Protein AF-A0A9P4L3D1-F1 (afdb_monomer)

Sequence (378 aa):
MAPSPFRSSYSPHHHSRMAHEGRFSVTDAVHLKLRLQALDNALSSPPLKPQSRGDVDKIARACEARPRHEAVYVDGSEEFYLLVKPISRPDLIPDVYIEAYRAVLQGRPYLNEYKVSDSKQGVDPTFSKIRSWLPSIDALCETDLGASFSSLEDQVKPFPFLQLPAELRLHVYSHLLPRKPYISLPSLPQLNDRAPLRLDIMRASNQLHNEVAKYWYEKRTLFMVVARDVPKYMSQYDKTLARMPPQTRQLFNKIEIQVGYDATHSFAPSRYTEIRSFSDCMRHILALIPNLDVAVISFQDTGYTLAPTFHITKGTTEIAQWLVKIIPRSVQIHWDVIPSIPSSHRVEDQPMWQAVQSRGLIKTGESVFTRVKCVGDV

Structure (mmCIF, N/CA/C/O backbone):
data_AF-A0A9P4L3D1-F1
#
_entry.id   AF-A0A9P4L3D1-F1
#
loop_
_atom_site.group_PDB
_atom_site.id
_atom_site.type_symbol
_atom_site.label_atom_id
_atom_site.label_alt_id
_atom_site.lab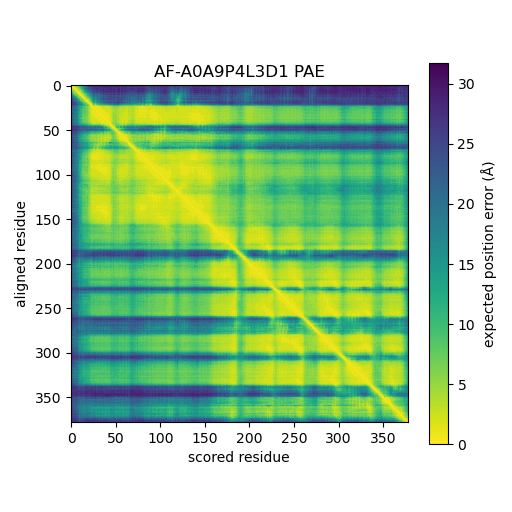el_comp_id
_atom_site.label_asym_id
_atom_site.label_entity_id
_atom_site.label_seq_id
_atom_site.pdbx_PDB_ins_code
_atom_site.Cartn_x
_atom_site.Cartn_y
_atom_site.Cartn_z
_atom_site.occupancy
_atom_site.B_iso_or_equiv
_atom_site.auth_seq_id
_atom_site.auth_comp_id
_atom_site.auth_asym_id
_atom_site.auth_atom_id
_atom_site.pdbx_PDB_model_num
ATOM 1 N N . MET A 1 1 ? 26.799 -2.110 18.567 1.00 39.47 1 MET A N 1
ATOM 2 C CA . MET A 1 1 ? 25.961 -1.222 17.730 1.00 39.47 1 MET A CA 1
ATOM 3 C C . MET A 1 1 ? 24.509 -1.551 18.023 1.00 39.47 1 MET A C 1
ATOM 5 O O . MET A 1 1 ? 24.085 -2.657 17.722 1.00 39.47 1 MET A O 1
ATOM 9 N N . ALA A 1 2 ? 23.801 -0.656 18.709 1.00 28.27 2 ALA A N 1
ATOM 10 C CA . ALA A 1 2 ? 22.402 -0.858 19.075 1.00 28.27 2 ALA A CA 1
ATOM 11 C C . ALA A 1 2 ? 21.485 -0.572 17.868 1.00 28.27 2 ALA A C 1
ATOM 13 O O . ALA A 1 2 ? 21.766 0.374 17.125 1.00 28.27 2 ALA A O 1
ATOM 14 N N . PRO A 1 3 ? 20.413 -1.350 17.648 1.00 35.22 3 PRO A N 1
ATOM 15 C CA . PRO A 1 3 ? 19.454 -1.068 16.589 1.00 35.22 3 PRO A CA 1
ATOM 16 C C . PRO A 1 3 ? 18.610 0.154 16.971 1.00 35.22 3 PRO A C 1
ATOM 18 O O . PRO A 1 3 ? 18.044 0.216 18.063 1.00 35.22 3 PRO A O 1
ATOM 21 N N . SER A 1 4 ? 18.535 1.143 16.078 1.00 31.91 4 SER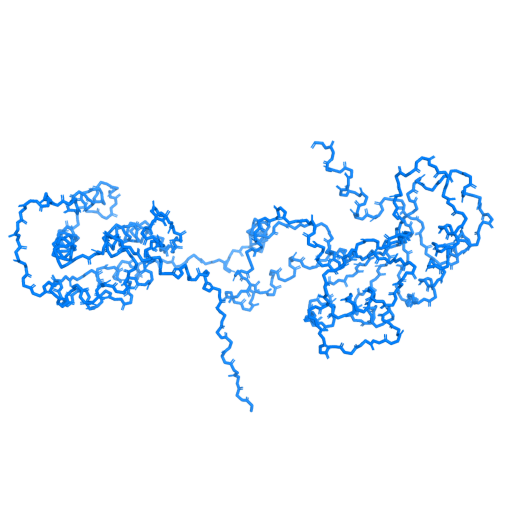 A N 1
ATOM 22 C CA . SER A 1 4 ? 17.654 2.296 16.259 1.00 31.91 4 SER A CA 1
ATOM 23 C C . SER A 1 4 ? 16.187 1.879 16.067 1.00 31.91 4 SER A C 1
ATOM 25 O O . SER A 1 4 ? 15.876 1.111 15.150 1.00 31.91 4 SER A O 1
ATOM 27 N N . PRO A 1 5 ? 15.246 2.387 16.881 1.00 38.53 5 PRO A N 1
ATOM 28 C CA . PRO A 1 5 ? 13.832 2.179 16.633 1.00 38.53 5 PRO A CA 1
ATOM 29 C C . PRO A 1 5 ? 13.379 3.188 15.575 1.00 38.53 5 PRO A C 1
ATOM 31 O O . PRO A 1 5 ? 13.102 4.352 15.869 1.00 38.53 5 PRO A O 1
ATOM 34 N N . PHE A 1 6 ? 13.288 2.750 14.320 1.00 32.78 6 PHE A N 1
ATOM 35 C CA . PHE A 1 6 ? 12.580 3.507 13.292 1.00 32.78 6 PHE A CA 1
ATOM 36 C C . PHE A 1 6 ? 11.076 3.499 13.606 1.00 32.78 6 PHE A C 1
ATOM 38 O O . PHE A 1 6 ? 10.332 2.612 13.192 1.00 32.78 6 PHE A O 1
ATOM 45 N N . ARG A 1 7 ? 10.619 4.515 14.348 1.00 35.66 7 ARG A N 1
ATOM 46 C CA . ARG A 1 7 ? 9.205 4.908 14.409 1.00 35.66 7 ARG A CA 1
ATOM 47 C C . ARG A 1 7 ? 8.761 5.320 13.005 1.00 35.66 7 ARG A C 1
ATOM 49 O O . ARG A 1 7 ? 9.137 6.378 12.509 1.00 35.66 7 ARG A O 1
ATOM 56 N N . SER A 1 8 ? 7.952 4.481 12.368 1.00 32.41 8 SER A N 1
ATOM 57 C CA . SER A 1 8 ? 7.283 4.798 11.107 1.00 32.41 8 SER A CA 1
ATOM 58 C C . SER A 1 8 ? 6.063 5.679 11.377 1.00 32.41 8 SER A C 1
ATOM 60 O O . SER A 1 8 ? 4.967 5.187 11.635 1.00 32.41 8 SER A O 1
ATOM 62 N N . SER A 1 9 ? 6.255 6.991 11.304 1.00 34.12 9 SER A N 1
ATOM 63 C CA . SER A 1 9 ? 5.188 7.989 11.303 1.00 34.12 9 SER A CA 1
ATOM 64 C C . SER A 1 9 ? 4.548 8.079 9.914 1.00 34.12 9 SER A C 1
ATOM 66 O O . SER A 1 9 ? 4.951 8.891 9.085 1.00 34.12 9 SER A O 1
ATOM 68 N N . TYR A 1 10 ? 3.536 7.254 9.662 1.00 39.41 10 TYR A N 1
ATOM 69 C CA . TYR A 1 10 ? 2.432 7.653 8.785 1.00 39.41 10 TYR A CA 1
ATOM 70 C C . TYR A 1 10 ? 1.257 8.029 9.691 1.00 39.41 10 TYR A C 1
ATOM 72 O O . TYR A 1 10 ? 0.216 7.385 9.712 1.00 39.41 10 TYR A O 1
ATOM 80 N N . SER A 1 11 ? 1.469 9.053 10.520 1.00 39.16 11 SER A N 1
ATOM 81 C CA . SER A 1 11 ? 0.342 9.775 11.096 1.00 39.16 11 SER A CA 1
ATOM 82 C C . SER A 1 11 ? -0.247 10.575 9.935 1.00 39.16 11 SER A C 1
ATOM 84 O O . SER A 1 11 ? 0.485 11.411 9.394 1.00 39.16 11 SER A O 1
ATOM 86 N N . PRO A 1 12 ? -1.494 10.323 9.490 1.00 43.44 12 PRO A N 1
ATOM 87 C CA . PRO A 1 12 ? -2.156 11.230 8.558 1.00 43.44 12 PRO A CA 1
ATOM 88 C C . PRO A 1 12 ? -2.002 12.634 9.133 1.00 43.44 12 PRO A C 1
ATOM 90 O O . PRO A 1 12 ? -2.180 12.800 10.343 1.00 43.44 12 PRO A O 1
ATOM 93 N N . HIS A 1 13 ? -1.541 13.577 8.301 1.00 43.88 13 HIS A N 1
ATOM 94 C CA . HIS A 1 13 ? -1.220 14.940 8.711 1.00 43.88 13 HIS A CA 1
ATOM 95 C C . HIS A 1 13 ? -2.247 15.394 9.735 1.00 43.88 13 HIS A C 1
ATOM 97 O O . HIS A 1 13 ? -3.425 15.504 9.405 1.00 43.88 13 HIS A O 1
ATOM 103 N N . HIS A 1 14 ? -1.800 15.554 10.986 1.00 43.44 14 HIS A N 1
ATOM 104 C CA . HIS A 1 14 ? -2.615 16.116 12.043 1.00 43.44 14 HIS A CA 1
ATOM 105 C C . HIS A 1 14 ? -3.182 17.405 11.464 1.00 43.44 14 HIS A C 1
ATOM 107 O O . HIS A 1 14 ? -2.430 18.356 11.262 1.00 43.44 14 HIS A O 1
ATOM 113 N N . HIS A 1 15 ? -4.466 17.405 11.098 1.00 48.38 15 HIS A N 1
ATOM 114 C CA . HIS A 1 15 ? -5.164 18.624 10.748 1.00 48.38 15 HIS A CA 1
ATOM 115 C C . HIS A 1 15 ? -5.105 19.467 12.008 1.00 48.38 15 HIS A C 1
ATOM 117 O O . HIS A 1 15 ? -5.794 19.215 12.997 1.00 48.38 15 HIS A O 1
ATOM 123 N N . SER A 1 16 ? -4.131 20.368 12.007 1.00 43.88 16 SER A N 1
ATOM 124 C CA . SER A 1 16 ? -3.813 21.269 13.085 1.00 43.88 16 SER A CA 1
ATOM 125 C C . SER A 1 16 ? -5.059 22.083 13.369 1.00 43.88 16 SER A C 1
ATOM 127 O O . SER A 1 16 ? -5.362 23.024 12.648 1.00 43.88 16 SER A O 1
ATOM 129 N N . ARG A 1 17 ? -5.784 21.667 14.408 1.00 49.03 17 ARG A N 1
ATOM 130 C CA . ARG A 1 17 ? -6.448 22.534 15.378 1.00 49.03 17 ARG A CA 1
ATOM 131 C C . ARG A 1 17 ? -7.096 23.765 14.727 1.00 49.03 17 ARG A C 1
ATOM 133 O O . ARG A 1 17 ? -6.704 24.890 15.025 1.00 49.03 17 ARG A O 1
ATOM 140 N N . MET A 1 18 ? -8.075 23.558 13.841 1.00 50.06 18 MET A N 1
ATOM 141 C CA . MET A 1 18 ? -8.980 24.655 13.504 1.00 50.06 18 MET A CA 1
ATOM 142 C C . MET A 1 18 ? -9.696 25.064 14.795 1.00 50.06 18 MET A C 1
ATOM 144 O O . MET A 1 18 ? -10.148 24.218 15.569 1.00 50.06 18 MET A O 1
ATOM 148 N N . ALA A 1 19 ? -9.656 26.359 15.097 1.00 45.66 19 ALA A N 1
ATOM 149 C CA . ALA A 1 19 ? -10.211 26.922 16.315 1.00 45.66 19 ALA A CA 1
ATOM 150 C C . ALA A 1 19 ? -11.743 26.821 16.256 1.00 45.66 19 ALA A C 1
ATOM 152 O O . ALA A 1 19 ? -12.388 27.591 15.554 1.00 45.66 19 ALA A O 1
ATOM 153 N N . HIS A 1 20 ? -12.305 25.834 16.960 1.00 54.12 20 HIS A N 1
ATOM 154 C CA . HIS A 1 20 ? -13.739 25.535 16.945 1.00 54.12 20 HIS A CA 1
ATOM 155 C C . HIS A 1 20 ? -14.541 26.351 17.945 1.00 54.12 20 HIS A C 1
ATOM 157 O O . HIS A 1 20 ? -14.314 26.266 19.153 1.00 54.12 20 HIS A O 1
ATOM 163 N N . GLU A 1 21 ? -15.577 27.006 17.432 1.00 50.47 21 GLU A N 1
ATOM 164 C CA . GLU A 1 21 ? -16.706 27.594 18.166 1.00 50.47 21 GLU A CA 1
ATOM 165 C C . GLU A 1 21 ? -17.721 26.539 18.673 1.00 50.47 21 GLU A C 1
ATOM 167 O O . GLU A 1 21 ? -18.872 26.848 18.948 1.00 50.47 21 GLU A O 1
ATOM 172 N N . GLY A 1 22 ? -17.306 25.281 18.846 1.00 65.62 22 GLY A N 1
ATOM 173 C CA . GLY A 1 22 ? -18.157 24.180 19.318 1.00 65.62 22 GLY A CA 1
ATOM 174 C C . GLY A 1 22 ? -17.399 23.241 20.247 1.00 65.62 22 GLY A C 1
ATOM 175 O O . GLY A 1 22 ? -17.302 22.046 19.984 1.00 65.62 22 GLY A O 1
ATOM 176 N N . ARG A 1 23 ? -16.751 23.792 21.280 1.00 78.00 23 ARG A N 1
ATOM 177 C CA . ARG A 1 23 ? -15.971 22.988 22.230 1.00 78.00 23 ARG A CA 1
ATOM 178 C C . ARG A 1 23 ? -16.898 22.027 22.969 1.00 78.00 23 ARG A C 1
ATOM 180 O O . ARG A 1 23 ? -17.864 22.475 23.575 1.00 78.00 23 ARG A O 1
ATOM 187 N N . PHE A 1 24 ? -16.532 20.745 22.966 1.00 90.44 24 PHE A N 1
ATOM 188 C CA . PHE A 1 24 ? -17.053 19.763 23.913 1.00 90.44 24 PHE A CA 1
ATOM 189 C C . PHE A 1 24 ? -17.018 20.373 25.321 1.00 90.44 24 PHE A C 1
ATOM 191 O O . PHE A 1 24 ? -15.972 20.874 25.748 1.00 90.44 24 PHE A O 1
ATOM 198 N N . SER A 1 25 ? -18.169 20.425 25.979 1.00 93.56 25 SER A N 1
ATOM 199 C CA . SER A 1 25 ? -18.372 21.083 27.270 1.00 93.56 25 SER A CA 1
ATOM 200 C C . SER A 1 25 ? -18.461 20.068 28.413 1.00 93.56 25 SER A C 1
ATOM 202 O O . SER A 1 25 ? -18.543 18.862 28.188 1.00 93.56 25 SER A O 1
ATOM 204 N N . VAL A 1 26 ? -18.476 20.551 29.660 1.00 93.44 26 VAL A N 1
ATOM 205 C CA . VAL A 1 26 ? -18.729 19.690 30.831 1.00 93.44 26 VAL A CA 1
ATOM 206 C C . VAL A 1 26 ? -20.129 19.070 30.749 1.00 93.44 26 VAL A C 1
ATOM 208 O O . VAL A 1 26 ? -20.294 17.891 31.039 1.00 93.44 26 VAL A O 1
ATOM 211 N N . THR A 1 27 ? -21.125 19.809 30.250 1.00 92.62 27 THR A N 1
ATOM 212 C CA . THR A 1 27 ? -22.478 19.281 30.011 1.00 92.62 27 THR A CA 1
ATOM 213 C C . THR A 1 27 ? -22.477 18.153 28.976 1.00 92.62 27 THR A C 1
ATOM 215 O O . THR A 1 27 ? -23.142 17.137 29.165 1.00 92.62 27 THR A O 1
ATOM 218 N N . ASP A 1 28 ? -21.688 18.272 27.903 1.00 92.94 28 ASP A N 1
ATOM 219 C CA . ASP A 1 28 ? -21.538 17.178 26.934 1.00 92.94 28 ASP A CA 1
ATOM 220 C C . ASP A 1 28 ? -20.858 15.954 27.569 1.00 92.94 28 ASP A C 1
ATOM 222 O O . ASP A 1 28 ? -21.232 14.816 27.278 1.00 92.94 28 ASP A O 1
ATOM 226 N N . ALA A 1 29 ? -19.902 16.177 28.477 1.00 94.75 29 ALA A N 1
ATOM 227 C CA . ALA A 1 29 ? -19.243 15.116 29.234 1.00 94.75 29 ALA A CA 1
ATOM 228 C C . ALA A 1 29 ? -20.208 14.382 30.175 1.00 94.75 29 ALA A C 1
ATOM 230 O O . ALA A 1 29 ? -20.160 13.154 30.237 1.00 94.75 29 ALA A O 1
ATOM 231 N N . VAL A 1 30 ? -21.126 15.096 30.835 1.00 94.44 30 VAL A N 1
ATOM 232 C CA . VAL A 1 30 ? -22.219 14.492 31.617 1.00 94.44 30 VAL A CA 1
ATOM 233 C C . VAL A 1 30 ? -23.043 13.548 30.743 1.00 94.44 30 VAL A C 1
ATOM 235 O O . VAL A 1 30 ? -23.236 12.383 31.092 1.00 94.44 30 VAL A O 1
ATOM 238 N N . HIS A 1 31 ? -23.519 14.029 29.591 1.00 93.31 31 HIS A N 1
ATOM 239 C CA . HIS A 1 31 ? -24.337 13.211 28.697 1.00 93.31 31 HIS A CA 1
ATOM 240 C C . HIS A 1 31 ? -23.566 11.999 28.171 1.00 93.31 31 HIS A C 1
ATOM 242 O O . HIS A 1 31 ? -24.123 10.905 28.092 1.00 93.31 31 HIS A O 1
ATOM 248 N N . LEU A 1 32 ? -22.284 12.168 27.848 1.00 95.06 32 LEU A N 1
ATOM 249 C CA . LEU A 1 32 ? -21.420 11.072 27.429 1.00 95.06 32 LEU A CA 1
ATOM 250 C C . LEU A 1 32 ? -21.232 10.030 28.543 1.00 95.06 32 LEU A C 1
ATOM 252 O O . LEU A 1 32 ? -21.377 8.840 28.269 1.00 95.06 32 LEU A O 1
ATOM 256 N N . LYS A 1 33 ? -20.980 10.456 29.788 1.00 95.81 33 LYS A N 1
ATOM 257 C CA . LYS A 1 33 ? -20.870 9.562 30.954 1.00 95.81 33 LYS A CA 1
ATOM 258 C C . LYS A 1 33 ? -22.146 8.736 31.132 1.00 95.81 33 LYS A C 1
ATOM 260 O O . LYS A 1 33 ? -22.075 7.512 31.199 1.00 95.81 33 LYS A O 1
ATOM 265 N N . LEU A 1 34 ? -23.316 9.377 31.086 1.00 94.19 34 LEU A N 1
ATOM 266 C CA . LEU A 1 34 ? -24.609 8.685 31.168 1.00 94.19 34 LEU A CA 1
ATOM 267 C C . LEU A 1 34 ? -24.829 7.694 30.010 1.00 94.19 34 LEU A C 1
ATOM 269 O O . LEU A 1 34 ? -25.371 6.612 30.231 1.00 94.19 34 LEU A O 1
ATOM 273 N N . ARG A 1 35 ? -24.400 8.027 28.781 1.00 95.06 35 ARG A N 1
ATOM 274 C CA . ARG A 1 35 ? -24.476 7.105 27.627 1.00 95.06 35 ARG A CA 1
ATOM 275 C C . ARG A 1 35 ? -23.598 5.870 27.828 1.00 95.06 35 ARG A C 1
ATOM 277 O O . ARG A 1 35 ? -24.028 4.776 27.474 1.00 95.06 35 ARG A O 1
ATOM 284 N N . LEU A 1 36 ? -22.395 6.032 28.382 1.00 96.19 36 LEU A N 1
ATOM 285 C CA . LEU A 1 36 ? -21.477 4.920 28.660 1.00 96.19 36 LEU A CA 1
ATOM 286 C C . LEU A 1 36 ? -21.988 4.025 29.794 1.00 96.19 36 LEU A C 1
ATOM 288 O O . LEU A 1 36 ? -21.920 2.807 29.682 1.00 96.19 36 LEU A O 1
ATOM 292 N N . GLN A 1 37 ? -22.588 4.604 30.833 1.00 95.69 37 GLN A N 1
ATOM 293 C CA . GLN A 1 37 ? -23.258 3.834 31.884 1.00 95.69 37 GLN A CA 1
ATOM 294 C C . GLN A 1 37 ? -24.475 3.070 31.346 1.00 95.69 37 GLN A C 1
ATOM 296 O O . GLN A 1 37 ? -24.698 1.913 31.694 1.00 95.69 37 GLN A O 1
ATOM 301 N N . ALA A 1 38 ? -25.279 3.688 30.476 1.00 93.81 38 ALA A N 1
ATOM 302 C CA . ALA A 1 38 ? -26.402 3.005 29.831 1.00 93.81 38 ALA A CA 1
ATOM 303 C C . ALA A 1 38 ? -25.931 1.858 28.918 1.00 93.81 38 ALA A C 1
ATOM 305 O O . ALA A 1 38 ? -26.553 0.795 28.905 1.00 93.81 38 ALA A O 1
ATOM 306 N N . LEU A 1 39 ? -24.821 2.063 28.200 1.00 94.50 39 LEU A N 1
ATOM 307 C CA . LEU A 1 39 ? -24.152 1.038 27.399 1.00 94.50 39 LEU A CA 1
ATOM 308 C C . LEU A 1 39 ? -23.739 -0.152 28.269 1.00 94.50 39 LEU A C 1
ATOM 310 O O . LEU A 1 39 ? -24.117 -1.280 27.971 1.00 94.50 39 LEU A O 1
ATOM 314 N N . ASP A 1 40 ? -23.022 0.100 29.361 1.00 95.62 40 ASP A N 1
ATOM 315 C CA . ASP A 1 40 ? -22.541 -0.935 30.277 1.00 95.62 40 ASP A CA 1
ATOM 316 C C . ASP A 1 40 ? -23.686 -1.751 30.900 1.00 95.62 40 ASP A C 1
ATOM 318 O O . ASP A 1 40 ? -23.676 -2.982 30.871 1.00 95.62 40 ASP A O 1
ATOM 322 N N . ASN A 1 41 ? -24.752 -1.077 31.341 1.00 94.00 41 ASN A N 1
ATOM 323 C CA . ASN A 1 41 ? -25.960 -1.735 31.847 1.00 94.00 41 ASN A CA 1
ATOM 324 C C . ASN A 1 41 ? -26.643 -2.618 30.786 1.00 94.00 41 ASN A C 1
ATOM 326 O O . ASN A 1 41 ? -27.145 -3.708 31.089 1.00 94.00 41 ASN A O 1
ATOM 330 N N . ALA A 1 42 ? -26.664 -2.166 29.529 1.00 91.69 42 ALA A N 1
ATOM 331 C CA . ALA A 1 42 ? -27.214 -2.944 28.423 1.00 91.69 42 ALA A CA 1
ATOM 332 C C . ALA A 1 42 ? -26.362 -4.187 28.110 1.00 91.69 42 ALA A C 1
ATOM 334 O O . ALA A 1 42 ? -26.920 -5.221 27.744 1.00 91.69 42 ALA A O 1
ATOM 335 N N . LEU A 1 43 ? -25.039 -4.104 28.285 1.00 89.75 43 LEU A N 1
ATOM 336 C CA . LEU A 1 43 ? -24.101 -5.216 28.089 1.00 89.75 43 LEU A CA 1
ATOM 337 C C . LEU A 1 43 ? -24.116 -6.225 29.244 1.00 89.75 43 LEU A C 1
ATOM 339 O O . LEU A 1 43 ? -24.003 -7.425 29.004 1.00 89.75 43 LEU A O 1
ATOM 343 N N . SER A 1 44 ? -24.299 -5.748 30.475 1.00 89.38 44 SER A N 1
ATOM 344 C CA . SER A 1 44 ? -24.368 -6.572 31.690 1.00 89.38 44 SER A CA 1
ATOM 345 C C . SER A 1 44 ? -25.690 -7.332 31.837 1.00 89.38 44 SER A C 1
ATOM 347 O O . SER A 1 44 ? -25.804 -8.260 32.641 1.00 89.38 44 SER A O 1
ATOM 349 N N . SER A 1 45 ? -26.710 -6.961 31.059 1.00 84.00 45 SER A N 1
ATOM 350 C CA . SER A 1 45 ? -27.982 -7.681 31.034 1.00 84.00 45 SER A CA 1
ATOM 351 C C . SER A 1 45 ? -27.764 -9.126 30.551 1.00 84.00 45 SER A C 1
ATOM 353 O O . SER A 1 45 ? -27.085 -9.332 29.543 1.00 84.00 45 SER A O 1
ATOM 355 N N . PRO A 1 46 ? -28.323 -10.145 31.237 1.00 72.19 46 PRO A N 1
ATOM 356 C CA . PRO A 1 46 ? -28.005 -11.547 30.979 1.00 72.19 46 PRO A CA 1
ATOM 357 C C . PRO A 1 46 ? -28.236 -11.899 29.501 1.00 72.19 46 PRO A C 1
ATOM 359 O O . PRO A 1 46 ? -29.317 -11.619 28.968 1.00 72.19 46 PRO A O 1
ATOM 362 N N . PRO A 1 47 ? -27.250 -12.512 28.820 1.00 61.06 47 PRO A N 1
ATOM 363 C CA . PRO A 1 47 ? -27.311 -12.708 27.381 1.00 61.06 47 PRO A CA 1
ATOM 364 C C . PRO A 1 47 ? -28.460 -13.651 27.018 1.00 61.06 47 PRO A C 1
ATOM 366 O O . PRO A 1 47 ? -28.434 -14.848 27.317 1.00 61.06 47 PRO A O 1
ATOM 369 N N . LEU A 1 48 ? -29.459 -13.133 26.299 1.00 51.19 48 LEU A N 1
ATOM 370 C CA . LEU A 1 48 ? -30.499 -13.929 25.643 1.00 51.19 48 LEU A CA 1
ATOM 371 C C . LEU A 1 48 ? -29.913 -14.622 24.403 1.00 51.19 48 LEU A C 1
ATOM 373 O O . LEU A 1 48 ? -30.318 -14.357 23.283 1.00 51.19 48 LEU A O 1
ATOM 377 N N . LYS A 1 49 ? -28.969 -15.545 24.616 1.00 59.19 49 LYS A N 1
ATOM 378 C CA . LYS A 1 49 ? -28.230 -16.309 23.595 1.00 59.19 49 LYS A CA 1
ATOM 379 C C . LYS A 1 49 ? -27.361 -15.434 22.657 1.00 59.19 49 LYS A C 1
ATOM 381 O O . LYS A 1 49 ? -27.840 -14.492 22.040 1.00 59.19 49 LYS A O 1
ATOM 386 N N . PRO A 1 50 ? -26.079 -15.782 22.460 1.00 54.41 50 PRO A N 1
ATOM 387 C CA . PRO A 1 50 ? -25.076 -14.913 21.828 1.00 54.41 50 PRO A CA 1
ATOM 388 C C . PRO A 1 50 ? -25.177 -14.763 20.291 1.00 54.41 50 PRO A C 1
ATOM 390 O O . PRO A 1 50 ? -24.155 -14.764 19.614 1.00 54.41 50 PRO A O 1
ATOM 393 N N . GLN A 1 51 ? -26.368 -14.680 19.683 1.00 56.12 51 GLN A N 1
ATOM 394 C CA . GLN A 1 51 ? -26.483 -14.761 18.212 1.00 56.12 51 GLN A CA 1
ATOM 395 C C . GLN A 1 51 ? -27.476 -13.812 17.531 1.00 56.12 51 GLN A C 1
ATOM 397 O O . GLN A 1 51 ? -27.561 -13.832 16.301 1.00 56.12 51 GLN A O 1
ATOM 402 N N . SER A 1 52 ? -28.219 -12.964 18.248 1.00 64.19 52 SER A N 1
ATOM 403 C CA . SER A 1 52 ? -29.214 -12.118 17.583 1.00 64.19 52 SER A CA 1
ATOM 404 C C . SER A 1 52 ? -28.670 -10.717 17.274 1.00 64.19 52 SER A C 1
ATOM 406 O O . SER A 1 52 ? -28.296 -9.948 18.155 1.00 64.19 52 SER A O 1
ATOM 408 N N . ARG A 1 53 ? -28.677 -10.346 15.985 1.00 68.12 53 ARG A N 1
ATOM 409 C CA . ARG A 1 53 ? -28.442 -8.968 15.505 1.00 68.12 53 ARG A CA 1
ATOM 410 C C . ARG A 1 53 ? -29.281 -7.930 16.273 1.00 68.12 53 ARG A C 1
ATOM 412 O O . ARG A 1 53 ? -28.854 -6.789 16.406 1.00 68.12 53 ARG A O 1
ATOM 419 N N . GLY A 1 54 ? -30.436 -8.344 16.802 1.00 73.44 54 GLY A N 1
ATOM 420 C CA . GLY A 1 54 ? -31.355 -7.498 17.557 1.00 73.44 54 GLY A CA 1
ATOM 421 C C . GLY A 1 54 ? -30.827 -7.014 18.908 1.00 73.44 54 GLY A C 1
ATOM 422 O O . GLY A 1 54 ? -31.315 -5.998 19.394 1.00 73.44 54 GLY A O 1
ATOM 423 N N . ASP A 1 55 ? -29.829 -7.667 19.508 1.00 78.38 55 ASP A N 1
ATOM 424 C CA . ASP A 1 55 ? -29.306 -7.235 20.812 1.00 78.38 55 ASP A CA 1
ATOM 425 C C . ASP A 1 55 ? -28.387 -6.017 20.686 1.00 78.38 55 ASP A C 1
ATOM 427 O O . ASP A 1 55 ? -28.450 -5.107 21.510 1.00 78.38 55 ASP A O 1
ATOM 431 N N . VAL A 1 56 ? -27.643 -5.905 19.582 1.00 82.62 56 VAL A N 1
ATOM 432 C CA . VAL A 1 56 ? -26.823 -4.713 19.315 1.00 82.62 56 VAL A CA 1
ATOM 433 C C . VAL A 1 56 ? -27.686 -3.486 19.016 1.00 82.62 56 VAL A C 1
ATOM 435 O O . VAL A 1 56 ? -27.328 -2.375 19.397 1.00 82.62 56 VAL A O 1
ATOM 438 N N . ASP A 1 57 ? -28.850 -3.671 18.390 1.00 85.06 57 ASP A N 1
ATOM 439 C CA . ASP A 1 57 ? -29.786 -2.570 18.146 1.00 85.06 57 ASP A CA 1
ATOM 440 C C . ASP A 1 57 ? -30.453 -2.088 19.444 1.00 85.06 57 ASP A C 1
ATOM 442 O O . ASP A 1 57 ? -30.744 -0.900 19.574 1.00 85.06 57 ASP A O 1
ATOM 446 N N . LYS A 1 58 ? -30.677 -2.977 20.424 1.00 85.94 58 LYS A N 1
ATOM 447 C CA . LYS A 1 58 ? -31.131 -2.576 21.769 1.00 85.94 58 LYS A CA 1
ATOM 448 C C . LYS A 1 58 ? -30.057 -1.775 22.497 1.00 85.94 58 LYS A C 1
ATOM 450 O O . LYS A 1 58 ? -30.383 -0.757 23.096 1.00 85.94 58 LYS A O 1
ATOM 455 N N . ILE A 1 59 ? -28.799 -2.210 22.406 1.00 84.31 59 ILE A N 1
ATOM 456 C CA . ILE A 1 59 ? -27.654 -1.495 22.982 1.00 84.31 59 ILE A CA 1
ATOM 457 C C . ILE A 1 59 ? -27.544 -0.093 22.368 1.00 84.31 59 ILE A C 1
ATOM 459 O O . ILE A 1 59 ? -27.480 0.893 23.095 1.00 84.31 59 ILE A O 1
ATOM 463 N N . ALA A 1 60 ? -27.615 0.016 21.039 1.00 86.38 60 ALA A N 1
ATOM 464 C CA . ALA A 1 60 ? -27.577 1.306 20.353 1.00 86.38 60 ALA A CA 1
ATOM 465 C C . ALA A 1 60 ? -28.723 2.235 20.792 1.00 86.38 60 ALA A C 1
ATOM 467 O O . ALA A 1 60 ? -28.481 3.413 21.049 1.00 86.38 60 ALA A O 1
ATOM 468 N N . ARG A 1 61 ? -29.942 1.698 20.953 1.00 88.44 61 ARG A N 1
ATOM 469 C CA . ARG A 1 61 ? -31.097 2.454 21.466 1.00 88.44 61 ARG A CA 1
ATOM 470 C C . ARG A 1 61 ? -30.926 2.897 22.918 1.00 88.44 61 ARG A C 1
ATOM 472 O O . ARG A 1 61 ? -31.299 4.014 23.254 1.00 88.44 61 ARG A O 1
ATOM 479 N N . ALA A 1 62 ? -30.340 2.060 23.776 1.00 84.56 62 ALA A N 1
ATOM 480 C CA . ALA A 1 62 ? -30.035 2.432 25.160 1.00 84.56 62 ALA A CA 1
ATOM 481 C C . ALA A 1 62 ? -29.044 3.609 25.237 1.00 84.56 62 ALA A C 1
ATOM 483 O O . ALA A 1 62 ? -29.065 4.383 26.192 1.00 84.56 62 ALA A O 1
ATOM 484 N N . CYS A 1 63 ? -28.214 3.767 24.204 1.00 84.94 63 CYS A N 1
ATOM 485 C CA . CYS A 1 63 ? -27.273 4.866 24.054 1.00 84.94 63 CYS A CA 1
ATOM 486 C C . CYS A 1 63 ? -27.837 6.074 23.293 1.00 84.94 63 CYS A C 1
ATOM 488 O O . CYS A 1 63 ? -27.061 6.985 22.998 1.00 84.94 63 CYS A O 1
ATOM 490 N N . GLU A 1 64 ? -29.125 6.127 22.942 1.00 86.81 64 GLU A N 1
ATOM 491 C CA . GLU A 1 64 ? -29.697 7.325 22.319 1.00 86.81 64 GLU A CA 1
ATOM 492 C C . GLU A 1 64 ? -29.586 8.526 23.268 1.00 86.81 64 GLU A C 1
ATOM 494 O O . GLU A 1 64 ? -29.753 8.418 24.486 1.00 86.81 64 GLU A O 1
ATOM 499 N N . ALA A 1 65 ? -29.224 9.684 22.712 1.00 74.81 65 ALA A N 1
ATOM 500 C CA . ALA A 1 65 ? -28.984 10.876 23.509 1.00 74.81 65 ALA A CA 1
ATOM 501 C C . ALA A 1 65 ? -30.270 11.285 24.238 1.00 74.81 65 ALA A C 1
ATOM 503 O O . ALA A 1 65 ? -31.293 11.563 23.609 1.00 74.81 65 ALA A O 1
ATOM 504 N N . ARG A 1 66 ? -30.202 11.366 25.572 1.00 76.44 66 ARG A N 1
ATOM 505 C CA . ARG A 1 66 ? -31.276 11.982 26.353 1.00 76.44 66 ARG A CA 1
ATOM 506 C C . ARG A 1 66 ? -31.450 13.444 25.922 1.00 76.44 66 ARG A C 1
ATOM 508 O O . ARG A 1 66 ? -30.470 14.082 25.518 1.00 76.44 66 ARG A O 1
ATOM 515 N N . PRO A 1 67 ? -32.668 13.998 25.999 1.00 77.44 67 PRO A N 1
ATOM 516 C CA . PRO A 1 67 ? -32.900 15.382 25.619 1.00 77.44 67 PRO A CA 1
ATOM 517 C C . PRO A 1 67 ? -32.012 16.356 26.417 1.00 77.44 67 PRO A C 1
ATOM 519 O O . PRO A 1 67 ? -31.955 16.302 27.641 1.00 77.44 67 PRO A O 1
ATOM 522 N N . ARG A 1 68 ? -31.328 17.276 25.721 1.00 71.75 68 ARG A N 1
ATOM 523 C CA . ARG A 1 68 ? -30.320 18.201 26.296 1.00 71.75 68 ARG A CA 1
ATOM 524 C C . ARG A 1 68 ? -30.862 19.247 27.283 1.00 71.75 68 ARG A C 1
ATOM 526 O O . ARG A 1 68 ? -30.090 20.030 27.821 1.00 71.75 68 ARG A O 1
ATOM 533 N N . HIS A 1 69 ? -32.177 19.328 27.469 1.00 72.25 69 HIS A N 1
ATOM 534 C CA . HIS A 1 69 ? -32.803 20.350 28.313 1.00 72.25 69 HIS A CA 1
ATOM 535 C C . HIS A 1 69 ? -32.836 19.982 29.802 1.00 72.25 69 HIS A C 1
ATOM 537 O O . HIS A 1 69 ? -33.203 20.817 30.624 1.00 72.25 69 HIS A O 1
ATOM 543 N N . GLU A 1 70 ? -32.440 18.762 30.162 1.00 73.69 70 GLU A N 1
ATOM 544 C CA . GLU A 1 70 ? -32.384 18.329 31.553 1.00 73.69 70 GLU A CA 1
ATOM 545 C C . GLU A 1 70 ? -30.986 18.618 32.118 1.00 73.69 70 GLU A C 1
ATOM 547 O O . GLU A 1 70 ? -30.013 17.929 31.812 1.00 73.69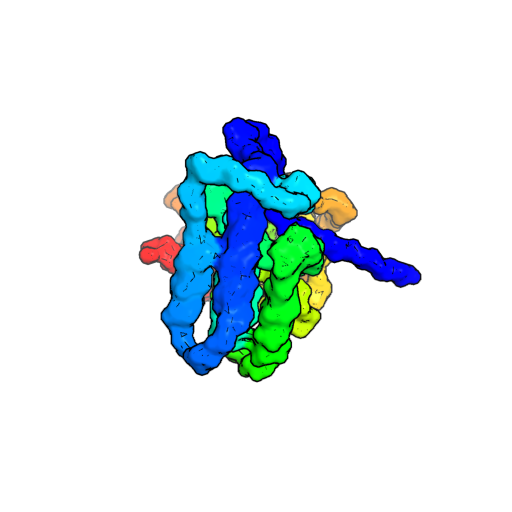 70 GLU A O 1
ATOM 552 N N . ALA A 1 71 ? -30.869 19.690 32.907 1.00 65.31 71 ALA A N 1
ATOM 553 C CA . ALA A 1 71 ? -29.633 20.060 33.592 1.00 65.31 71 ALA A CA 1
ATOM 554 C C . ALA A 1 71 ? -29.363 19.082 34.746 1.00 65.31 71 ALA A C 1
ATOM 556 O O . ALA A 1 71 ? -29.637 19.368 35.909 1.00 65.31 71 ALA A O 1
ATOM 557 N N . VAL A 1 72 ? -28.857 17.899 34.410 1.00 80.75 72 VAL A N 1
ATOM 558 C CA . VAL A 1 72 ? -28.450 16.885 35.382 1.00 80.75 72 VAL A CA 1
ATOM 559 C C . VAL A 1 72 ? -26.969 17.094 35.666 1.00 80.75 72 VAL A C 1
ATOM 561 O O . VAL A 1 72 ? -26.146 16.945 34.772 1.00 80.75 72 VAL A O 1
ATOM 564 N N . TYR A 1 73 ? -26.606 17.452 36.894 1.00 87.38 73 TYR A N 1
ATOM 565 C CA . TYR A 1 73 ? -25.214 17.333 37.321 1.00 87.38 73 TYR A CA 1
ATOM 566 C C . TYR A 1 73 ? -24.956 15.878 37.711 1.00 87.38 73 TYR A C 1
ATOM 568 O O . TYR A 1 73 ? -25.706 15.305 38.501 1.00 87.38 73 TYR A O 1
ATOM 576 N N . VAL A 1 74 ? -23.907 15.281 37.150 1.00 89.88 74 VAL A N 1
ATOM 577 C CA . VAL A 1 74 ? -23.442 13.942 37.525 1.00 89.88 74 VAL A CA 1
ATOM 578 C C . VAL A 1 74 ? -22.087 14.102 38.193 1.00 89.88 74 VAL A C 1
ATOM 580 O O . VAL A 1 74 ? -21.204 14.770 37.650 1.00 89.88 74 VAL A O 1
ATOM 583 N N . ASP A 1 75 ? -21.935 13.499 39.368 1.00 93.38 75 ASP A N 1
ATOM 584 C CA . ASP A 1 75 ? -20.688 13.555 40.124 1.00 93.38 75 ASP A CA 1
ATOM 585 C C . ASP A 1 75 ? -19.508 12.996 39.306 1.00 93.38 75 ASP A C 1
ATOM 587 O O . ASP A 1 75 ? -19.670 12.073 38.498 1.00 93.38 75 ASP A O 1
ATOM 591 N N . GLY A 1 76 ? -18.327 13.597 39.447 1.00 94.19 76 GLY A N 1
ATOM 592 C CA . GLY A 1 76 ? -17.130 13.233 38.676 1.00 94.19 76 GLY A CA 1
ATOM 593 C C . GLY A 1 76 ? -17.135 13.642 37.188 1.00 94.19 76 GLY A C 1
ATOM 594 O O . GLY A 1 76 ? -16.333 13.139 36.395 1.00 94.19 76 GLY A O 1
ATOM 595 N N . SER A 1 77 ? -18.085 14.480 36.752 1.00 94.25 77 SER A N 1
ATOM 596 C CA . SER A 1 77 ? -18.211 14.882 35.339 1.00 94.25 77 SER A CA 1
ATOM 597 C C . SER A 1 77 ? -17.118 15.845 34.863 1.00 94.25 77 SER A C 1
ATOM 599 O O . SER A 1 77 ? -16.779 15.835 33.677 1.00 94.25 77 SER A O 1
ATOM 601 N N . GLU A 1 78 ? -16.522 16.633 35.760 1.00 96.50 78 GLU A N 1
ATOM 602 C CA . GLU A 1 78 ? -15.408 17.531 35.436 1.00 96.50 78 GLU A CA 1
ATOM 603 C C . GLU A 1 78 ? -14.111 16.753 35.183 1.00 96.50 78 GLU A C 1
ATOM 605 O O . GLU A 1 78 ? -13.421 16.987 34.187 1.00 96.50 78 GLU A O 1
ATOM 610 N N . GLU A 1 79 ? -13.808 15.773 36.032 1.00 97.75 79 GLU A N 1
ATOM 611 C CA . GLU A 1 79 ? -12.682 14.852 35.882 1.00 97.75 79 GLU A CA 1
ATOM 612 C C . GLU A 1 79 ? -12.830 14.044 34.595 1.00 97.75 79 GLU A C 1
ATOM 614 O O . GLU A 1 79 ? -11.879 13.917 33.816 1.00 97.75 79 GLU A O 1
ATOM 619 N N . PHE A 1 80 ? -14.044 13.556 34.327 1.00 97.31 80 PHE A N 1
ATOM 620 C CA . PHE A 1 80 ? -14.350 12.852 33.089 1.00 97.31 80 PHE A CA 1
ATOM 621 C C . PHE A 1 80 ? -14.183 13.756 31.859 1.00 97.31 80 PHE A C 1
ATOM 623 O O . PHE A 1 80 ? -13.564 13.345 30.876 1.00 97.31 80 PHE A O 1
ATOM 630 N N . TYR A 1 81 ? -14.648 15.009 31.918 1.00 96.88 81 TYR A N 1
ATOM 631 C CA . TYR A 1 81 ? -14.415 16.001 30.866 1.00 96.88 81 TYR A CA 1
ATOM 632 C C . TYR A 1 81 ? -12.919 16.202 30.600 1.00 96.88 81 TYR A C 1
ATOM 634 O O . TYR A 1 81 ? -12.487 16.161 29.445 1.00 96.88 81 TYR A O 1
ATOM 642 N N . LEU A 1 82 ? -12.113 16.389 31.649 1.00 96.69 82 LEU A N 1
ATOM 643 C CA . LEU A 1 82 ? -10.665 16.566 31.523 1.00 96.69 82 LEU A CA 1
ATOM 644 C C . LEU A 1 82 ? -9.987 15.337 30.915 1.00 96.69 82 LEU A C 1
ATOM 646 O O . LEU A 1 82 ? -9.082 15.508 30.092 1.00 96.69 82 LEU A O 1
ATOM 650 N N . LEU A 1 83 ? -10.454 14.133 31.265 1.00 96.88 83 LEU A N 1
ATOM 651 C CA . LEU A 1 83 ? -9.987 12.891 30.663 1.00 96.88 83 LEU A CA 1
ATOM 652 C C . LEU A 1 83 ? -10.255 12.895 29.159 1.00 96.88 83 LEU A C 1
ATOM 654 O O . LEU A 1 83 ? -9.309 12.728 28.401 1.00 96.88 83 LEU A O 1
ATOM 658 N N . VAL A 1 84 ? -11.499 13.116 28.715 1.00 96.00 84 VAL A N 1
ATOM 659 C CA . VAL A 1 84 ? -11.902 12.912 27.306 1.00 96.00 84 VAL A CA 1
ATOM 660 C C . VAL A 1 84 ? -11.615 14.096 26.374 1.00 96.00 84 VAL A C 1
ATOM 662 O O . VAL A 1 84 ? -11.520 13.906 25.161 1.00 96.00 84 VAL A O 1
ATOM 665 N N . LYS A 1 85 ? -11.410 15.308 26.904 1.00 94.19 85 LYS A N 1
ATOM 666 C CA . LYS A 1 85 ? -11.141 16.546 26.141 1.00 94.19 85 LYS A CA 1
ATOM 667 C C . LYS A 1 85 ? -10.028 16.455 25.077 1.00 94.19 85 LYS A C 1
ATOM 669 O O . LYS A 1 85 ? -10.143 17.144 24.063 1.00 94.19 85 LYS A O 1
ATOM 674 N N . PRO A 1 86 ? -8.933 15.684 25.246 1.00 93.56 86 PRO A N 1
ATOM 675 C CA . PRO A 1 86 ? -7.906 15.552 24.207 1.00 93.56 86 PRO A CA 1
ATOM 676 C C . PRO A 1 86 ? -8.300 14.612 23.047 1.00 93.56 86 PRO A C 1
ATOM 678 O O . PRO A 1 86 ? -7.539 14.462 22.082 1.00 93.56 86 PRO A O 1
ATOM 681 N N . ILE A 1 87 ? -9.457 13.948 23.113 1.00 93.00 87 ILE A N 1
ATOM 682 C CA . ILE A 1 87 ? -10.047 13.221 21.983 1.00 93.00 87 ILE A CA 1
ATOM 683 C C . ILE A 1 87 ? -10.753 14.243 21.088 1.00 93.00 87 ILE A C 1
ATOM 685 O O . ILE A 1 87 ? -11.458 15.113 21.576 1.00 93.00 87 ILE A O 1
ATOM 689 N N . SER A 1 88 ? -10.555 14.156 19.769 1.00 89.75 88 SER A N 1
ATOM 690 C CA . SER A 1 88 ? -11.119 15.123 18.814 1.00 89.75 88 SER A CA 1
ATOM 691 C C . SER A 1 88 ? -12.648 15.140 18.812 1.00 89.75 88 SER A C 1
ATOM 693 O O . SER A 1 88 ? -13.242 16.199 18.653 1.00 89.75 88 SER A O 1
ATOM 695 N N . ARG A 1 89 ? -13.261 13.971 19.010 1.00 93.31 89 ARG A N 1
ATOM 696 C CA . ARG A 1 89 ? -14.707 13.753 19.001 1.00 93.31 89 ARG A CA 1
ATOM 697 C C . ARG A 1 89 ? -15.119 12.739 20.074 1.00 93.31 89 ARG A C 1
ATOM 699 O O . ARG A 1 89 ? -15.341 11.567 19.766 1.00 93.31 89 ARG A O 1
ATOM 706 N N . PRO A 1 90 ? -15.102 13.136 21.356 1.00 95.19 90 PRO A N 1
ATOM 707 C CA . PRO A 1 90 ? -15.414 12.232 22.461 1.00 95.19 90 PRO A CA 1
ATOM 708 C C . PRO A 1 90 ? -16.894 11.810 22.472 1.00 95.19 90 PRO A C 1
ATOM 710 O O . PRO A 1 90 ? -17.224 10.755 23.002 1.00 95.19 90 PRO A O 1
ATOM 713 N N . ASP A 1 91 ? -17.772 12.574 21.819 1.00 94.81 91 ASP A N 1
ATOM 714 C CA . ASP A 1 91 ? -19.184 12.252 21.591 1.00 94.81 91 ASP A CA 1
ATOM 715 C C . ASP A 1 91 ? -19.399 10.903 20.883 1.00 94.81 91 ASP A C 1
ATOM 717 O O . ASP A 1 91 ? -20.391 10.228 21.159 1.00 94.81 91 ASP A O 1
ATOM 721 N N . LEU A 1 92 ? -18.456 10.492 20.024 1.00 95.94 92 LEU A N 1
ATOM 722 C CA . LEU A 1 92 ? -18.509 9.243 19.256 1.00 95.94 92 LEU A CA 1
ATOM 723 C C . LEU A 1 92 ? -17.973 8.011 19.988 1.00 95.94 92 LEU A C 1
ATOM 725 O O . LEU A 1 92 ? -18.004 6.915 19.427 1.00 95.94 92 LEU A O 1
ATOM 729 N N . ILE A 1 93 ? -17.447 8.154 21.208 1.00 96.88 93 ILE A N 1
ATOM 730 C CA . ILE A 1 93 ? -16.867 7.020 21.944 1.00 96.88 93 ILE A CA 1
ATOM 731 C C . ILE A 1 93 ? -17.847 5.835 22.057 1.00 96.88 93 ILE A C 1
ATOM 733 O O . ILE A 1 93 ? -17.421 4.719 21.747 1.00 96.88 93 ILE A O 1
ATOM 737 N N . PRO A 1 94 ? -19.133 6.028 22.426 1.00 96.88 94 PRO A N 1
ATOM 738 C CA . PRO A 1 94 ? -20.077 4.920 22.540 1.00 96.88 94 PRO A CA 1
ATOM 739 C C . PRO A 1 94 ? -20.321 4.240 21.192 1.00 96.88 94 PRO A C 1
ATOM 741 O O . PRO A 1 94 ? -20.318 3.018 21.112 1.00 96.88 94 PRO A O 1
ATOM 744 N N . ASP A 1 95 ? -20.469 5.019 20.119 1.00 95.75 95 ASP A N 1
ATOM 745 C CA . ASP A 1 95 ? -20.789 4.496 18.790 1.00 95.75 95 ASP A CA 1
ATOM 746 C C . ASP A 1 95 ? -19.625 3.658 18.231 1.00 95.75 95 ASP A C 1
ATOM 748 O O . ASP A 1 95 ? -19.825 2.534 17.769 1.00 95.75 95 ASP A O 1
ATOM 752 N N . VAL A 1 96 ? -18.387 4.148 18.375 1.00 96.31 96 VAL A N 1
ATOM 753 C CA . VAL A 1 96 ? -17.174 3.412 17.979 1.00 96.31 96 VAL A CA 1
ATOM 754 C C . VAL A 1 96 ? -16.969 2.161 18.837 1.00 96.31 96 VAL A C 1
ATOM 756 O O . VAL A 1 96 ? -16.556 1.124 18.315 1.00 96.31 96 VAL A O 1
ATOM 759 N N . TYR A 1 97 ? -17.273 2.221 20.139 1.00 96.81 97 TYR A N 1
ATOM 760 C CA . TYR A 1 97 ? -17.244 1.040 21.003 1.00 96.81 97 TYR A CA 1
ATOM 761 C C . TYR A 1 97 ? -18.275 -0.001 20.548 1.00 96.81 97 TYR A C 1
ATOM 763 O O . TYR A 1 97 ? -17.929 -1.170 20.410 1.00 96.81 97 TYR A O 1
ATOM 771 N N . ILE A 1 98 ? -19.517 0.406 20.267 1.00 95.25 98 ILE A N 1
ATOM 772 C CA . ILE A 1 98 ? -20.589 -0.494 19.811 1.00 95.25 98 ILE A CA 1
ATOM 773 C C . ILE A 1 98 ? -20.217 -1.156 18.482 1.00 95.25 98 ILE A C 1
ATOM 775 O O . ILE A 1 98 ? -20.439 -2.355 18.312 1.00 95.25 98 ILE A O 1
ATOM 779 N N . GLU A 1 99 ? -19.635 -0.412 17.538 1.00 95.31 99 GLU A N 1
ATOM 780 C CA . GLU A 1 99 ? -19.137 -0.979 16.280 1.00 95.31 99 GLU A CA 1
ATOM 781 C C . GLU A 1 99 ? -18.031 -2.016 16.517 1.00 95.31 99 GLU A C 1
ATOM 783 O O . GLU A 1 99 ? -18.079 -3.107 15.937 1.00 95.31 99 GLU A O 1
ATOM 788 N N . ALA A 1 100 ? -17.081 -1.717 17.407 1.00 95.81 100 ALA A N 1
ATOM 789 C CA . ALA A 1 100 ? -16.019 -2.646 17.773 1.00 95.81 100 ALA A CA 1
ATOM 790 C C . ALA A 1 100 ? -16.560 -3.906 18.446 1.00 95.81 100 ALA A C 1
ATOM 792 O O . ALA A 1 100 ? -16.238 -5.021 18.030 1.00 95.81 100 ALA A O 1
ATOM 793 N N . TYR A 1 101 ? -17.432 -3.734 19.433 1.00 94.12 101 TYR A N 1
ATOM 794 C CA . TYR A 1 101 ? -18.090 -4.820 20.144 1.00 94.12 101 TYR A CA 1
ATOM 795 C C . TYR A 1 101 ? -18.889 -5.705 19.179 1.00 94.12 101 TYR A C 1
ATOM 797 O O . TYR A 1 101 ? -18.774 -6.928 19.212 1.00 94.12 101 TYR A O 1
ATOM 805 N N . ARG A 1 102 ? -19.636 -5.101 18.243 1.00 93.25 102 ARG A N 1
ATOM 806 C CA . ARG A 1 102 ? -20.384 -5.817 17.197 1.00 93.25 102 ARG A CA 1
ATOM 807 C C . ARG A 1 102 ? -19.470 -6.669 16.317 1.00 93.25 102 ARG A C 1
ATOM 809 O O . ARG A 1 102 ? -19.842 -7.792 15.985 1.00 93.25 102 ARG A O 1
ATOM 816 N N . ALA A 1 103 ? -18.309 -6.153 15.916 1.00 93.31 103 ALA A N 1
ATOM 817 C CA . ALA A 1 103 ? -17.361 -6.907 15.096 1.00 93.31 103 ALA A CA 1
ATOM 818 C C . ALA A 1 103 ? -16.821 -8.133 15.848 1.00 93.31 103 ALA A C 1
ATOM 820 O O . ALA A 1 103 ? -16.837 -9.244 15.311 1.00 93.31 103 ALA A O 1
ATOM 821 N N . VAL A 1 104 ? -16.436 -7.942 17.112 1.00 93.06 104 VAL A N 1
ATOM 822 C CA . VAL A 1 104 ? -15.934 -9.012 17.984 1.00 93.06 104 VAL A CA 1
ATOM 823 C C . VAL A 1 104 ? -17.013 -10.064 18.243 1.00 93.06 104 VAL A C 1
ATOM 825 O O . VAL A 1 104 ? -16.744 -11.257 18.112 1.00 93.06 104 VAL A O 1
ATOM 828 N N . LEU A 1 105 ? -18.258 -9.645 18.481 1.00 90.75 105 LEU A N 1
ATOM 829 C CA . LEU A 1 105 ? -19.408 -10.542 18.636 1.00 90.75 105 LEU A CA 1
ATOM 830 C C . LEU A 1 105 ? -19.654 -11.407 17.385 1.00 90.75 105 LEU A C 1
ATOM 832 O O . LEU A 1 105 ? -20.110 -12.542 17.484 1.00 90.75 105 LEU A O 1
ATOM 836 N N . GLN A 1 106 ? -19.315 -10.902 16.196 1.00 90.62 106 GLN A N 1
ATOM 837 C CA . GLN A 1 106 ? -19.366 -11.656 14.935 1.00 90.62 106 GLN A CA 1
ATOM 838 C C . GLN A 1 106 ? -18.158 -12.589 14.732 1.00 90.62 106 GLN A C 1
ATOM 840 O O . GLN A 1 106 ? -18.002 -13.166 13.652 1.00 90.62 106 GLN A O 1
ATOM 845 N N . GLY A 1 107 ? -17.286 -12.727 15.734 1.00 90.88 107 GLY A N 1
ATOM 846 C CA . GLY A 1 107 ? -16.074 -13.535 15.662 1.00 90.88 107 GLY A CA 1
ATOM 847 C C . GLY A 1 107 ? -14.980 -12.905 14.801 1.00 90.88 107 GLY A C 1
ATOM 848 O O . GLY A 1 107 ? -14.168 -13.631 14.228 1.00 90.88 107 GLY A O 1
ATOM 849 N N . ARG A 1 108 ? -14.976 -11.574 14.638 1.00 91.00 108 ARG A N 1
ATOM 850 C CA . ARG A 1 108 ? -14.010 -10.857 13.794 1.00 91.00 108 ARG A CA 1
ATOM 851 C C . ARG A 1 108 ? -13.269 -9.791 14.600 1.00 91.00 108 ARG A C 1
ATOM 853 O O . ARG A 1 108 ? -13.895 -9.076 15.375 1.00 91.00 108 ARG A O 1
ATOM 860 N N . PRO A 1 109 ? -11.952 -9.621 14.400 1.00 92.12 109 PRO A N 1
ATOM 861 C CA . PRO A 1 109 ? -11.237 -8.518 15.025 1.00 92.12 109 PRO A CA 1
ATOM 862 C C . PRO A 1 109 ? -11.753 -7.192 14.457 1.00 92.12 109 PRO A C 1
ATOM 864 O O . PRO A 1 109 ? -11.979 -7.074 13.249 1.00 92.12 109 PRO A O 1
ATOM 867 N N . TYR A 1 110 ? -11.929 -6.190 15.317 1.00 93.44 110 TYR A N 1
ATOM 868 C CA . TYR A 1 110 ? -12.317 -4.861 14.859 1.00 93.44 110 TYR A CA 1
ATOM 869 C C . TYR A 1 110 ? -11.156 -4.177 14.128 1.00 93.44 110 TYR A C 1
ATOM 871 O O . TYR A 1 110 ? -10.020 -4.156 14.607 1.00 93.44 110 TYR A O 1
ATOM 879 N N . LEU A 1 111 ? -11.449 -3.592 12.968 1.00 91.25 111 LEU A N 1
ATOM 880 C CA . LEU A 1 111 ? -10.492 -2.820 12.187 1.00 91.25 111 LEU A CA 1
ATOM 881 C C . LEU A 1 111 ? -10.782 -1.336 12.382 1.00 91.25 111 LEU A C 1
ATOM 883 O O . LEU A 1 111 ? -11.896 -0.882 12.150 1.00 91.25 111 LEU A O 1
ATOM 887 N N . ASN A 1 112 ? -9.769 -0.572 12.790 1.00 92.69 112 ASN A N 1
ATOM 888 C CA . ASN A 1 112 ? -9.916 0.873 12.899 1.00 92.69 112 ASN A CA 1
ATOM 889 C C . ASN A 1 112 ? -10.172 1.489 11.523 1.00 92.69 112 ASN A C 1
ATOM 891 O O . ASN A 1 112 ? -9.349 1.361 10.613 1.00 92.69 112 ASN A O 1
ATOM 895 N N . GLU A 1 113 ? -11.261 2.237 11.414 1.00 88.19 113 GLU A N 1
ATOM 896 C CA . GLU A 1 113 ? -11.580 3.024 10.232 1.00 88.19 113 GLU A CA 1
ATOM 897 C C . GLU A 1 113 ? -11.277 4.498 10.511 1.00 88.19 113 GLU A C 1
ATOM 899 O O . GLU A 1 113 ? -11.731 5.071 11.499 1.00 88.19 113 GLU A O 1
ATOM 904 N N . TYR A 1 114 ? -10.482 5.123 9.641 1.00 87.31 114 TYR A N 1
ATOM 905 C CA . TYR A 1 114 ? -10.240 6.563 9.695 1.00 87.31 114 TYR A CA 1
ATOM 906 C C . TYR A 1 114 ? -11.362 7.271 8.939 1.00 87.31 114 TYR A C 1
ATOM 908 O O . TYR A 1 114 ? -11.285 7.450 7.722 1.00 87.31 114 TYR A O 1
ATOM 916 N N . LYS A 1 115 ? -12.420 7.632 9.667 1.00 91.50 115 LYS A N 1
ATOM 917 C CA . LYS A 1 115 ? -13.567 8.385 9.153 1.00 91.50 115 LYS A CA 1
ATOM 918 C C . LYS A 1 115 ? -13.478 9.855 9.561 1.00 91.50 115 LYS A C 1
ATOM 920 O O . LYS A 1 115 ? -12.865 10.214 10.566 1.00 91.50 115 LYS A O 1
ATOM 925 N N . VAL A 1 116 ? -14.086 10.705 8.743 1.00 91.31 116 VAL A N 1
ATOM 926 C CA . VAL A 1 116 ? -14.312 12.122 9.037 1.00 91.31 116 VAL A CA 1
ATOM 927 C C . VAL A 1 116 ? -15.798 12.357 8.820 1.00 91.31 116 VAL A C 1
ATOM 929 O O . VAL A 1 116 ? -16.210 12.777 7.740 1.00 91.31 116 VAL A O 1
ATOM 932 N N . SER A 1 117 ? -16.616 11.988 9.809 1.00 90.62 117 SER A N 1
ATOM 933 C CA . SER A 1 117 ? -18.073 12.117 9.675 1.00 90.62 117 SER A CA 1
ATOM 934 C C . SER A 1 117 ? -18.525 13.581 9.712 1.00 90.62 117 SER A C 1
ATOM 936 O O . SER A 1 117 ? -19.520 13.931 9.086 1.00 90.62 117 SER A O 1
ATOM 938 N N . ASP A 1 118 ? -17.772 14.449 10.396 1.00 88.25 118 ASP A N 1
ATOM 939 C CA . ASP A 1 118 ? -17.943 15.902 10.351 1.00 88.25 118 ASP A CA 1
ATOM 940 C C . ASP A 1 118 ? -16.585 16.574 10.102 1.00 88.25 118 ASP A C 1
ATOM 942 O O . ASP A 1 118 ? -15.706 16.606 10.968 1.00 88.25 118 ASP A O 1
ATOM 946 N N . SER A 1 119 ? -16.416 17.130 8.899 1.00 85.88 119 SER A N 1
ATOM 947 C CA . SER A 1 119 ? -15.185 17.812 8.484 1.00 85.88 119 SER A CA 1
ATOM 948 C C . SER A 1 119 ? -14.862 19.037 9.331 1.00 85.88 119 SER A C 1
ATOM 950 O O . SER A 1 119 ? -13.693 19.421 9.404 1.00 85.88 119 SER A O 1
ATOM 952 N N . LYS A 1 120 ? -15.864 19.627 9.998 1.00 85.62 120 LYS A N 1
ATOM 953 C CA . LYS A 1 120 ? -15.637 20.682 10.977 1.00 85.62 120 LYS A CA 1
ATOM 954 C C . LYS A 1 120 ? -14.990 20.052 12.195 1.00 85.62 120 LYS A C 1
ATOM 956 O O . LYS A 1 120 ? -13.842 20.355 12.463 1.00 85.62 120 LYS A O 1
ATOM 961 N N . GLN A 1 121 ? -15.640 19.117 12.879 1.00 83.69 121 GLN A N 1
ATOM 962 C CA . GLN A 1 121 ? -15.182 18.592 14.177 1.00 83.69 121 GLN A CA 1
ATOM 963 C C . GLN A 1 121 ? -13.880 17.768 14.132 1.00 83.69 121 GLN A C 1
ATOM 965 O O . GLN A 1 121 ? -13.198 17.646 15.150 1.00 83.69 121 GLN A O 1
ATOM 970 N N . GLY A 1 122 ? -13.480 17.278 12.959 1.00 86.62 122 GLY A N 1
ATOM 971 C CA . GLY A 1 122 ? -12.196 16.612 12.740 1.00 86.62 122 GLY A CA 1
ATOM 972 C C . GLY A 1 122 ? -12.330 15.102 12.559 1.00 86.62 122 GLY A C 1
ATOM 973 O O . GLY A 1 122 ? -13.388 14.594 12.205 1.00 86.62 122 GLY A O 1
ATOM 974 N N . VAL A 1 123 ? -11.222 14.381 12.749 1.00 90.56 123 VAL A N 1
ATOM 975 C CA . VAL A 1 123 ? -11.167 12.924 12.542 1.00 90.56 123 VAL A CA 1
ATOM 976 C C . VAL A 1 123 ? -11.889 12.203 13.680 1.00 90.56 123 VAL A C 1
ATOM 978 O O . VAL A 1 123 ? -11.655 12.507 14.854 1.00 90.56 123 VAL A O 1
ATOM 981 N N . ASP A 1 124 ? -12.725 11.230 13.327 1.00 94.12 124 ASP A N 1
ATOM 982 C CA . ASP A 1 124 ? -13.440 10.391 14.286 1.00 94.12 124 ASP A CA 1
ATOM 983 C C . ASP A 1 124 ? -12.436 9.565 15.122 1.00 94.12 124 ASP A C 1
ATOM 985 O O . ASP A 1 124 ? -11.362 9.191 14.628 1.00 94.12 124 ASP A O 1
ATOM 989 N N . PRO A 1 125 ? -12.712 9.293 16.411 1.00 95.19 125 PRO A N 1
ATOM 990 C CA . PRO A 1 125 ? -11.782 8.549 17.245 1.00 95.19 125 PRO A CA 1
ATOM 991 C C . PRO A 1 125 ? -11.679 7.097 16.772 1.00 95.19 125 PRO A C 1
ATOM 993 O O . PRO A 1 125 ? -12.674 6.451 16.463 1.00 95.19 125 PRO A O 1
ATOM 996 N N . THR A 1 126 ? -10.467 6.545 16.767 1.00 96.19 126 THR A N 1
ATOM 997 C CA . THR A 1 126 ? -10.279 5.113 16.515 1.00 96.19 126 THR A CA 1
ATOM 998 C C . THR A 1 126 ? -10.507 4.310 17.790 1.00 96.19 126 THR A C 1
ATOM 1000 O O . THR A 1 126 ? -10.140 4.750 18.886 1.00 96.19 126 THR A O 1
ATOM 1003 N N . PHE A 1 127 ? -11.042 3.094 17.661 1.00 96.56 127 PHE A N 1
ATOM 1004 C CA . PHE A 1 127 ? -11.254 2.224 18.816 1.00 96.56 127 PHE A CA 1
ATOM 1005 C C . PHE A 1 127 ? -9.942 1.906 19.533 1.00 96.56 127 PHE A C 1
ATOM 1007 O O . PHE A 1 127 ? -9.913 1.910 20.752 1.00 96.56 127 PHE A O 1
ATOM 1014 N N . SER A 1 128 ? -8.816 1.739 18.829 1.00 94.88 128 SER A N 1
ATOM 1015 C CA . SER A 1 128 ? -7.518 1.541 19.501 1.00 94.88 128 SER A CA 1
ATOM 1016 C C . SER A 1 128 ? -7.108 2.709 20.406 1.00 94.88 128 SER A C 1
ATOM 1018 O O . SER A 1 128 ? -6.407 2.498 21.393 1.00 94.88 128 SER A O 1
ATOM 1020 N N . LYS A 1 129 ? -7.506 3.943 20.062 1.00 94.94 129 LYS A N 1
ATOM 1021 C CA . LYS A 1 129 ? -7.248 5.121 20.899 1.00 94.94 129 LYS A CA 1
ATOM 1022 C C . LYS A 1 129 ? -8.191 5.148 22.100 1.00 94.94 129 LYS A C 1
ATOM 1024 O O . LYS A 1 129 ? -7.744 5.452 23.193 1.00 94.94 129 LYS A O 1
ATOM 1029 N N . ILE A 1 130 ? -9.462 4.801 21.899 1.00 96.31 130 ILE A N 1
ATOM 1030 C CA . ILE A 1 130 ? -10.446 4.669 22.984 1.00 96.31 130 ILE A CA 1
ATOM 1031 C C . ILE A 1 130 ? -10.030 3.552 23.946 1.00 96.31 130 ILE A C 1
ATOM 1033 O O . ILE A 1 130 ? -10.031 3.742 25.155 1.00 96.31 130 ILE A O 1
ATOM 1037 N N . ARG A 1 131 ? -9.600 2.407 23.413 1.00 96.31 131 ARG A N 1
ATOM 1038 C CA . ARG A 1 131 ? -9.223 1.208 24.161 1.00 96.31 131 ARG A CA 1
ATOM 1039 C C . ARG A 1 131 ? -8.123 1.465 25.181 1.00 96.31 131 ARG A C 1
ATOM 1041 O O . ARG A 1 131 ? -8.198 0.938 26.282 1.00 96.31 131 ARG A O 1
ATOM 1048 N N . SER A 1 132 ? -7.122 2.279 24.848 1.00 96.56 132 SER A N 1
ATOM 1049 C CA . SER A 1 132 ? -6.066 2.621 25.809 1.00 96.56 132 SER A CA 1
ATOM 1050 C C . SER A 1 132 ? -6.557 3.510 26.954 1.00 96.56 132 SER A C 1
ATOM 1052 O O . SER A 1 132 ? -5.850 3.654 27.945 1.00 96.56 132 SER A O 1
ATOM 1054 N N . TRP A 1 133 ? -7.744 4.107 26.821 1.00 96.69 133 TRP A N 1
ATOM 1055 C CA . TRP A 1 133 ? -8.364 4.985 27.812 1.00 96.69 133 TRP A CA 1
ATOM 1056 C C . TRP A 1 133 ? -9.507 4.295 28.561 1.00 96.69 133 TRP A C 1
ATOM 1058 O O . TRP A 1 133 ? -9.920 4.808 29.597 1.00 96.69 133 TRP A O 1
ATOM 1068 N N . LEU A 1 134 ? -9.986 3.136 28.081 1.00 96.81 134 LEU A N 1
ATOM 1069 C CA . LEU A 1 134 ? -11.075 2.382 28.710 1.00 96.81 134 LEU A CA 1
ATOM 1070 C C . LEU A 1 134 ? -10.861 2.156 30.212 1.00 96.81 134 LEU A C 1
ATOM 1072 O O . LEU A 1 134 ? -11.781 2.487 30.940 1.00 96.81 134 LEU A O 1
ATOM 1076 N N . PRO A 1 135 ? -9.675 1.761 30.725 1.00 97.75 135 PRO A N 1
ATOM 1077 C CA . PRO A 1 135 ? -9.499 1.588 32.171 1.00 97.75 135 PRO A CA 1
ATOM 1078 C C . PRO A 1 135 ? -9.782 2.858 32.991 1.00 97.75 135 PRO A C 1
ATOM 1080 O O . PRO A 1 135 ? -10.326 2.788 34.088 1.00 97.75 135 PRO A O 1
ATOM 1083 N N . SER A 1 136 ? -9.423 4.034 32.467 1.00 98.00 136 SER A N 1
ATOM 1084 C CA . SER A 1 136 ? -9.698 5.318 33.125 1.00 98.00 136 SER A CA 1
ATOM 1085 C C . SER A 1 136 ? -11.152 5.754 32.955 1.00 98.00 136 SER A C 1
ATOM 1087 O O . SER A 1 136 ? -11.717 6.356 33.864 1.00 98.00 136 SER A O 1
ATOM 1089 N N . ILE A 1 137 ? -11.755 5.455 31.801 1.00 97.56 137 ILE A N 1
ATOM 1090 C CA . ILE A 1 137 ? -13.178 5.694 31.542 1.00 97.56 137 ILE A CA 1
ATOM 1091 C C . ILE A 1 137 ? -14.024 4.836 32.487 1.00 97.56 137 ILE A C 1
ATOM 1093 O O . ILE A 1 137 ? -14.901 5.381 33.145 1.00 97.56 137 ILE A O 1
ATOM 1097 N N . ASP A 1 138 ? -13.709 3.547 32.602 1.00 98.06 138 ASP A N 1
ATOM 1098 C CA . ASP A 1 138 ? -14.377 2.574 33.468 1.00 98.06 138 ASP A CA 1
ATOM 1099 C C . ASP A 1 138 ? -14.319 3.001 34.935 1.00 98.06 138 ASP A C 1
ATOM 1101 O O . ASP A 1 138 ? -15.347 3.050 35.605 1.00 98.06 138 ASP A O 1
ATOM 1105 N N . ALA A 1 139 ? -13.149 3.442 35.410 1.00 97.94 139 ALA A N 1
ATOM 1106 C CA . ALA A 1 139 ? -12.996 3.946 36.773 1.00 97.94 139 ALA A CA 1
ATOM 1107 C C . ALA A 1 139 ? -13.837 5.206 37.064 1.00 97.94 139 ALA A C 1
ATOM 1109 O O . ALA A 1 139 ? -14.387 5.329 38.153 1.00 97.94 139 ALA A O 1
ATOM 1110 N N . LEU A 1 140 ? -13.942 6.149 36.117 1.00 97.56 140 LEU A N 1
ATOM 1111 C CA . LEU A 1 140 ? -14.699 7.399 36.308 1.00 97.56 140 LEU A CA 1
ATOM 1112 C C . LEU A 1 140 ? -16.200 7.259 36.031 1.00 97.56 140 LEU A C 1
ATOM 1114 O O . LEU A 1 140 ? -16.994 8.067 36.524 1.00 97.56 140 LEU A O 1
ATOM 1118 N N . CYS A 1 141 ? -16.589 6.297 35.196 1.00 96.75 141 CYS A N 1
ATOM 1119 C CA . CYS A 1 141 ? -17.979 6.039 34.830 1.00 96.75 141 CYS A CA 1
ATOM 1120 C C . CYS A 1 141 ? -18.614 4.928 35.665 1.00 96.75 141 CYS A C 1
ATOM 1122 O O . CYS A 1 141 ? -19.830 4.778 35.581 1.00 96.75 141 CYS A O 1
ATOM 1124 N N . GLU A 1 142 ? -17.827 4.201 36.463 1.00 97.25 142 GLU A N 1
ATOM 1125 C CA . GLU A 1 142 ? -18.259 3.006 37.197 1.00 97.25 142 GLU A CA 1
ATOM 1126 C C . GLU A 1 142 ? -18.811 1.935 36.241 1.00 97.25 142 GLU A C 1
ATOM 1128 O O . GLU A 1 142 ? -19.892 1.392 36.445 1.00 97.25 142 GLU A O 1
ATOM 1133 N N . THR A 1 143 ? -18.075 1.678 35.156 1.00 97.06 143 THR A N 1
ATOM 1134 C CA . THR A 1 143 ? -18.430 0.698 34.114 1.00 97.06 143 THR A CA 1
ATOM 1135 C C . THR A 1 143 ? -17.386 -0.412 34.009 1.00 97.06 143 THR A C 1
ATOM 1137 O O . THR A 1 143 ? -16.290 -0.281 34.552 1.00 97.06 143 THR A O 1
ATOM 1140 N N . ASP A 1 144 ? -17.701 -1.491 33.290 1.00 97.25 144 ASP A N 1
ATOM 1141 C CA . ASP A 1 144 ? -16.785 -2.604 33.008 1.00 97.25 144 ASP A CA 1
ATOM 1142 C C . ASP A 1 144 ? -16.661 -2.872 31.494 1.00 97.25 144 ASP A C 1
ATOM 1144 O O . ASP A 1 144 ? -16.603 -4.010 31.006 1.00 97.25 144 ASP A O 1
ATOM 1148 N N . LEU A 1 145 ? -16.622 -1.793 30.705 1.00 96.31 145 LEU A N 1
ATOM 1149 C CA . LEU A 1 145 ? -16.577 -1.858 29.245 1.00 96.31 145 LEU A CA 1
ATOM 1150 C C . LEU A 1 145 ? -15.262 -2.481 28.760 1.00 96.31 145 LEU A C 1
ATOM 1152 O O . LEU A 1 145 ? -15.251 -3.215 27.764 1.00 96.31 145 LEU A O 1
ATOM 1156 N N . GLY A 1 146 ? -14.147 -2.201 29.437 1.00 96.50 146 GLY A N 1
ATOM 1157 C CA . GLY A 1 146 ? -12.832 -2.746 29.126 1.00 96.50 146 GLY A CA 1
ATOM 1158 C C . GLY A 1 146 ? -12.746 -4.261 29.308 1.00 96.50 146 GLY A C 1
ATOM 1159 O O . GLY A 1 146 ? -12.272 -4.954 28.396 1.00 96.50 146 GLY A O 1
ATOM 1160 N N . ALA A 1 147 ? -13.216 -4.796 30.440 1.00 95.56 147 ALA A N 1
ATOM 1161 C CA . ALA A 1 147 ? -13.187 -6.240 30.669 1.00 95.56 147 ALA A CA 1
ATOM 1162 C C . ALA A 1 147 ? -14.222 -6.964 29.803 1.00 95.56 147 ALA A C 1
ATOM 1164 O O . ALA A 1 147 ? -13.891 -7.987 29.199 1.00 95.56 147 ALA A O 1
ATOM 1165 N N . SER A 1 148 ? -15.420 -6.386 29.641 1.00 93.56 148 SER A N 1
ATOM 1166 C CA . SER A 1 148 ? -16.461 -6.911 28.747 1.00 93.56 148 SER A CA 1
ATOM 1167 C C . SER A 1 148 ? -15.958 -7.074 27.311 1.00 93.56 148 SER A C 1
ATOM 1169 O O . SER A 1 148 ? -16.145 -8.125 26.695 1.00 93.56 148 SER A O 1
ATOM 1171 N N . PHE A 1 149 ? -15.265 -6.063 26.777 1.00 95.00 149 PHE A N 1
ATOM 1172 C CA . PHE A 1 149 ? -14.677 -6.148 25.441 1.00 95.00 149 PHE A CA 1
ATOM 1173 C C . PHE A 1 149 ? -13.554 -7.191 25.374 1.00 95.00 149 PHE A C 1
ATOM 1175 O O . PHE A 1 149 ? -13.508 -7.980 24.432 1.00 95.00 149 PHE A O 1
ATOM 1182 N N . SER A 1 150 ? -12.659 -7.210 26.367 1.00 94.81 150 SER A N 1
ATOM 1183 C CA . SER A 1 150 ? -11.498 -8.114 26.381 1.00 94.81 150 SER A CA 1
ATOM 1184 C C . SER A 1 150 ? -11.920 -9.585 26.444 1.00 94.81 150 SER A C 1
ATOM 1186 O O . SER A 1 150 ? -11.437 -10.392 25.659 1.00 94.81 150 SER A O 1
ATOM 1188 N N . SER A 1 151 ? -12.906 -9.912 27.285 1.00 93.56 151 SER A N 1
ATOM 1189 C CA . SER A 1 151 ? -13.476 -11.262 27.405 1.00 93.56 151 SER A CA 1
ATOM 1190 C C . SER A 1 151 ? -14.052 -11.790 26.086 1.00 93.56 151 SER A C 1
ATOM 1192 O O . SER A 1 151 ? -13.960 -12.982 25.780 1.00 93.56 151 SER A O 1
ATOM 1194 N N . LEU A 1 152 ? -14.642 -10.909 25.274 1.00 91.38 152 LEU A N 1
ATOM 1195 C CA . LEU A 1 152 ? -15.135 -11.273 23.948 1.00 91.38 152 LEU A CA 1
ATOM 1196 C C . LEU A 1 152 ? -14.019 -11.347 22.910 1.00 91.38 152 LEU A C 1
ATOM 1198 O O . LEU A 1 152 ? -14.037 -12.234 22.059 1.00 91.38 152 LEU A O 1
ATOM 1202 N N . GLU A 1 153 ? -13.046 -10.438 22.963 1.00 93.50 153 GLU A N 1
ATOM 1203 C CA . GLU A 1 153 ? -11.909 -10.448 22.042 1.00 93.50 153 GLU A CA 1
ATOM 1204 C C . GLU A 1 153 ? -11.057 -11.709 22.205 1.00 93.50 153 GLU A C 1
ATOM 1206 O O . GLU A 1 153 ? -10.635 -12.280 21.200 1.00 93.50 153 GLU A O 1
ATOM 1211 N N . ASP A 1 154 ? -10.904 -12.214 23.429 1.00 93.75 154 ASP A N 1
ATOM 1212 C CA . ASP A 1 154 ? -10.203 -13.472 23.713 1.00 93.75 154 ASP A CA 1
ATOM 1213 C C . ASP A 1 154 ? -10.848 -14.687 23.013 1.00 93.75 154 ASP A C 1
ATOM 1215 O O . ASP A 1 154 ? -10.195 -15.707 22.776 1.00 93.75 154 ASP A O 1
ATOM 1219 N N . GLN A 1 155 ? -12.123 -14.583 22.626 1.00 92.38 155 GLN A N 1
ATOM 1220 C CA . GLN A 1 155 ? -12.844 -15.618 21.877 1.00 92.38 155 GLN A CA 1
ATOM 1221 C C . GLN A 1 155 ? -12.659 -15.485 20.356 1.00 92.38 155 GLN A C 1
ATOM 1223 O O . GLN A 1 155 ? -12.943 -16.426 19.605 1.00 92.38 155 GLN A O 1
ATOM 1228 N N . VAL A 1 156 ? -12.173 -14.338 19.875 1.00 92.69 156 VAL A N 1
ATOM 1229 C CA . VAL A 1 156 ? -11.959 -14.074 18.452 1.00 92.69 156 VAL A CA 1
ATOM 1230 C C . VAL A 1 156 ? -10.638 -14.681 18.004 1.00 92.69 156 VAL A C 1
ATOM 1232 O O . VAL A 1 156 ? -9.551 -14.235 18.365 1.00 92.69 156 VAL A O 1
ATOM 1235 N N . LYS A 1 157 ? -10.717 -15.677 17.122 1.00 89.88 157 LYS A N 1
ATOM 1236 C CA . LYS A 1 157 ? -9.526 -16.243 16.485 1.00 89.88 157 LYS A CA 1
ATOM 1237 C C . LYS A 1 157 ? -9.010 -15.285 15.403 1.00 89.88 157 LYS A C 1
ATOM 1239 O O . LYS A 1 157 ? -9.763 -14.975 14.476 1.00 89.88 157 LYS A O 1
ATOM 1244 N N . PRO A 1 158 ? -7.737 -14.848 15.455 1.00 86.44 158 PRO A N 1
ATOM 1245 C CA . PRO A 1 158 ? -7.152 -14.052 14.385 1.00 86.44 158 PRO A CA 1
ATOM 1246 C C . PRO A 1 158 ? -7.224 -14.791 13.049 1.00 86.44 158 PRO A C 1
ATOM 1248 O O . PRO A 1 158 ? -7.009 -16.003 12.988 1.00 86.44 158 PRO A O 1
ATOM 1251 N N . PHE A 1 159 ? -7.487 -14.058 11.965 1.00 86.88 159 PHE A N 1
ATOM 1252 C CA . PHE A 1 159 ? -7.477 -14.642 10.628 1.00 86.88 159 PHE A CA 1
ATOM 1253 C C . PHE A 1 159 ? -6.059 -15.132 10.289 1.00 86.88 159 PHE A C 1
ATOM 1255 O O . PHE A 1 159 ? -5.136 -14.310 10.235 1.00 86.88 159 PHE A O 1
ATOM 1262 N N . PRO A 1 160 ? -5.849 -16.437 10.043 1.00 90.19 160 PRO A N 1
ATOM 1263 C CA . PRO A 1 160 ? -4.516 -16.993 9.860 1.00 90.19 160 PRO A CA 1
ATOM 1264 C C . PRO A 1 160 ? -4.019 -16.741 8.430 1.00 90.19 160 PRO A C 1
ATOM 1266 O O . PRO A 1 160 ? -3.832 -17.667 7.647 1.00 90.19 160 PRO A O 1
ATOM 1269 N N . PHE A 1 161 ? -3.791 -15.471 8.076 1.00 93.50 161 PHE A N 1
ATOM 1270 C CA . PHE A 1 161 ? -3.448 -15.049 6.713 1.00 93.50 161 PHE A CA 1
ATOM 1271 C C . PHE A 1 161 ? -2.269 -15.840 6.129 1.00 93.50 161 PHE A C 1
ATOM 1273 O O . PHE A 1 161 ? -2.309 -16.238 4.972 1.00 93.50 161 PHE A O 1
ATOM 1280 N N . LEU A 1 162 ? -1.234 -16.114 6.930 1.00 94.00 162 LEU A N 1
ATOM 1281 C CA . LEU A 1 162 ? -0.045 -16.858 6.496 1.00 94.00 162 LEU A CA 1
ATOM 1282 C C . LEU A 1 162 ? -0.279 -18.363 6.289 1.00 94.00 162 LEU A C 1
ATOM 1284 O O . LEU A 1 162 ? 0.548 -19.007 5.652 1.00 94.00 162 LEU A O 1
ATOM 1288 N N . GLN A 1 163 ? -1.383 -18.916 6.798 1.00 95.25 163 GLN A N 1
ATOM 1289 C CA . GLN A 1 163 ? -1.786 -20.303 6.538 1.00 95.25 163 GLN A CA 1
ATOM 1290 C C . GLN A 1 163 ? -2.573 -20.438 5.228 1.00 95.25 163 GLN A C 1
ATOM 1292 O O . GLN A 1 163 ? -2.860 -21.554 4.799 1.00 95.25 163 GLN A O 1
ATOM 1297 N N . LEU A 1 164 ? -2.920 -19.324 4.575 1.00 95.62 164 LEU A N 1
ATOM 1298 C CA . LEU A 1 164 ? -3.522 -19.373 3.252 1.00 95.62 164 LEU A CA 1
ATOM 1299 C C . LEU A 1 164 ? -2.521 -19.915 2.217 1.00 95.62 164 LEU A C 1
ATOM 1301 O O . LEU A 1 164 ? -1.338 -19.547 2.251 1.00 95.62 164 LEU A O 1
ATOM 1305 N N . PRO A 1 165 ? -3.001 -20.692 1.228 1.00 96.38 165 PRO A N 1
ATOM 1306 C CA . PRO A 1 165 ? -2.231 -21.021 0.035 1.00 96.38 165 PRO A CA 1
ATOM 1307 C C . PRO A 1 165 ? -1.599 -19.776 -0.595 1.00 96.38 165 PRO A C 1
ATOM 1309 O O . PRO A 1 165 ? -2.164 -18.675 -0.554 1.00 96.38 165 PRO A O 1
ATOM 1312 N N . ALA A 1 166 ? -0.408 -19.941 -1.171 1.00 94.00 166 ALA A N 1
ATOM 1313 C CA . ALA A 1 166 ? 0.348 -18.831 -1.743 1.00 94.00 166 ALA A CA 1
ATOM 1314 C C . ALA A 1 166 ? -0.456 -18.099 -2.831 1.00 94.00 166 ALA A C 1
ATOM 1316 O O . ALA A 1 166 ? -0.418 -16.875 -2.904 1.00 94.00 166 ALA A O 1
ATOM 1317 N N . GLU A 1 167 ? -1.249 -18.828 -3.610 1.00 95.12 167 GLU A N 1
ATOM 1318 C CA . GLU A 1 167 ? -2.096 -18.330 -4.693 1.00 95.12 167 GLU A CA 1
ATOM 1319 C C . GLU A 1 167 ? -3.136 -17.326 -4.181 1.00 95.12 167 GLU A C 1
ATOM 1321 O O . GLU A 1 167 ? -3.288 -16.241 -4.744 1.00 95.12 167 GLU A O 1
ATOM 1326 N N . LEU A 1 168 ? -3.804 -17.634 -3.064 1.00 96.56 168 LEU A N 1
ATOM 1327 C CA . LEU A 1 168 ? -4.777 -16.721 -2.457 1.00 96.56 168 LEU A CA 1
ATOM 1328 C C . LEU A 1 168 ? -4.097 -15.466 -1.908 1.00 96.56 168 LEU A C 1
ATOM 1330 O O . LEU A 1 168 ? -4.619 -14.361 -2.058 1.00 96.56 168 LEU A O 1
ATOM 1334 N N . ARG A 1 169 ? -2.903 -15.609 -1.324 1.00 95.75 169 ARG A N 1
ATOM 1335 C CA . ARG A 1 169 ? -2.120 -14.457 -0.855 1.00 95.75 169 ARG A CA 1
ATOM 1336 C C . ARG A 1 169 ? -1.678 -13.567 -2.015 1.00 95.75 169 ARG A C 1
ATOM 1338 O O . ARG A 1 169 ? -1.806 -12.350 -1.913 1.00 95.75 169 ARG A O 1
ATOM 1345 N N . LEU A 1 170 ? -1.265 -14.149 -3.145 1.00 93.50 170 LEU A N 1
ATOM 1346 C CA . LEU A 1 170 ? -0.961 -13.408 -4.375 1.00 93.50 170 LEU A CA 1
ATOM 1347 C C . LEU A 1 170 ? -2.188 -12.651 -4.907 1.00 93.50 170 LEU A C 1
ATOM 1349 O O . LEU A 1 170 ? -2.050 -11.497 -5.315 1.00 93.50 170 LEU A O 1
ATOM 1353 N N . HIS A 1 171 ? -3.388 -13.240 -4.849 1.00 94.69 171 HIS A N 1
ATOM 1354 C CA . HIS A 1 171 ? -4.625 -12.532 -5.196 1.00 94.69 171 HIS A CA 1
ATOM 1355 C C . HIS A 1 171 ? -4.873 -11.326 -4.283 1.00 94.69 171 HIS A C 1
ATOM 1357 O O . HIS A 1 171 ? -5.166 -10.236 -4.781 1.00 94.69 171 HIS A O 1
ATOM 1363 N N . VAL A 1 172 ? -4.668 -11.469 -2.971 1.00 93.81 172 VAL A N 1
ATOM 1364 C CA . VAL A 1 172 ? -4.760 -10.340 -2.031 1.00 93.81 172 VAL A CA 1
ATOM 1365 C C . VAL A 1 172 ? -3.729 -9.260 -2.367 1.00 93.81 172 VAL A C 1
ATOM 1367 O O . VAL A 1 172 ? -4.077 -8.080 -2.440 1.00 93.81 172 VAL A O 1
ATOM 1370 N N . TYR A 1 173 ? -2.479 -9.639 -2.652 1.00 94.12 173 TYR A N 1
ATOM 1371 C CA . TYR A 1 173 ? -1.449 -8.682 -3.064 1.00 94.12 173 TYR A CA 1
ATOM 1372 C C . TYR A 1 173 ? -1.825 -7.965 -4.363 1.00 94.12 173 TYR A C 1
ATOM 1374 O O . TYR A 1 173 ? -1.577 -6.770 -4.477 1.00 94.12 173 TYR A O 1
ATOM 1382 N N . SER A 1 174 ? -2.470 -8.646 -5.314 1.00 91.44 174 SER A N 1
ATOM 1383 C CA . SER A 1 174 ? -2.920 -8.027 -6.566 1.00 91.44 174 SER A CA 1
ATOM 1384 C C . SER A 1 174 ? -4.002 -6.973 -6.380 1.00 91.44 174 SER A C 1
ATOM 1386 O O . SER A 1 174 ? -4.004 -5.971 -7.095 1.00 91.44 174 SER A O 1
ATOM 1388 N N . HIS A 1 175 ? -4.860 -7.155 -5.377 1.00 89.94 175 HIS A N 1
ATOM 1389 C CA . HIS A 1 175 ? -5.875 -6.177 -5.017 1.00 89.94 175 HIS A CA 1
ATOM 1390 C C . HIS A 1 175 ? -5.271 -4.961 -4.296 1.00 89.94 175 HIS A C 1
ATOM 1392 O O . HIS A 1 175 ? -5.623 -3.823 -4.595 1.00 89.94 175 HIS A O 1
ATOM 1398 N N . LEU A 1 176 ? -4.328 -5.187 -3.374 1.00 89.06 176 LEU A N 1
ATOM 1399 C CA . LEU A 1 176 ? -3.666 -4.115 -2.615 1.00 89.06 176 LEU A CA 1
ATOM 1400 C C . LEU A 1 176 ? -2.658 -3.319 -3.451 1.00 89.06 176 LEU A C 1
ATOM 1402 O O . LEU A 1 176 ? -2.463 -2.121 -3.240 1.00 89.06 176 LEU A O 1
ATOM 1406 N N . LEU A 1 177 ? -1.990 -4.007 -4.374 1.00 88.75 177 LEU A N 1
ATOM 1407 C CA . LEU A 1 177 ? -0.896 -3.504 -5.189 1.00 88.75 177 LEU A CA 1
ATOM 1408 C C . LEU A 1 177 ? -1.137 -3.910 -6.653 1.00 88.75 177 LEU A C 1
ATOM 1410 O O . LEU A 1 177 ? -0.511 -4.860 -7.147 1.00 88.75 177 LEU A O 1
ATOM 1414 N N . PRO A 1 178 ? -2.023 -3.192 -7.372 1.00 85.94 178 PRO A N 1
ATOM 1415 C CA . PRO A 1 178 ? -2.265 -3.432 -8.788 1.00 85.94 178 PRO A CA 1
ATOM 1416 C C . PRO A 1 178 ? -0.957 -3.379 -9.582 1.00 85.94 178 PRO A C 1
ATOM 1418 O O . PRO A 1 178 ? -0.260 -2.358 -9.640 1.00 85.94 178 PRO A O 1
ATOM 1421 N N . ARG A 1 179 ? -0.592 -4.519 -10.170 1.00 84.69 179 ARG A N 1
ATOM 1422 C CA . ARG A 1 179 ? 0.715 -4.729 -10.791 1.00 84.69 179 ARG A CA 1
ATOM 1423 C C . ARG A 1 179 ? 0.652 -4.412 -12.284 1.00 84.69 179 ARG A C 1
ATOM 1425 O O . ARG A 1 179 ? -0.097 -5.024 -13.034 1.00 84.69 179 ARG A O 1
ATOM 1432 N N . LYS A 1 180 ? 1.506 -3.489 -12.733 1.00 85.81 180 LYS A N 1
ATOM 1433 C CA . LYS A 1 180 ? 1.778 -3.269 -14.165 1.00 85.81 180 LYS A CA 1
ATOM 1434 C C . LYS A 1 180 ? 2.817 -4.286 -14.678 1.00 85.81 180 LYS A C 1
ATOM 1436 O O . LYS A 1 180 ? 3.478 -4.947 -13.879 1.00 85.81 180 LYS A O 1
ATOM 1441 N N . PRO A 1 181 ? 3.052 -4.401 -15.990 1.00 87.88 181 PRO A N 1
ATOM 1442 C CA . PRO A 1 181 ? 4.157 -5.220 -16.497 1.00 87.88 181 PRO A CA 1
ATOM 1443 C C . PRO A 1 181 ? 5.551 -4.574 -16.308 1.00 87.88 181 PRO A C 1
ATOM 1445 O O . PRO A 1 181 ? 6.537 -5.296 -16.198 1.00 87.88 181 PRO A O 1
ATOM 1448 N N . TYR A 1 182 ? 5.650 -3.242 -16.139 1.00 89.50 182 TYR A N 1
ATOM 1449 C CA . TYR A 1 182 ? 6.934 -2.503 -16.066 1.00 89.50 182 TYR A CA 1
ATOM 1450 C C . TYR A 1 182 ? 7.074 -1.488 -14.912 1.00 89.50 182 TYR A C 1
ATOM 1452 O O . TYR A 1 182 ? 6.108 -0.812 -14.539 1.00 89.50 182 TYR A O 1
ATOM 1460 N N . ILE A 1 183 ? 8.278 -1.346 -14.358 1.00 89.56 183 ILE A N 1
ATOM 1461 C CA . ILE A 1 183 ? 8.614 -0.336 -13.341 1.00 89.56 183 ILE A CA 1
ATOM 1462 C C . ILE A 1 183 ? 9.458 0.752 -14.004 1.00 89.56 183 ILE A C 1
ATOM 1464 O O . ILE A 1 183 ? 10.560 0.469 -14.450 1.00 89.56 183 ILE A O 1
ATOM 1468 N N . SER A 1 184 ? 8.943 1.981 -14.074 1.00 86.56 184 SER A N 1
ATOM 1469 C CA . SER A 1 184 ? 9.642 3.113 -14.700 1.00 86.56 184 SER A CA 1
ATOM 1470 C C . SER A 1 184 ? 10.673 3.740 -13.762 1.00 86.56 184 SER A C 1
ATOM 1472 O O . SER A 1 184 ? 10.362 4.015 -12.601 1.00 86.56 184 SER A O 1
ATOM 1474 N N . LEU A 1 185 ? 11.860 4.036 -14.290 1.00 82.94 185 LEU A N 1
ATOM 1475 C CA . LEU A 1 185 ? 12.882 4.875 -13.675 1.00 82.94 185 LEU A CA 1
ATOM 1476 C C . LEU A 1 185 ? 12.960 6.218 -14.427 1.00 82.94 185 LEU A C 1
ATOM 1478 O O . LEU A 1 185 ? 13.107 6.202 -15.648 1.00 82.94 185 LEU A O 1
ATOM 1482 N N . PRO A 1 186 ? 12.840 7.369 -13.736 1.00 70.44 186 PRO A N 1
ATOM 1483 C CA . PRO A 1 186 ? 12.450 7.550 -12.343 1.00 70.44 186 PRO A CA 1
ATOM 1484 C C . PRO A 1 186 ? 10.913 7.452 -12.252 1.00 70.44 186 PRO A C 1
ATOM 1486 O O . PRO A 1 186 ? 10.220 7.325 -13.265 1.00 70.44 186 PRO A O 1
ATOM 1489 N N . SER A 1 187 ? 10.344 7.513 -11.047 1.00 54.47 187 SER A N 1
ATOM 1490 C CA . SER A 1 187 ? 8.888 7.617 -10.900 1.00 54.47 187 SER A CA 1
ATOM 1491 C C . SER A 1 187 ? 8.423 8.965 -11.462 1.00 54.47 187 SER A C 1
ATOM 1493 O O . SER A 1 187 ? 8.427 9.962 -10.744 1.00 54.47 187 SER A O 1
ATOM 1495 N N . LEU A 1 188 ? 8.079 9.012 -12.753 1.00 51.47 188 LEU A N 1
ATOM 1496 C CA . LEU A 1 188 ? 7.525 10.192 -13.412 1.00 51.47 188 LEU A CA 1
ATOM 1497 C C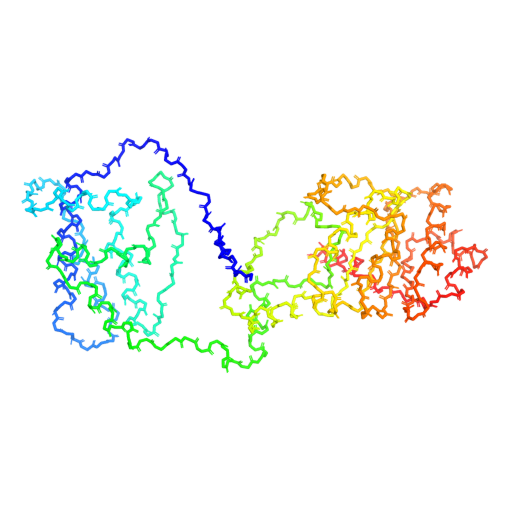 . LEU A 1 188 ? 6.305 10.675 -12.608 1.00 51.47 188 LEU A C 1
ATOM 1499 O O . LEU A 1 188 ? 5.339 9.920 -12.475 1.00 51.47 188 LEU A O 1
ATOM 1503 N N . PRO A 1 189 ? 6.315 11.913 -12.084 1.00 42.88 189 PRO A N 1
ATOM 1504 C CA . PRO A 1 189 ? 5.185 12.459 -11.335 1.00 42.88 189 PRO A CA 1
ATOM 1505 C C . PRO A 1 189 ? 3.946 12.698 -12.215 1.00 42.88 189 PRO A C 1
ATOM 1507 O O . PRO A 1 189 ? 2.899 13.051 -11.706 1.00 42.88 189 PRO A O 1
ATOM 1510 N N . GLN A 1 190 ? 4.018 12.505 -13.534 1.00 42.47 190 GLN A N 1
ATOM 1511 C CA . GLN A 1 190 ? 2.894 12.776 -14.439 1.00 42.47 190 GLN A CA 1
ATOM 1512 C C . GLN A 1 190 ? 1.855 11.642 -14.541 1.00 42.47 190 GLN A C 1
ATOM 1514 O O . GLN A 1 190 ? 0.848 11.806 -15.212 1.00 42.47 190 GLN A O 1
ATOM 1519 N N . LEU A 1 191 ? 2.035 10.513 -13.846 1.00 48.12 191 LEU A N 1
ATOM 1520 C CA . LEU A 1 191 ? 1.020 9.447 -13.734 1.00 48.12 191 LEU A CA 1
ATOM 1521 C C . LEU A 1 191 ? 0.287 9.507 -12.378 1.00 48.12 191 LEU A C 1
ATOM 1523 O O . LEU A 1 191 ? 0.056 8.475 -11.746 1.00 48.12 191 LEU A O 1
ATOM 1527 N N . ASN A 1 192 ? -0.024 10.726 -11.927 1.00 42.25 192 ASN A N 1
ATOM 1528 C CA . ASN A 1 192 ? -0.524 11.070 -10.589 1.00 42.25 192 ASN A CA 1
ATOM 1529 C C . ASN A 1 192 ? -2.000 10.722 -10.299 1.00 42.25 192 ASN A C 1
ATOM 1531 O O . ASN A 1 192 ? -2.463 11.026 -9.208 1.00 42.25 192 ASN A O 1
ATOM 1535 N N . ASP A 1 193 ? -2.710 10.004 -11.174 1.00 46.66 193 ASP A N 1
ATOM 1536 C CA . ASP A 1 193 ? -4.067 9.496 -10.871 1.00 46.66 193 ASP A CA 1
ATOM 1537 C C . ASP A 1 193 ? -4.076 8.15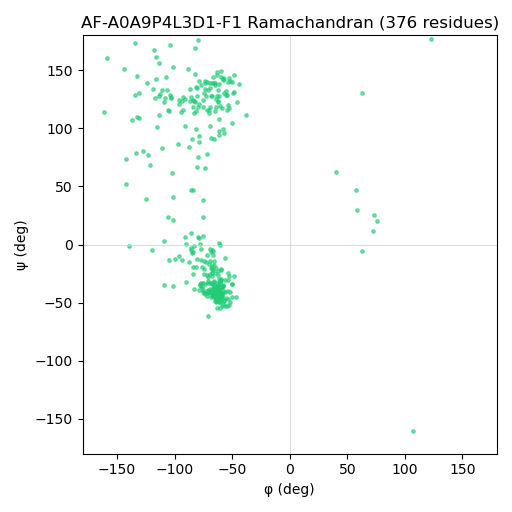1 -10.130 1.00 46.66 193 ASP A C 1
ATOM 1539 O O . ASP A 1 193 ? -5.106 7.490 -9.989 1.00 46.66 193 ASP A O 1
ATOM 1543 N N . ARG A 1 194 ? -2.920 7.678 -9.655 1.00 55.84 194 ARG A N 1
ATOM 1544 C CA . ARG A 1 194 ? -2.871 6.395 -8.952 1.00 55.84 194 ARG A CA 1
ATOM 1545 C C . ARG A 1 194 ? -3.258 6.582 -7.498 1.00 55.84 194 ARG A C 1
ATOM 1547 O O . ARG A 1 194 ? -2.592 7.309 -6.763 1.00 55.84 194 ARG A O 1
ATOM 1554 N N . ALA A 1 195 ? -4.280 5.833 -7.083 1.00 56.66 195 ALA A N 1
ATOM 1555 C CA . ALA A 1 195 ? -4.563 5.591 -5.678 1.00 56.66 195 ALA A CA 1
ATOM 1556 C C . ALA A 1 195 ? -3.250 5.276 -4.930 1.00 56.66 195 ALA A C 1
ATOM 1558 O O . ALA A 1 195 ? -2.396 4.558 -5.470 1.00 56.66 195 ALA A O 1
ATOM 1559 N N . PRO A 1 196 ? -3.057 5.820 -3.716 1.00 65.25 196 PRO A N 1
ATOM 1560 C CA . PRO A 1 196 ? -1.832 5.616 -2.958 1.00 65.25 196 PRO A CA 1
ATOM 1561 C C . PRO A 1 196 ? -1.555 4.118 -2.803 1.00 65.25 196 PRO A C 1
ATOM 1563 O O . PRO A 1 196 ? -2.429 3.350 -2.396 1.00 65.25 196 PRO A O 1
ATOM 1566 N N . LEU A 1 197 ? -0.333 3.698 -3.147 1.00 71.88 197 LEU A N 1
ATOM 1567 C CA . LEU A 1 197 ? 0.097 2.311 -2.978 1.00 71.88 197 LEU A CA 1
ATOM 1568 C C . LEU A 1 197 ? 0.021 1.948 -1.492 1.00 71.88 197 LEU A C 1
ATOM 1570 O O . LEU A 1 197 ? 0.717 2.546 -0.668 1.00 71.88 197 LEU A O 1
ATOM 1574 N N . ARG A 1 198 ? -0.799 0.950 -1.150 1.00 79.44 198 ARG A N 1
ATOM 1575 C CA . ARG A 1 198 ? -0.941 0.450 0.224 1.00 79.44 198 ARG A CA 1
ATOM 1576 C C . ARG A 1 198 ? 0.221 -0.480 0.572 1.00 79.44 198 ARG A C 1
ATOM 1578 O O . ARG A 1 198 ? 0.087 -1.700 0.590 1.00 79.44 198 ARG A O 1
ATOM 1585 N N . LEU A 1 199 ? 1.389 0.110 0.826 1.00 84.69 199 LEU A N 1
ATOM 1586 C CA . LEU A 1 199 ? 2.619 -0.617 1.176 1.00 84.69 199 LEU A CA 1
ATOM 1587 C C . LEU A 1 199 ? 2.650 -1.100 2.636 1.00 84.69 199 LEU A C 1
ATOM 1589 O O . LEU A 1 199 ? 3.619 -1.735 3.049 1.00 84.69 199 LEU A O 1
ATOM 1593 N N . ASP A 1 200 ? 1.604 -0.837 3.420 1.00 87.19 200 ASP A N 1
ATOM 1594 C CA . ASP A 1 200 ? 1.548 -1.188 4.844 1.00 87.19 200 ASP A CA 1
ATOM 1595 C C . ASP A 1 200 ? 1.648 -2.697 5.088 1.00 87.19 200 ASP A C 1
ATOM 1597 O O . ASP A 1 200 ? 2.248 -3.125 6.073 1.00 87.19 200 ASP A O 1
ATOM 1601 N N . ILE A 1 201 ? 1.173 -3.519 4.145 1.00 89.69 201 ILE A N 1
ATOM 1602 C CA . ILE A 1 201 ? 1.308 -4.980 4.225 1.00 89.69 201 ILE A CA 1
ATOM 1603 C C . ILE A 1 201 ? 2.775 -5.433 4.285 1.00 89.69 201 ILE A C 1
ATOM 1605 O O . ILE A 1 201 ? 3.093 -6.422 4.942 1.00 89.69 201 ILE A O 1
ATOM 1609 N N . MET A 1 202 ? 3.693 -4.671 3.680 1.00 91.31 202 MET A N 1
ATOM 1610 C CA . MET A 1 202 ? 5.128 -4.969 3.709 1.00 91.31 202 MET A CA 1
ATOM 1611 C C . MET A 1 202 ? 5.770 -4.714 5.079 1.00 91.31 202 MET A C 1
ATOM 1613 O O . MET A 1 202 ? 6.940 -5.044 5.262 1.00 91.31 202 MET A O 1
ATOM 1617 N N . ARG A 1 203 ? 5.046 -4.092 6.020 1.00 90.69 203 ARG A N 1
ATOM 1618 C CA . ARG A 1 203 ? 5.513 -3.801 7.385 1.00 90.69 203 ARG A CA 1
ATOM 1619 C C . ARG A 1 203 ? 4.999 -4.800 8.420 1.00 90.69 203 ARG A C 1
ATOM 1621 O O . ARG A 1 203 ? 5.492 -4.794 9.540 1.00 90.69 203 ARG A O 1
ATOM 1628 N N . ALA A 1 204 ? 4.024 -5.638 8.064 1.00 89.75 204 ALA A N 1
ATOM 1629 C CA . ALA A 1 204 ? 3.370 -6.537 9.011 1.00 89.75 204 ALA A CA 1
ATOM 1630 C C . ALA A 1 204 ? 4.286 -7.683 9.481 1.00 89.75 204 ALA A C 1
ATOM 1632 O O . ALA A 1 204 ? 4.288 -8.026 10.660 1.00 89.75 204 ALA A O 1
ATOM 1633 N N . SER A 1 205 ? 5.079 -8.274 8.581 1.00 93.50 205 SER A N 1
ATOM 1634 C CA . SER A 1 205 ? 6.091 -9.278 8.932 1.00 93.50 205 SER A CA 1
ATOM 1635 C C . SER A 1 205 ? 7.167 -9.391 7.852 1.00 93.50 205 SER A C 1
ATOM 1637 O O . SER A 1 205 ? 6.937 -9.035 6.696 1.00 93.50 205 SER A O 1
ATOM 1639 N N . ASN A 1 206 ? 8.330 -9.950 8.201 1.00 93.06 206 ASN A N 1
ATOM 1640 C CA . ASN A 1 206 ? 9.409 -10.201 7.237 1.00 93.06 206 ASN A CA 1
ATOM 1641 C C . ASN A 1 206 ? 8.990 -11.186 6.134 1.00 93.06 206 ASN A C 1
ATOM 1643 O O . ASN A 1 206 ? 9.397 -11.039 4.984 1.00 93.06 206 ASN A O 1
ATOM 1647 N N . GLN A 1 207 ? 8.151 -12.175 6.461 1.00 94.00 207 GLN A N 1
ATOM 1648 C CA . GLN A 1 207 ? 7.635 -13.116 5.468 1.00 94.00 207 GLN A CA 1
ATOM 1649 C C . GLN A 1 207 ? 6.756 -12.396 4.437 1.00 94.00 207 GLN A C 1
ATOM 1651 O O . GLN A 1 207 ? 6.988 -12.536 3.238 1.00 94.00 207 GLN A O 1
ATOM 1656 N N . LEU A 1 208 ? 5.800 -11.581 4.898 1.00 95.31 208 LEU A N 1
ATOM 1657 C CA . LEU A 1 208 ? 4.941 -10.790 4.013 1.00 95.31 208 LEU A CA 1
ATOM 1658 C C . LEU A 1 208 ? 5.751 -9.782 3.208 1.00 95.31 208 LEU A C 1
ATOM 1660 O O . LEU A 1 208 ? 5.524 -9.637 2.012 1.00 95.31 208 LEU A O 1
ATOM 1664 N N . HIS A 1 209 ? 6.732 -9.132 3.833 1.00 94.56 209 HIS A N 1
ATOM 1665 C CA . HIS A 1 209 ? 7.649 -8.234 3.146 1.00 94.56 209 HIS A CA 1
ATOM 1666 C C . HIS A 1 209 ? 8.307 -8.915 1.942 1.00 94.56 209 HIS A C 1
ATOM 1668 O O . HIS A 1 209 ? 8.247 -8.392 0.831 1.00 94.56 209 HIS A O 1
ATOM 1674 N N . ASN A 1 210 ? 8.894 -10.094 2.154 1.00 94.88 210 ASN A N 1
ATOM 1675 C CA . ASN A 1 210 ? 9.613 -10.829 1.117 1.00 94.88 210 ASN A CA 1
ATOM 1676 C C . ASN A 1 210 ? 8.676 -11.329 0.013 1.00 94.88 210 ASN A C 1
ATOM 1678 O O . ASN A 1 210 ? 8.993 -11.192 -1.168 1.00 94.88 210 ASN A O 1
ATOM 1682 N N . GLU A 1 211 ? 7.512 -11.873 0.377 1.00 95.31 211 GLU A N 1
ATOM 1683 C CA . GLU A 1 211 ? 6.515 -12.343 -0.589 1.00 95.31 211 GLU A CA 1
ATOM 1684 C C . GLU A 1 211 ? 5.953 -11.195 -1.433 1.00 95.31 211 GLU A C 1
ATOM 1686 O O . GLU A 1 211 ? 5.875 -11.310 -2.656 1.00 95.31 211 GLU A O 1
ATOM 1691 N N . VAL A 1 212 ? 5.617 -10.067 -0.804 1.00 95.38 212 VAL A N 1
ATOM 1692 C CA . VAL A 1 212 ? 5.097 -8.882 -1.492 1.00 95.38 212 VAL A CA 1
ATOM 1693 C C . VAL A 1 212 ? 6.178 -8.232 -2.350 1.00 95.38 212 VAL A C 1
ATOM 1695 O O . VAL A 1 212 ? 5.897 -7.849 -3.482 1.00 95.38 212 VAL A O 1
ATOM 1698 N N . ALA A 1 213 ? 7.421 -8.141 -1.869 1.00 94.44 213 ALA A N 1
ATOM 1699 C CA . ALA A 1 213 ? 8.541 -7.653 -2.669 1.00 94.44 213 ALA A CA 1
ATOM 1700 C C . ALA A 1 213 ? 8.758 -8.545 -3.899 1.00 94.44 213 ALA A C 1
ATOM 1702 O O . ALA A 1 213 ? 8.851 -8.039 -5.018 1.00 94.44 213 ALA A O 1
ATOM 1703 N N . LYS A 1 214 ? 8.753 -9.871 -3.722 1.00 95.44 214 LYS A N 1
ATOM 1704 C CA . LYS A 1 214 ? 8.828 -10.822 -4.833 1.00 95.44 214 LYS A CA 1
ATOM 1705 C C . LYS A 1 214 ? 7.671 -10.615 -5.813 1.00 95.44 214 LYS A C 1
ATOM 1707 O O . LYS A 1 214 ? 7.917 -10.375 -6.989 1.00 95.44 214 LYS A O 1
ATOM 1712 N N . TYR A 1 215 ? 6.428 -10.577 -5.334 1.00 94.75 215 TYR A N 1
ATOM 1713 C CA . TYR A 1 215 ? 5.252 -10.297 -6.164 1.00 94.75 215 TYR A CA 1
ATOM 1714 C C . TYR A 1 215 ? 5.358 -8.962 -6.919 1.00 94.75 215 TYR A C 1
ATOM 1716 O O . TYR A 1 215 ? 4.973 -8.878 -8.086 1.00 94.75 215 TYR A O 1
ATOM 1724 N N . TRP A 1 216 ? 5.875 -7.913 -6.282 1.00 92.69 216 TRP A N 1
ATOM 1725 C CA . TRP A 1 216 ? 5.909 -6.575 -6.861 1.00 92.69 216 TRP A CA 1
ATOM 1726 C C . TRP A 1 216 ? 7.024 -6.382 -7.890 1.00 92.69 216 TRP A C 1
ATOM 1728 O O . TRP A 1 216 ? 6.817 -5.644 -8.856 1.00 92.69 216 TRP A O 1
ATOM 1738 N N . TYR A 1 217 ? 8.181 -7.023 -7.703 1.00 93.75 217 TYR A N 1
ATOM 1739 C CA . TYR A 1 217 ? 9.389 -6.782 -8.501 1.00 93.75 217 TYR A CA 1
ATOM 1740 C C . TYR A 1 217 ? 9.751 -7.931 -9.455 1.00 93.75 217 TYR A C 1
ATOM 1742 O O . TYR A 1 217 ? 10.222 -7.669 -10.560 1.00 93.75 217 TYR A O 1
ATOM 1750 N N . GLU A 1 218 ? 9.513 -9.190 -9.081 1.00 94.56 218 GLU A N 1
ATOM 1751 C CA . GLU A 1 218 ? 9.941 -10.361 -9.861 1.00 94.56 218 GLU A CA 1
ATOM 1752 C C . GLU A 1 218 ? 9.233 -10.435 -11.220 1.00 94.56 218 GLU A C 1
ATOM 1754 O O . GLU A 1 218 ? 8.024 -10.212 -11.311 1.00 94.56 218 GLU A O 1
ATOM 1759 N N . LYS A 1 219 ? 9.964 -10.803 -12.283 1.00 91.00 219 LYS A N 1
ATOM 1760 C CA . LYS A 1 219 ? 9.460 -10.899 -13.672 1.00 91.00 219 LYS A CA 1
ATOM 1761 C C . LYS A 1 219 ? 8.885 -9.582 -14.206 1.00 91.00 219 LYS A C 1
ATOM 1763 O O . LYS A 1 219 ? 7.941 -9.588 -14.999 1.00 91.00 219 LYS A O 1
ATOM 1768 N N . ARG A 1 220 ? 9.385 -8.441 -13.733 1.00 92.44 220 ARG A N 1
ATOM 1769 C CA . ARG A 1 220 ? 9.005 -7.129 -14.263 1.00 92.44 220 ARG A CA 1
ATOM 1770 C C . ARG A 1 220 ? 10.123 -6.525 -15.076 1.00 92.44 220 ARG A C 1
ATOM 1772 O O . ARG A 1 220 ? 11.292 -6.639 -14.725 1.00 92.44 220 ARG A O 1
ATOM 1779 N N . THR A 1 221 ? 9.724 -5.823 -16.127 1.00 95.00 221 THR A N 1
ATOM 1780 C CA . THR A 1 221 ? 10.654 -5.041 -16.929 1.00 95.00 221 THR A CA 1
ATOM 1781 C C . THR A 1 221 ? 10.961 -3.742 -16.204 1.00 95.00 221 THR A C 1
ATOM 1783 O O . THR A 1 221 ? 10.058 -2.951 -15.919 1.00 95.00 221 THR A O 1
ATOM 1786 N N . LEU A 1 222 ? 12.230 -3.510 -15.903 1.00 94.44 222 LEU A N 1
ATOM 1787 C CA . LEU A 1 222 ? 12.687 -2.199 -15.473 1.00 94.44 222 LEU A CA 1
ATOM 1788 C C . LEU A 1 222 ? 12.752 -1.293 -16.706 1.00 94.44 222 LEU A C 1
ATOM 1790 O O . LEU A 1 222 ? 13.471 -1.599 -17.642 1.00 94.44 222 LEU A O 1
ATOM 1794 N N . PHE A 1 223 ? 11.981 -0.219 -16.744 1.00 92.25 223 PHE A N 1
ATOM 1795 C CA . PHE A 1 223 ? 11.869 0.663 -17.902 1.00 92.25 223 PHE A CA 1
ATOM 1796 C C . PHE A 1 223 ? 12.606 1.971 -17.640 1.00 92.25 223 PHE A C 1
ATOM 1798 O O . PHE A 1 223 ? 12.403 2.586 -16.593 1.00 92.25 223 PHE A O 1
ATOM 1805 N N . MET A 1 224 ? 13.415 2.425 -18.589 1.00 90.50 224 MET A N 1
ATOM 1806 C CA . MET A 1 224 ? 14.057 3.733 -18.527 1.00 90.50 224 MET A CA 1
ATOM 1807 C C . MET A 1 224 ? 14.154 4.378 -19.904 1.00 90.50 224 MET A C 1
ATOM 1809 O O . MET A 1 224 ? 14.264 3.692 -20.918 1.00 90.50 224 MET A O 1
ATOM 1813 N N . VAL A 1 225 ? 14.148 5.710 -19.923 1.00 86.94 225 VAL A N 1
ATOM 1814 C CA . VAL A 1 225 ? 14.301 6.502 -21.148 1.00 86.94 225 VAL A CA 1
ATOM 1815 C C . VAL A 1 225 ? 15.711 7.077 -21.205 1.00 86.94 225 VAL A C 1
ATOM 1817 O O . VAL A 1 225 ? 16.165 7.711 -20.248 1.00 86.94 225 VAL A O 1
ATOM 1820 N N . VAL A 1 226 ? 16.400 6.868 -22.324 1.00 86.88 226 VAL A N 1
ATOM 1821 C CA . VAL A 1 226 ? 17.723 7.426 -22.623 1.00 86.88 226 VAL A CA 1
ATOM 1822 C C . VAL A 1 226 ? 17.576 8.406 -23.786 1.00 86.88 226 VAL A C 1
ATOM 1824 O O . VAL A 1 226 ? 17.050 8.044 -24.834 1.00 86.88 226 VAL A O 1
ATOM 1827 N N . ALA A 1 227 ? 18.076 9.630 -23.618 1.00 80.88 227 ALA A N 1
ATOM 1828 C CA . ALA A 1 227 ? 18.119 10.656 -24.662 1.00 80.88 227 ALA A CA 1
ATOM 1829 C C . ALA A 1 227 ? 19.495 11.336 -24.700 1.00 80.88 227 ALA A C 1
ATOM 1831 O O . ALA A 1 227 ? 20.330 11.096 -23.829 1.00 80.88 227 ALA A O 1
ATOM 1832 N N . ARG A 1 228 ? 19.715 12.201 -25.698 1.00 63.88 228 ARG A N 1
ATOM 1833 C CA . ARG A 1 228 ? 21.012 12.823 -26.037 1.00 63.88 228 ARG A CA 1
ATOM 1834 C C . ARG A 1 228 ? 21.708 13.552 -24.872 1.00 63.88 228 ARG A C 1
ATOM 1836 O O . ARG A 1 228 ? 22.932 13.505 -24.788 1.00 63.88 228 ARG A O 1
ATOM 1843 N N . ASP A 1 229 ? 20.959 14.117 -23.924 1.00 64.38 229 ASP A N 1
ATOM 1844 C CA . ASP A 1 229 ? 21.476 14.745 -22.691 1.00 64.38 229 ASP A CA 1
ATOM 1845 C C . ASP A 1 229 ? 21.739 13.720 -21.561 1.00 64.38 229 ASP A C 1
ATOM 1847 O O . ASP A 1 229 ? 21.370 13.893 -20.395 1.00 64.38 229 ASP A O 1
ATOM 1851 N N . VAL A 1 230 ? 22.402 12.620 -21.928 1.00 62.12 230 VAL A N 1
ATOM 1852 C CA . VAL A 1 230 ? 22.615 11.390 -21.143 1.00 62.12 230 VAL A CA 1
ATOM 1853 C C . VAL A 1 230 ? 23.075 11.604 -19.684 1.00 62.12 230 VAL A C 1
ATOM 1855 O O . VAL A 1 230 ? 22.526 10.942 -18.798 1.00 62.12 230 VAL A O 1
ATOM 1858 N N . PRO A 1 231 ? 24.047 12.483 -19.350 1.00 67.12 231 PRO A N 1
ATOM 1859 C CA . PRO A 1 231 ? 24.732 12.382 -18.056 1.00 67.12 231 PRO A CA 1
ATOM 1860 C C . PRO A 1 231 ? 23.841 12.668 -16.840 1.00 67.12 231 PRO A C 1
ATOM 1862 O O . PRO A 1 231 ? 23.914 11.966 -15.830 1.00 67.12 231 PRO A O 1
ATOM 1865 N N . LYS A 1 232 ? 22.975 13.687 -16.923 1.00 68.88 232 LYS A N 1
ATOM 1866 C CA . LYS A 1 232 ? 22.158 14.115 -15.776 1.00 68.88 232 LYS A CA 1
ATOM 1867 C C . LYS A 1 232 ? 21.067 13.095 -15.455 1.00 68.88 232 LYS A C 1
ATOM 1869 O O . LYS A 1 232 ? 20.864 12.781 -14.282 1.00 68.88 232 LYS A O 1
ATOM 1874 N N . TYR A 1 233 ? 20.410 12.543 -16.472 1.00 74.44 233 TYR A N 1
ATOM 1875 C CA . TYR A 1 233 ? 19.302 11.602 -16.292 1.00 74.44 233 TYR A CA 1
ATOM 1876 C C . TYR A 1 233 ? 19.777 10.231 -15.825 1.00 74.44 233 TYR A C 1
ATOM 1878 O O . TYR A 1 233 ? 19.218 9.680 -14.875 1.00 74.44 233 TYR A O 1
ATOM 1886 N N . MET A 1 234 ? 20.873 9.728 -16.402 1.00 80.50 234 MET A N 1
ATOM 1887 C CA . MET A 1 234 ? 21.449 8.453 -15.972 1.00 80.50 234 MET A CA 1
ATOM 1888 C C . MET A 1 234 ? 21.858 8.491 -14.500 1.00 80.50 234 MET A C 1
ATOM 1890 O O . MET A 1 234 ? 21.634 7.518 -13.786 1.00 80.50 234 MET A O 1
ATOM 1894 N N . SER A 1 235 ? 22.360 9.631 -14.007 1.00 83.12 235 SER A N 1
ATOM 1895 C CA . SER A 1 235 ? 22.691 9.775 -12.585 1.00 83.12 235 SER A CA 1
ATOM 1896 C C . SER A 1 235 ? 21.474 9.582 -11.669 1.00 83.12 235 SER A C 1
ATOM 1898 O O . SER A 1 235 ? 21.609 9.064 -10.567 1.00 83.12 235 SER A O 1
ATOM 1900 N N . GLN A 1 236 ? 20.262 9.947 -12.102 1.00 82.50 236 GLN A N 1
ATOM 1901 C CA . GLN A 1 236 ? 19.057 9.748 -11.292 1.00 82.50 236 GLN A CA 1
ATOM 1902 C C . GLN A 1 236 ? 18.613 8.282 -11.265 1.00 82.50 236 GLN A C 1
ATOM 1904 O O . GLN A 1 236 ? 18.195 7.791 -10.211 1.00 82.50 236 GLN A O 1
ATOM 1909 N N . TYR A 1 237 ? 18.712 7.575 -12.395 1.00 87.62 237 TYR A N 1
ATOM 1910 C CA . TYR A 1 237 ? 18.417 6.138 -12.467 1.00 87.62 237 TYR A CA 1
ATOM 1911 C C . TYR A 1 237 ? 19.390 5.351 -11.607 1.00 87.62 237 TYR A C 1
ATOM 1913 O O . TYR A 1 237 ? 18.967 4.535 -10.788 1.00 87.62 237 TYR A O 1
ATOM 1921 N N . ASP A 1 238 ? 20.671 5.685 -11.734 1.00 89.38 238 ASP A N 1
ATOM 1922 C CA . ASP A 1 238 ? 21.756 5.128 -10.945 1.00 89.38 238 ASP A CA 1
ATOM 1923 C C . ASP A 1 238 ? 21.490 5.279 -9.447 1.00 89.38 238 ASP A C 1
ATOM 1925 O O . ASP A 1 238 ? 21.426 4.294 -8.716 1.00 89.38 238 ASP A O 1
ATOM 1929 N N . LYS A 1 239 ? 21.191 6.501 -8.997 1.00 87.75 239 LYS A N 1
ATOM 1930 C CA . LYS A 1 239 ? 20.849 6.789 -7.597 1.00 87.75 239 LYS A CA 1
ATOM 1931 C C . LYS A 1 239 ? 19.626 6.021 -7.114 1.00 87.75 239 LYS A C 1
ATOM 1933 O O . LYS A 1 239 ? 19.614 5.526 -5.988 1.00 87.75 239 LYS A O 1
ATOM 1938 N N . THR A 1 240 ? 18.590 5.931 -7.945 1.00 87.56 240 THR A N 1
ATOM 1939 C CA . THR A 1 240 ? 17.350 5.225 -7.595 1.00 87.56 240 THR A CA 1
ATOM 1940 C C . THR A 1 240 ? 17.612 3.731 -7.412 1.00 87.56 240 THR A C 1
ATOM 1942 O O . THR A 1 240 ? 17.168 3.149 -6.422 1.00 87.56 240 THR A O 1
ATOM 1945 N N . LEU A 1 241 ? 18.384 3.121 -8.313 1.00 91.31 241 LEU A N 1
ATOM 1946 C CA . LEU A 1 241 ? 18.780 1.719 -8.208 1.00 91.31 241 LEU A CA 1
ATOM 1947 C C . LEU A 1 241 ? 19.763 1.482 -7.062 1.00 91.31 241 LEU A C 1
ATOM 1949 O O . LEU A 1 241 ? 19.597 0.523 -6.319 1.00 91.31 241 LEU A O 1
ATOM 1953 N N . ALA A 1 242 ? 20.736 2.363 -6.846 1.00 91.31 242 ALA A N 1
ATOM 1954 C CA . ALA A 1 242 ? 21.713 2.224 -5.769 1.00 91.31 242 ALA A CA 1
ATOM 1955 C C . ALA A 1 242 ? 21.058 2.215 -4.376 1.00 91.31 242 ALA A C 1
ATOM 1957 O O . ALA A 1 242 ? 21.529 1.518 -3.479 1.00 91.31 242 ALA A O 1
ATOM 1958 N N . ARG A 1 243 ? 19.942 2.939 -4.193 1.00 89.12 243 ARG A N 1
ATOM 1959 C CA . ARG A 1 243 ? 19.146 2.906 -2.949 1.00 89.12 243 ARG A CA 1
ATOM 1960 C C . ARG A 1 243 ? 18.279 1.662 -2.801 1.00 89.12 243 ARG A C 1
ATOM 1962 O O . ARG A 1 243 ? 17.817 1.375 -1.698 1.00 89.12 243 ARG A O 1
ATOM 1969 N N . MET A 1 244 ? 18.007 0.960 -3.894 1.00 90.25 244 MET A N 1
ATOM 1970 C CA . MET A 1 244 ? 17.177 -0.229 -3.864 1.00 90.25 244 MET A CA 1
ATOM 1971 C C . MET A 1 244 ? 17.914 -1.365 -3.131 1.00 90.25 244 MET A C 1
ATOM 1973 O O . MET A 1 244 ? 19.098 -1.608 -3.413 1.00 90.25 244 MET A O 1
ATOM 1977 N N . PRO A 1 245 ? 17.241 -2.096 -2.216 1.00 93.44 245 PRO A N 1
ATOM 1978 C CA . PRO A 1 245 ? 17.862 -3.212 -1.515 1.00 93.44 245 PRO A CA 1
ATOM 1979 C C . PRO A 1 245 ? 18.473 -4.221 -2.501 1.00 93.44 245 PRO A C 1
ATOM 1981 O O . PRO A 1 245 ? 17.846 -4.521 -3.521 1.00 93.44 245 PRO A O 1
ATOM 1984 N N . PRO A 1 246 ? 19.667 -4.780 -2.223 1.00 95.69 246 PRO A N 1
ATOM 1985 C CA . PRO A 1 246 ? 20.310 -5.749 -3.115 1.00 95.69 246 PRO A CA 1
ATOM 1986 C C . PRO A 1 246 ? 19.405 -6.936 -3.474 1.00 95.69 246 PRO A C 1
ATOM 1988 O O . PRO A 1 246 ? 19.342 -7.337 -4.632 1.00 95.69 246 PRO A O 1
ATOM 1991 N N . GLN A 1 247 ? 18.640 -7.433 -2.498 1.00 94.75 247 GLN A N 1
ATOM 1992 C CA . GLN A 1 247 ? 17.670 -8.521 -2.677 1.00 94.75 247 GLN A CA 1
ATOM 1993 C C . GLN A 1 247 ? 16.578 -8.159 -3.689 1.00 94.75 247 GLN A C 1
ATOM 1995 O O . GLN A 1 247 ? 16.171 -8.991 -4.489 1.00 94.75 247 GLN A O 1
ATOM 2000 N N . THR A 1 248 ? 16.127 -6.903 -3.701 1.00 94.75 248 THR A N 1
ATOM 2001 C CA . THR A 1 248 ? 15.146 -6.423 -4.676 1.00 94.75 248 THR A CA 1
ATOM 2002 C C . THR A 1 248 ? 15.756 -6.311 -6.071 1.00 94.75 248 THR A C 1
ATOM 2004 O O . THR A 1 248 ? 15.115 -6.682 -7.050 1.00 94.75 248 THR A O 1
ATOM 2007 N N . ARG A 1 249 ? 17.009 -5.851 -6.175 1.00 95.31 249 ARG A N 1
ATOM 2008 C CA . ARG A 1 249 ? 17.713 -5.723 -7.461 1.00 95.31 249 ARG A CA 1
ATOM 2009 C C . ARG A 1 249 ? 17.916 -7.068 -8.160 1.00 95.31 249 ARG A C 1
ATOM 2011 O O . ARG A 1 249 ? 17.833 -7.136 -9.379 1.00 95.31 249 ARG A O 1
ATOM 2018 N N . GLN A 1 250 ? 18.103 -8.136 -7.390 1.00 96.38 250 GLN A N 1
ATOM 2019 C CA . GLN A 1 250 ? 18.203 -9.510 -7.893 1.00 96.38 250 GLN A CA 1
ATOM 2020 C C . GLN A 1 250 ? 16.902 -10.039 -8.526 1.00 96.38 250 GLN A C 1
ATOM 2022 O O . GLN A 1 250 ? 16.944 -11.020 -9.262 1.00 96.38 250 GLN A O 1
ATOM 2027 N N . LEU A 1 251 ? 15.748 -9.417 -8.266 1.00 96.44 251 LEU A N 1
ATOM 2028 C CA . LEU A 1 251 ? 14.461 -9.858 -8.820 1.00 96.44 251 LEU A CA 1
ATOM 2029 C C . LEU A 1 251 ? 14.232 -9.390 -10.265 1.00 96.44 251 LEU A C 1
ATOM 2031 O O . LEU A 1 251 ? 13.305 -9.867 -10.925 1.00 96.44 251 LEU A O 1
ATOM 2035 N N . PHE A 1 252 ? 15.054 -8.460 -10.754 1.00 96.56 252 PHE A N 1
ATOM 2036 C CA . PHE A 1 252 ? 14.989 -7.981 -12.127 1.00 96.56 252 PHE A CA 1
ATOM 2037 C C . PHE A 1 252 ? 15.895 -8.810 -13.025 1.00 96.56 252 PHE A C 1
ATOM 2039 O O . PHE A 1 252 ? 17.098 -8.894 -12.798 1.00 96.56 252 PHE A O 1
ATOM 2046 N N . ASN A 1 253 ? 15.304 -9.345 -14.088 1.00 97.12 253 ASN A N 1
ATOM 2047 C CA . ASN A 1 253 ? 16.018 -10.044 -15.152 1.00 97.12 253 ASN A CA 1
ATOM 2048 C C . ASN A 1 253 ? 15.842 -9.399 -16.532 1.00 97.12 253 ASN A C 1
ATOM 2050 O O . ASN A 1 253 ? 16.474 -9.820 -17.500 1.00 97.12 253 ASN A O 1
ATOM 2054 N N . LYS A 1 254 ? 14.997 -8.367 -16.629 1.00 97.38 254 LYS A N 1
ATOM 2055 C CA . LYS A 1 254 ? 14.696 -7.666 -17.874 1.00 97.38 254 LYS A CA 1
ATOM 2056 C C . LYS A 1 254 ? 14.740 -6.158 -17.667 1.00 97.38 254 LYS A C 1
ATOM 2058 O O . LYS A 1 254 ? 14.065 -5.629 -16.781 1.00 97.38 254 LYS A O 1
ATOM 2063 N N . ILE A 1 255 ? 15.486 -5.467 -18.521 1.00 96.81 255 ILE A N 1
ATOM 2064 C CA . ILE A 1 255 ? 15.479 -4.007 -18.632 1.00 96.81 255 ILE A CA 1
ATOM 2065 C C . ILE A 1 255 ? 14.965 -3.614 -20.015 1.00 96.81 255 ILE A C 1
ATOM 2067 O O . ILE A 1 255 ? 15.246 -4.290 -20.998 1.00 96.81 255 ILE A O 1
ATOM 2071 N N . GLU A 1 256 ? 14.194 -2.542 -20.095 1.00 95.56 256 GLU A N 1
ATOM 2072 C CA . GLU A 1 256 ? 13.814 -1.885 -21.335 1.00 95.56 256 GLU A CA 1
ATOM 2073 C C . GLU A 1 256 ? 14.381 -0.472 -21.339 1.00 95.56 256 GLU A C 1
ATOM 2075 O O . GLU A 1 256 ? 14.180 0.310 -20.408 1.00 95.56 256 GLU A O 1
ATOM 2080 N N . ILE A 1 257 ? 15.105 -0.175 -22.407 1.00 93.62 257 ILE A N 1
ATOM 2081 C CA . ILE A 1 257 ? 15.796 1.075 -22.649 1.00 93.62 257 ILE A CA 1
ATOM 2082 C C . ILE A 1 257 ? 15.141 1.702 -23.865 1.00 93.62 257 ILE A C 1
ATOM 2084 O O . ILE A 1 257 ? 15.409 1.305 -24.999 1.00 93.62 257 ILE A O 1
ATOM 2088 N N . GLN A 1 258 ? 14.274 2.674 -23.619 1.00 90.88 258 GLN A N 1
ATOM 2089 C CA . GLN A 1 258 ? 13.666 3.434 -24.692 1.00 90.88 258 GLN A CA 1
ATOM 2090 C C . GLN A 1 258 ? 14.605 4.565 -25.104 1.00 90.88 258 GLN A C 1
ATOM 2092 O O . GLN A 1 258 ? 14.922 5.448 -24.306 1.00 90.88 258 GLN A O 1
ATOM 2097 N N . VAL A 1 259 ? 15.043 4.541 -26.357 1.00 87.62 259 VAL A N 1
ATOM 2098 C CA . VAL A 1 259 ? 15.833 5.606 -26.969 1.00 87.62 259 VAL A CA 1
ATOM 2099 C C . VAL A 1 259 ? 14.875 6.690 -27.460 1.00 87.62 259 VAL A C 1
ATOM 2101 O O . VAL A 1 259 ? 14.056 6.455 -28.352 1.00 87.62 259 VAL A O 1
ATOM 2104 N N . GLY A 1 260 ? 14.955 7.862 -26.834 1.00 79.81 260 GLY A N 1
ATOM 2105 C CA . GLY A 1 260 ? 14.138 9.036 -27.135 1.00 79.81 260 GLY A CA 1
ATOM 2106 C C . GLY A 1 260 ? 14.965 10.189 -27.703 1.00 79.81 260 GLY A C 1
ATOM 2107 O O . GLY A 1 260 ? 16.174 10.283 -27.479 1.00 79.81 260 GLY A O 1
ATOM 2108 N N . TYR A 1 261 ? 14.302 11.081 -28.440 1.00 66.69 261 TYR A N 1
ATOM 2109 C CA . TYR A 1 261 ? 14.934 12.265 -29.033 1.00 66.69 261 TYR A CA 1
ATOM 2110 C C . TYR A 1 261 ? 15.034 13.433 -28.053 1.00 66.69 261 TYR A C 1
ATOM 2112 O O . TYR A 1 261 ? 16.039 14.142 -28.033 1.00 66.69 261 TYR A O 1
ATOM 2120 N N . ASP A 1 262 ? 14.000 13.610 -27.234 1.00 61.09 262 ASP A N 1
ATOM 2121 C CA . ASP A 1 262 ? 13.856 14.771 -26.378 1.00 61.09 262 ASP A CA 1
ATOM 2122 C C . ASP A 1 262 ? 13.496 14.316 -24.965 1.00 61.09 262 ASP A C 1
ATOM 2124 O O . ASP A 1 262 ? 12.408 13.805 -24.705 1.00 61.09 262 ASP A O 1
ATOM 2128 N N . ALA A 1 263 ? 14.436 14.473 -24.036 1.00 53.78 263 ALA A N 1
ATOM 2129 C CA . ALA A 1 263 ? 14.154 14.322 -22.615 1.00 53.78 263 ALA A CA 1
ATOM 2130 C C . ALA A 1 263 ? 13.624 15.648 -22.051 1.00 53.78 263 ALA A C 1
ATOM 2132 O O . ALA A 1 263 ? 14.037 16.073 -20.975 1.00 53.78 263 ALA A O 1
ATOM 2133 N N . THR A 1 264 ? 12.671 16.286 -22.741 1.00 50.59 264 THR A N 1
ATOM 2134 C CA . THR A 1 264 ? 11.888 17.421 -22.215 1.00 50.59 264 THR A CA 1
ATOM 2135 C C . THR A 1 264 ? 11.077 17.057 -20.972 1.00 50.59 264 THR A C 1
ATOM 2137 O O . THR A 1 264 ? 10.422 17.915 -20.381 1.00 50.59 264 THR A O 1
ATOM 2140 N N . HIS A 1 265 ? 11.153 15.806 -20.510 1.00 55.62 265 HIS A N 1
ATOM 2141 C CA . HIS A 1 265 ? 10.791 15.438 -19.154 1.00 55.62 265 HIS A CA 1
ATOM 2142 C C . HIS A 1 265 ? 11.622 16.249 -18.153 1.00 55.62 265 HIS A C 1
ATOM 2144 O O . HIS A 1 265 ? 12.740 15.893 -17.779 1.00 55.62 265 HIS A O 1
ATOM 2150 N N . SER A 1 266 ? 11.034 17.345 -17.677 1.00 52.44 266 SER A N 1
ATOM 2151 C CA . SER A 1 266 ? 11.482 18.045 -16.485 1.00 52.44 266 SER A CA 1
ATOM 2152 C C . SER A 1 266 ? 11.358 17.090 -15.301 1.00 52.44 266 SER A C 1
ATOM 2154 O O . SER A 1 266 ? 10.304 16.908 -14.690 1.00 52.44 266 SER A O 1
ATOM 2156 N N . PHE A 1 267 ? 12.452 16.402 -14.987 1.00 59.06 267 PHE A N 1
ATOM 2157 C CA . PHE A 1 267 ? 12.503 15.615 -13.770 1.00 59.06 267 PHE A CA 1
ATOM 2158 C C . PHE A 1 267 ? 12.512 16.558 -12.578 1.00 59.06 267 PHE A C 1
ATOM 2160 O O . PHE A 1 267 ? 13.214 17.573 -12.566 1.00 59.06 267 PHE A O 1
ATOM 2167 N N . ALA A 1 268 ? 11.757 16.190 -11.546 1.00 60.91 268 ALA A N 1
ATOM 2168 C CA . ALA A 1 268 ? 11.919 16.823 -10.253 1.00 60.91 268 ALA A CA 1
ATOM 2169 C C . ALA A 1 268 ? 13.407 16.757 -9.848 1.00 60.91 268 ALA A C 1
ATOM 2171 O O . ALA A 1 268 ? 14.080 15.759 -10.145 1.00 60.91 268 ALA A O 1
ATOM 2172 N N . PRO A 1 269 ? 13.942 17.797 -9.187 1.00 62.22 269 PRO A N 1
ATOM 2173 C CA . PRO A 1 269 ? 15.320 17.786 -8.721 1.00 62.22 269 PRO A CA 1
ATOM 2174 C C . PRO A 1 269 ? 15.597 16.516 -7.912 1.00 62.22 269 PRO A C 1
ATOM 2176 O O . PRO A 1 269 ? 14.749 16.041 -7.149 1.00 62.22 269 PRO A O 1
ATOM 2179 N N . SER A 1 270 ? 16.790 15.948 -8.111 1.00 65.12 270 SER A N 1
ATOM 2180 C CA . SER A 1 270 ? 17.205 14.714 -7.444 1.00 65.12 270 SER A CA 1
ATOM 2181 C C . SER A 1 270 ? 17.026 14.854 -5.935 1.00 65.12 270 SER A C 1
ATOM 2183 O O . SER A 1 270 ? 17.723 15.637 -5.295 1.00 65.12 270 SER A O 1
ATOM 2185 N N . ARG A 1 271 ? 16.158 14.024 -5.351 1.00 66.25 271 ARG A N 1
ATOM 2186 C CA . ARG A 1 271 ? 15.964 13.948 -3.892 1.00 66.25 271 ARG A CA 1
ATOM 2187 C C . ARG A 1 271 ? 17.170 13.344 -3.157 1.00 66.25 271 ARG A C 1
ATOM 2189 O O . ARG A 1 271 ? 17.156 13.252 -1.936 1.00 66.25 271 ARG A O 1
ATOM 2196 N N . TYR A 1 272 ? 18.189 12.890 -3.892 1.00 67.69 272 TYR A N 1
ATOM 2197 C CA . TYR A 1 272 ? 19.318 12.112 -3.381 1.00 67.69 272 TYR A CA 1
ATOM 2198 C C . TYR A 1 272 ? 20.648 12.808 -3.692 1.00 67.69 272 TYR A C 1
ATOM 2200 O O . TYR A 1 272 ? 21.362 12.457 -4.636 1.00 67.69 272 TYR A O 1
ATOM 2208 N N . THR A 1 273 ? 20.968 13.848 -2.927 1.00 71.88 273 THR A N 1
ATOM 2209 C CA . THR A 1 273 ? 22.223 14.610 -3.055 1.00 71.88 273 THR A CA 1
ATOM 2210 C C . THR A 1 273 ? 23.433 13.852 -2.505 1.00 71.88 273 THR A C 1
ATOM 2212 O O . THR A 1 273 ? 24.538 14.048 -2.995 1.00 71.88 273 THR A O 1
ATOM 2215 N N . GLU A 1 274 ? 23.217 12.933 -1.561 1.00 76.31 274 GLU A N 1
ATOM 2216 C CA . GLU A 1 274 ? 24.265 12.177 -0.853 1.00 76.31 274 GLU A CA 1
ATOM 2217 C C . GLU A 1 274 ? 25.013 11.163 -1.734 1.00 76.31 274 GLU A C 1
ATOM 2219 O O . GLU A 1 274 ? 26.158 10.809 -1.458 1.00 76.31 274 GLU A O 1
ATOM 2224 N N . ILE A 1 275 ? 24.382 10.684 -2.808 1.00 73.19 275 ILE A N 1
ATOM 2225 C CA . ILE A 1 275 ? 24.970 9.665 -3.680 1.00 73.19 275 ILE A CA 1
ATOM 2226 C C . ILE A 1 275 ? 25.835 10.352 -4.738 1.00 73.19 275 ILE A C 1
ATOM 2228 O O . ILE A 1 275 ? 25.355 11.202 -5.500 1.00 73.19 275 ILE A O 1
ATOM 2232 N N . ARG A 1 276 ? 27.115 9.968 -4.790 1.00 74.88 276 ARG A N 1
ATOM 2233 C CA . ARG A 1 276 ? 28.076 10.459 -5.785 1.00 74.88 276 ARG A CA 1
ATOM 2234 C C . ARG A 1 276 ? 27.659 10.010 -7.183 1.00 74.88 276 ARG A C 1
ATOM 2236 O O . ARG A 1 276 ? 27.251 8.871 -7.372 1.00 74.88 276 ARG A O 1
ATOM 2243 N N . SER A 1 277 ? 27.763 10.914 -8.154 1.00 71.75 277 SER A N 1
ATOM 2244 C CA . SER A 1 277 ? 27.564 10.561 -9.561 1.00 71.75 277 SER A CA 1
ATOM 2245 C C . SER A 1 277 ? 28.804 9.844 -10.083 1.00 71.75 277 SER A C 1
ATOM 2247 O O . SER A 1 277 ? 29.923 10.285 -9.823 1.00 71.75 277 SER A O 1
ATOM 2249 N N . PHE A 1 278 ? 28.605 8.777 -10.849 1.00 75.19 278 PHE A N 1
ATOM 2250 C CA . PHE A 1 278 ? 29.682 8.101 -11.566 1.00 75.19 278 PHE A CA 1
ATOM 2251 C C . PHE A 1 278 ? 29.888 8.735 -12.944 1.00 75.19 278 PHE A C 1
ATOM 2253 O O . PHE A 1 278 ? 28.944 9.254 -13.544 1.00 75.19 278 PHE A O 1
ATOM 2260 N N . SER A 1 279 ? 31.116 8.675 -13.462 1.00 79.75 279 SER A N 1
ATOM 2261 C CA . SER A 1 279 ? 31.422 9.091 -14.838 1.00 79.75 279 SER A CA 1
ATOM 2262 C C . SER A 1 279 ? 30.751 8.183 -15.875 1.00 79.75 279 SER A C 1
ATOM 2264 O O . SER A 1 279 ? 30.352 8.657 -16.933 1.00 79.75 279 SER A O 1
ATOM 2266 N N . ASP A 1 280 ? 30.568 6.900 -15.544 1.00 86.69 280 ASP A N 1
ATOM 2267 C CA . ASP A 1 280 ? 29.938 5.883 -16.390 1.00 86.69 280 ASP A CA 1
ATOM 2268 C C . ASP A 1 280 ? 28.709 5.266 -15.692 1.00 86.69 280 ASP A C 1
ATOM 2270 O O . ASP A 1 280 ? 28.702 4.114 -15.252 1.00 86.69 280 ASP A O 1
ATOM 2274 N N . CYS A 1 281 ? 27.660 6.083 -15.534 1.00 88.50 281 CYS A N 1
ATOM 2275 C CA . CYS A 1 281 ? 26.436 5.696 -14.824 1.00 88.50 281 CYS A CA 1
ATOM 2276 C C . CYS A 1 281 ? 25.760 4.463 -15.439 1.00 88.50 281 CYS A C 1
ATOM 2278 O O . CYS A 1 281 ? 25.204 3.649 -14.715 1.00 88.50 281 CYS A O 1
ATOM 2280 N N . MET A 1 282 ? 25.808 4.292 -16.762 1.00 90.94 282 MET A N 1
ATOM 2281 C CA . MET A 1 282 ? 25.108 3.189 -17.422 1.00 90.94 282 MET A CA 1
ATOM 2282 C C . MET A 1 282 ? 25.768 1.835 -17.142 1.00 90.94 282 MET A C 1
ATOM 2284 O O . MET A 1 282 ? 25.063 0.870 -16.847 1.00 90.94 282 MET A O 1
ATOM 2288 N N . ARG A 1 283 ? 27.107 1.748 -17.141 1.00 92.88 283 ARG A N 1
ATOM 2289 C CA . ARG A 1 283 ? 27.781 0.517 -16.688 1.00 92.88 283 ARG A CA 1
ATOM 2290 C C . ARG A 1 283 ? 27.465 0.202 -15.234 1.00 92.88 283 ARG A C 1
ATOM 2292 O O . ARG A 1 283 ? 27.236 -0.961 -14.911 1.00 92.88 283 ARG A O 1
ATOM 2299 N N . HIS A 1 284 ? 27.428 1.221 -14.377 1.00 93.75 284 HIS A N 1
ATOM 2300 C CA . HIS A 1 284 ? 27.098 1.025 -12.970 1.00 93.75 284 HIS A CA 1
ATOM 2301 C C . HIS A 1 284 ? 25.647 0.552 -12.786 1.00 93.75 284 HIS A C 1
ATOM 2303 O O . HIS A 1 284 ? 25.430 -0.449 -12.111 1.00 93.75 284 HIS A O 1
ATOM 2309 N N . ILE A 1 285 ? 24.674 1.153 -13.482 1.00 94.38 285 ILE A N 1
ATOM 2310 C CA . ILE A 1 285 ? 23.269 0.707 -13.516 1.00 94.38 285 ILE A CA 1
ATOM 2311 C C . ILE A 1 285 ? 23.161 -0.777 -13.877 1.00 94.38 285 ILE A C 1
ATOM 2313 O O . ILE A 1 285 ? 22.487 -1.529 -13.174 1.00 94.38 285 ILE A O 1
ATOM 2317 N N . LEU A 1 286 ? 23.838 -1.214 -14.943 1.00 95.81 286 LEU A N 1
ATOM 2318 C CA . LEU A 1 286 ? 23.813 -2.617 -15.362 1.00 95.81 286 LEU A CA 1
ATOM 2319 C C . LEU A 1 286 ? 24.480 -3.532 -14.323 1.00 95.81 286 LEU A C 1
ATOM 2321 O O . LEU A 1 286 ? 23.964 -4.609 -14.045 1.00 95.81 286 LEU A O 1
ATOM 2325 N N . ALA A 1 287 ? 25.575 -3.092 -13.696 1.00 96.06 287 ALA A N 1
ATOM 2326 C CA . ALA A 1 287 ? 26.244 -3.838 -12.628 1.00 96.06 287 ALA A CA 1
ATOM 2327 C C . ALA A 1 287 ? 25.408 -3.936 -11.338 1.00 96.06 287 ALA A C 1
ATOM 2329 O O . ALA A 1 287 ? 25.551 -4.891 -10.575 1.00 96.06 287 ALA A O 1
ATOM 2330 N N . LEU A 1 288 ? 24.514 -2.973 -11.084 1.00 96.19 288 LEU A N 1
ATOM 2331 C CA . LEU A 1 288 ? 23.608 -3.006 -9.936 1.00 96.19 288 LEU A CA 1
ATOM 2332 C C . LEU A 1 288 ? 22.523 -4.087 -10.069 1.00 96.19 288 LEU A C 1
ATOM 2334 O O . LEU A 1 288 ? 21.930 -4.427 -9.042 1.00 96.19 288 LEU A O 1
ATOM 2338 N N . ILE A 1 289 ? 22.276 -4.620 -11.273 1.00 96.81 289 ILE A N 1
ATOM 2339 C CA . ILE A 1 289 ? 21.247 -5.627 -11.574 1.00 96.81 289 ILE A CA 1
ATOM 2340 C C . ILE A 1 289 ? 21.937 -6.958 -11.929 1.00 96.81 289 ILE A C 1
ATOM 2342 O O . ILE A 1 289 ? 22.132 -7.269 -13.103 1.00 96.81 289 ILE A O 1
ATOM 2346 N N . PRO A 1 290 ? 22.334 -7.764 -10.928 1.00 96.19 290 PRO A N 1
ATOM 2347 C CA . PRO A 1 290 ? 23.223 -8.909 -11.146 1.00 96.19 290 PRO A CA 1
ATOM 2348 C C . PRO A 1 290 ? 22.597 -10.047 -11.965 1.00 96.19 290 PRO A C 1
ATOM 2350 O O . PRO A 1 290 ? 23.328 -10.807 -12.587 1.00 96.19 290 PRO A O 1
ATOM 2353 N N . ASN A 1 291 ? 21.265 -10.151 -11.977 1.00 96.88 291 ASN A N 1
ATOM 2354 C CA . ASN A 1 291 ? 20.520 -11.206 -12.671 1.00 96.88 291 ASN A CA 1
ATOM 2355 C C . ASN A 1 291 ? 19.934 -10.718 -14.006 1.00 96.88 291 ASN A C 1
ATOM 2357 O O . ASN A 1 291 ? 18.932 -11.252 -14.474 1.00 96.88 291 ASN A O 1
ATOM 2361 N N . LEU A 1 292 ? 20.489 -9.645 -14.579 1.00 97.69 292 LEU A N 1
ATOM 2362 C CA . LEU A 1 292 ? 20.001 -9.092 -15.833 1.00 97.69 292 LEU A CA 1
ATOM 2363 C C . LEU A 1 292 ? 20.323 -10.036 -16.998 1.00 97.69 292 LEU A C 1
ATOM 2365 O O . LEU A 1 292 ? 21.478 -10.158 -17.394 1.00 97.69 292 LEU A O 1
ATOM 2369 N N . ASP A 1 293 ? 19.286 -10.618 -17.595 1.00 97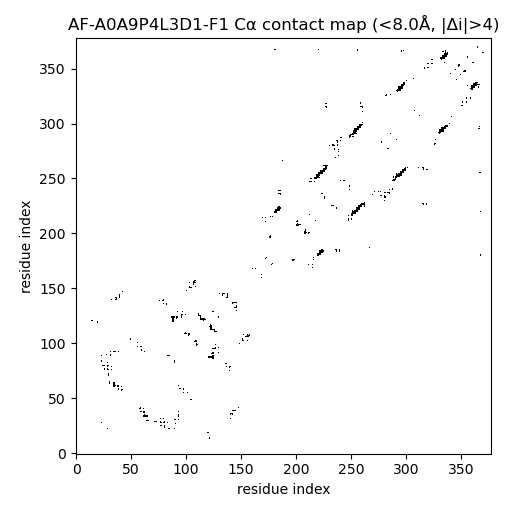.12 293 ASP A N 1
ATOM 2370 C CA . ASP A 1 293 ? 19.422 -11.553 -18.715 1.00 97.12 293 ASP A CA 1
ATOM 2371 C C . ASP A 1 293 ? 19.109 -10.882 -20.056 1.00 97.12 293 ASP A C 1
ATOM 2373 O O . ASP A 1 293 ? 19.732 -11.188 -21.074 1.00 97.12 293 ASP A O 1
ATOM 2377 N N . VAL A 1 294 ? 18.143 -9.955 -20.069 1.00 97.38 294 VAL A N 1
ATOM 2378 C CA . VAL A 1 294 ? 17.607 -9.347 -21.294 1.00 97.38 294 VAL A CA 1
ATOM 2379 C C . VAL A 1 294 ? 17.565 -7.823 -21.196 1.00 97.38 294 VAL A C 1
ATOM 2381 O O . VAL A 1 294 ? 16.997 -7.258 -20.261 1.00 97.38 294 VAL A O 1
ATOM 2384 N N . ALA A 1 295 ? 18.088 -7.155 -22.220 1.00 97.06 295 ALA A N 1
ATOM 2385 C CA . ALA A 1 295 ? 17.927 -5.731 -22.468 1.00 97.06 295 ALA A CA 1
ATOM 2386 C C . ALA A 1 295 ? 17.112 -5.517 -23.747 1.00 97.06 295 ALA A C 1
ATOM 2388 O O . ALA A 1 295 ? 17.577 -5.802 -24.848 1.00 97.06 295 ALA A O 1
ATOM 2389 N N . VAL A 1 296 ? 15.891 -5.009 -23.604 1.00 95.81 296 VAL A N 1
ATOM 2390 C CA . VAL A 1 296 ? 15.074 -4.554 -24.731 1.00 95.81 296 VAL A CA 1
ATOM 2391 C C . VAL A 1 296 ? 15.477 -3.131 -25.066 1.00 95.81 296 VAL A C 1
ATOM 2393 O O . VAL A 1 296 ? 15.427 -2.264 -24.200 1.00 95.81 296 VAL A O 1
ATOM 2396 N N . ILE A 1 297 ? 15.854 -2.881 -26.310 1.00 93.62 297 ILE A N 1
ATOM 2397 C CA . ILE A 1 297 ? 16.080 -1.535 -26.824 1.00 93.62 297 ILE A CA 1
ATOM 2398 C C . ILE A 1 297 ? 14.884 -1.194 -27.704 1.00 93.62 297 ILE A C 1
ATOM 2400 O O . ILE A 1 297 ? 14.652 -1.847 -28.723 1.00 93.62 297 ILE A O 1
ATOM 2404 N N . SER A 1 298 ? 14.111 -0.203 -27.273 1.00 91.31 298 SER A N 1
ATOM 2405 C CA . SER A 1 298 ? 12.941 0.300 -27.990 1.00 91.31 298 SER A CA 1
ATOM 2406 C C . SER A 1 298 ? 13.168 1.748 -28.409 1.00 91.31 298 SER A C 1
ATOM 2408 O O . SER A 1 298 ? 14.041 2.436 -27.879 1.00 91.31 298 SER A O 1
ATOM 2410 N N . PHE A 1 299 ? 12.395 2.223 -29.378 1.00 86.00 299 PHE A N 1
ATOM 2411 C CA . PHE A 1 299 ? 12.513 3.582 -29.901 1.00 86.00 299 PHE A CA 1
ATOM 2412 C C . PHE A 1 299 ? 11.207 4.328 -29.655 1.00 86.00 299 PHE A C 1
ATOM 2414 O O . PHE A 1 299 ? 10.121 3.781 -29.854 1.00 86.00 299 PHE A O 1
ATOM 2421 N N . GLN A 1 300 ? 11.304 5.560 -29.160 1.00 81.25 300 GLN A N 1
ATOM 2422 C CA . GLN A 1 300 ? 10.127 6.383 -28.912 1.00 81.25 300 GLN A CA 1
ATOM 2423 C C . GLN A 1 300 ? 9.466 6.765 -30.241 1.00 81.25 300 GLN A C 1
ATOM 2425 O O . GLN A 1 300 ? 10.124 7.302 -31.130 1.00 81.25 300 GLN A O 1
ATOM 2430 N N . ASP A 1 301 ? 8.160 6.521 -30.357 1.00 75.25 301 ASP A N 1
ATOM 2431 C CA . ASP A 1 301 ? 7.365 7.079 -31.448 1.00 75.25 301 ASP A CA 1
ATOM 2432 C C . ASP A 1 301 ? 7.244 8.591 -31.244 1.00 75.25 301 ASP A C 1
ATOM 2434 O O . ASP A 1 301 ? 6.742 9.053 -30.212 1.00 75.25 301 ASP A O 1
ATOM 2438 N N . THR A 1 302 ? 7.763 9.356 -32.199 1.00 66.31 302 THR A N 1
ATOM 2439 C CA . THR A 1 302 ? 7.758 10.813 -32.139 1.00 66.31 302 THR A CA 1
ATOM 2440 C C . THR A 1 302 ? 6.389 11.392 -32.488 1.00 66.31 302 THR A C 1
ATOM 2442 O O . THR A 1 302 ? 6.178 12.571 -32.225 1.00 66.31 302 THR A O 1
ATOM 2445 N N . GLY A 1 303 ? 5.457 10.609 -33.051 1.00 63.41 303 GLY A N 1
ATOM 2446 C CA . GLY A 1 303 ? 4.098 11.046 -33.400 1.00 63.41 303 GLY A CA 1
ATOM 2447 C C . GLY A 1 303 ? 4.022 12.162 -34.453 1.00 63.41 303 GLY A C 1
ATOM 2448 O O . GLY A 1 303 ? 2.933 12.516 -34.899 1.00 63.41 303 GLY A O 1
ATOM 2449 N N . TYR A 1 304 ? 5.159 12.724 -34.871 1.00 59.91 304 TYR A N 1
ATOM 2450 C CA . TYR A 1 304 ? 5.233 13.755 -35.892 1.00 59.91 304 TYR A CA 1
ATOM 2451 C C . TYR A 1 304 ? 5.190 13.105 -37.276 1.00 59.91 304 TYR A C 1
ATOM 2453 O O . TYR A 1 304 ? 6.051 12.308 -37.637 1.00 59.91 304 TYR A O 1
ATOM 2461 N N . THR A 1 305 ? 4.213 13.511 -38.083 1.00 53.25 305 THR A N 1
ATOM 2462 C CA . THR A 1 305 ? 4.096 13.199 -39.518 1.00 53.2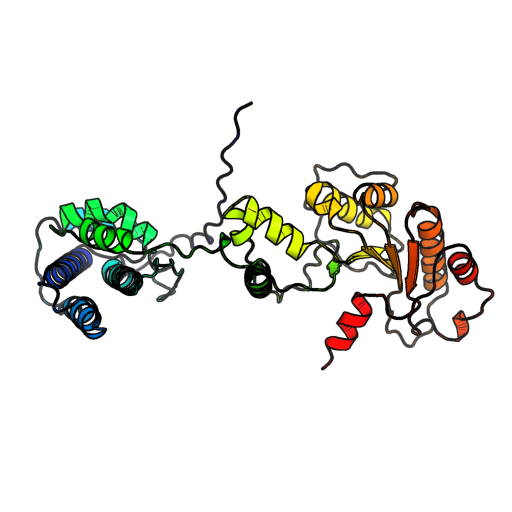5 305 THR A CA 1
ATOM 2463 C C . THR A 1 305 ? 5.176 13.865 -40.378 1.00 53.25 305 THR A C 1
ATOM 2465 O O . THR A 1 305 ? 5.269 13.589 -41.572 1.00 53.25 305 THR A O 1
ATOM 2468 N N . LEU A 1 306 ? 6.001 14.738 -39.795 1.00 57.09 306 LEU A N 1
ATOM 2469 C CA . LEU A 1 306 ? 7.134 15.361 -40.470 1.00 57.09 306 LEU A CA 1
ATOM 2470 C C . LEU A 1 306 ? 8.361 14.456 -40.361 1.00 57.09 306 LEU A C 1
ATOM 2472 O O . LEU A 1 306 ? 8.675 13.954 -39.282 1.00 57.09 306 LEU A O 1
ATOM 2476 N N . ALA A 1 307 ? 9.052 14.265 -41.488 1.00 60.31 307 ALA A N 1
ATOM 2477 C CA . ALA A 1 307 ? 10.249 13.437 -41.566 1.00 60.31 307 ALA A CA 1
ATOM 2478 C C . ALA A 1 307 ? 11.229 13.786 -40.426 1.00 60.31 307 ALA A C 1
ATOM 2480 O O . ALA A 1 307 ? 11.499 14.972 -40.202 1.00 60.31 307 ALA A O 1
ATOM 2481 N N . PRO A 1 308 ? 11.755 12.787 -39.692 1.00 62.91 308 PRO A N 1
ATOM 2482 C CA . PRO A 1 308 ? 12.680 13.040 -38.596 1.00 62.91 308 PRO A CA 1
ATOM 2483 C C . PRO A 1 308 ? 13.868 13.857 -39.109 1.00 62.91 308 PRO A C 1
ATOM 2485 O O . PRO A 1 308 ? 14.456 13.543 -40.146 1.00 62.91 308 PRO A O 1
ATOM 2488 N N . THR A 1 309 ? 14.225 14.928 -38.395 1.00 70.81 309 THR A N 1
ATOM 2489 C CA . THR A 1 309 ? 15.385 15.734 -38.791 1.00 70.81 309 THR A CA 1
ATOM 2490 C C . THR A 1 309 ? 16.653 14.881 -38.706 1.00 70.81 309 THR A C 1
ATOM 2492 O O . THR A 1 309 ? 16.774 13.992 -37.860 1.00 70.81 309 THR A O 1
ATOM 2495 N N . PHE A 1 310 ? 17.635 15.157 -39.567 1.00 72.75 310 PHE A N 1
ATOM 2496 C CA . PHE A 1 310 ? 18.904 14.420 -39.618 1.00 72.75 310 PHE A CA 1
ATOM 2497 C C . PHE A 1 310 ? 19.582 14.274 -38.239 1.00 72.75 310 PHE A C 1
ATOM 2499 O O . PHE A 1 310 ? 20.180 13.242 -37.929 1.00 72.75 310 PHE A O 1
ATOM 2506 N N . HIS A 1 311 ? 19.444 15.285 -37.376 1.00 75.31 311 HIS A N 1
ATOM 2507 C CA . HIS A 1 311 ? 19.987 15.278 -36.019 1.00 75.31 311 HIS A CA 1
ATOM 2508 C C . HIS A 1 311 ? 19.333 14.236 -35.100 1.00 75.31 311 HIS A C 1
ATOM 2510 O O . HIS A 1 311 ? 20.038 13.662 -34.268 1.00 75.31 311 HIS A O 1
ATOM 2516 N N . ILE A 1 312 ? 18.032 13.963 -35.265 1.00 76.38 312 ILE A N 1
ATOM 2517 C CA . ILE A 1 312 ? 17.304 12.932 -34.508 1.00 76.38 312 ILE A CA 1
ATOM 2518 C C . ILE A 1 312 ? 17.890 11.563 -34.828 1.00 76.38 312 ILE A C 1
ATOM 2520 O O . ILE A 1 312 ? 18.344 10.846 -33.940 1.00 76.38 312 ILE A O 1
ATOM 2524 N N . THR A 1 313 ? 17.937 11.230 -36.118 1.00 77.19 313 THR A N 1
ATOM 2525 C CA . THR A 1 313 ? 18.393 9.925 -36.605 1.00 77.19 313 THR A CA 1
ATOM 2526 C C . THR A 1 313 ? 19.847 9.672 -36.227 1.00 77.19 313 THR A C 1
ATOM 2528 O O . THR A 1 313 ? 20.188 8.583 -35.757 1.00 77.19 313 THR A O 1
ATOM 2531 N N . LYS A 1 314 ? 20.704 10.693 -36.365 1.00 81.75 314 LYS A N 1
ATOM 2532 C CA . LYS A 1 314 ? 22.107 10.619 -35.949 1.00 81.75 314 LYS A CA 1
ATOM 2533 C C . LYS A 1 314 ? 22.236 10.357 -34.445 1.00 81.75 314 LYS A C 1
ATOM 2535 O O . LYS A 1 314 ? 22.928 9.418 -34.066 1.00 81.75 314 LYS A O 1
ATOM 2540 N N . GLY A 1 315 ? 21.535 11.119 -33.602 1.00 82.06 315 GLY A N 1
ATOM 2541 C CA . GLY A 1 315 ? 21.585 10.948 -32.145 1.00 82.06 315 GLY A CA 1
ATOM 2542 C C . GLY A 1 315 ? 21.083 9.577 -31.685 1.00 82.06 315 GLY A C 1
ATOM 2543 O O . GLY A 1 315 ? 21.748 8.909 -30.897 1.00 82.06 315 GLY A O 1
ATOM 2544 N N . THR A 1 316 ? 19.958 9.110 -32.229 1.00 82.44 316 THR A N 1
ATOM 2545 C CA . THR A 1 316 ? 19.418 7.769 -31.949 1.00 82.44 316 THR A CA 1
ATOM 2546 C C . THR A 1 316 ? 20.406 6.669 -32.335 1.00 82.44 316 THR A C 1
ATOM 2548 O O . THR A 1 316 ? 20.623 5.733 -31.564 1.00 82.44 316 THR A O 1
ATOM 2551 N N . THR A 1 317 ? 21.056 6.801 -33.496 1.00 84.00 317 THR A N 1
ATOM 2552 C CA . THR A 1 317 ? 22.071 5.845 -33.965 1.00 84.00 317 THR A CA 1
ATOM 2553 C C . THR A 1 317 ? 23.294 5.830 -33.047 1.00 84.00 317 THR A C 1
ATOM 2555 O O . THR A 1 317 ? 23.761 4.757 -32.664 1.00 84.00 317 THR A O 1
ATOM 2558 N N . GLU A 1 318 ? 23.794 7.002 -32.649 1.00 85.88 318 GLU A N 1
ATOM 2559 C CA . GLU A 1 318 ? 24.927 7.135 -31.723 1.00 85.88 318 GLU A CA 1
ATOM 2560 C C . GLU A 1 318 ? 24.618 6.498 -30.359 1.00 85.88 318 GLU A C 1
ATOM 2562 O O . GLU A 1 318 ? 25.443 5.752 -29.826 1.00 85.88 318 GLU A O 1
ATOM 2567 N N . ILE A 1 319 ? 23.412 6.720 -29.820 1.00 86.56 319 ILE A N 1
ATOM 2568 C CA . ILE A 1 319 ? 22.962 6.105 -28.563 1.00 86.56 319 ILE A CA 1
ATOM 2569 C C . ILE A 1 319 ? 22.854 4.586 -28.714 1.00 86.56 319 ILE A C 1
ATOM 2571 O O . ILE A 1 319 ? 23.356 3.858 -27.860 1.00 86.56 319 ILE A O 1
ATOM 2575 N N . ALA A 1 320 ? 22.252 4.088 -29.795 1.00 87.38 320 ALA A N 1
ATOM 2576 C CA . ALA A 1 320 ? 22.134 2.652 -30.043 1.00 87.38 320 ALA A CA 1
ATOM 2577 C C . ALA A 1 320 ? 23.515 1.977 -30.121 1.00 87.38 320 ALA A C 1
ATOM 2579 O O . ALA A 1 320 ? 23.753 0.960 -29.466 1.00 87.38 320 ALA A O 1
ATOM 2580 N N . GLN A 1 321 ? 24.464 2.575 -30.847 1.00 87.81 321 GLN A N 1
ATOM 2581 C CA . GLN A 1 321 ? 25.843 2.084 -30.925 1.00 87.81 321 GLN A CA 1
ATOM 2582 C C . GLN A 1 321 ? 26.555 2.130 -29.568 1.00 87.81 321 GLN A C 1
ATOM 2584 O O . GLN A 1 321 ? 27.305 1.212 -29.226 1.00 87.81 321 GLN A O 1
ATOM 2589 N N . TRP A 1 322 ? 26.333 3.182 -28.779 1.00 90.12 322 TRP A N 1
ATOM 2590 C CA . TRP A 1 322 ? 26.850 3.277 -27.417 1.00 90.12 322 TRP A CA 1
ATOM 2591 C C . TRP A 1 322 ? 26.268 2.182 -26.507 1.00 90.12 322 TRP A C 1
ATOM 2593 O O . TRP A 1 322 ? 27.030 1.520 -25.800 1.00 90.12 322 TRP A O 1
ATOM 2603 N N . LEU A 1 323 ? 24.962 1.904 -26.589 1.00 91.06 323 LEU A N 1
ATOM 2604 C CA . LEU A 1 323 ? 24.303 0.828 -25.839 1.00 91.06 323 LEU A CA 1
ATOM 2605 C C . LEU A 1 323 ? 24.871 -0.555 -26.197 1.00 91.06 323 LEU A C 1
ATOM 2607 O O . LEU A 1 323 ? 25.193 -1.343 -25.307 1.00 91.06 323 LEU A O 1
ATOM 2611 N N . VAL A 1 324 ? 25.091 -0.833 -27.485 1.00 91.94 324 VAL A N 1
ATOM 2612 C CA . VAL A 1 324 ? 25.728 -2.083 -27.945 1.00 91.94 324 VAL A CA 1
ATOM 2613 C C . VAL A 1 324 ? 27.124 -2.265 -27.352 1.00 91.94 324 VAL A C 1
ATOM 2615 O O . VAL A 1 324 ? 27.509 -3.388 -27.023 1.00 91.94 324 VAL A O 1
ATOM 2618 N N . LYS A 1 325 ? 27.884 -1.176 -27.191 1.00 91.69 325 LYS A N 1
ATOM 2619 C CA . LYS A 1 325 ? 29.229 -1.206 -26.598 1.00 91.69 325 LYS A CA 1
ATOM 2620 C C . LYS A 1 325 ? 29.200 -1.371 -25.078 1.00 91.69 325 LYS A C 1
ATOM 2622 O O . LYS A 1 325 ? 30.119 -1.972 -24.524 1.00 91.69 325 LYS A O 1
ATOM 2627 N N . ILE A 1 326 ? 28.193 -0.817 -24.401 1.00 93.25 326 ILE A N 1
ATOM 2628 C CA . ILE A 1 326 ? 28.167 -0.729 -22.936 1.00 93.25 326 ILE A CA 1
ATOM 2629 C C . ILE A 1 326 ? 27.516 -1.934 -22.258 1.00 93.25 326 ILE A C 1
ATOM 2631 O O . ILE A 1 326 ? 27.929 -2.308 -21.162 1.00 93.25 326 ILE A O 1
ATOM 2635 N N . ILE A 1 327 ? 26.518 -2.550 -22.898 1.00 94.94 327 ILE A N 1
ATOM 2636 C CA . ILE A 1 327 ? 25.788 -3.684 -22.329 1.00 94.94 327 ILE A CA 1
ATOM 2637 C C . ILE A 1 327 ? 26.733 -4.900 -22.256 1.00 94.94 327 ILE A C 1
ATOM 2639 O O . ILE A 1 327 ? 27.329 -5.251 -23.274 1.00 94.94 327 ILE A O 1
ATOM 2643 N N . PRO A 1 328 ? 26.901 -5.590 -21.112 1.00 96.12 328 PRO A N 1
ATOM 2644 C CA . PRO A 1 328 ? 27.775 -6.764 -21.010 1.00 96.12 328 PRO A CA 1
ATOM 2645 C C . PRO A 1 328 ? 27.360 -7.890 -21.956 1.00 96.12 328 PRO A C 1
ATOM 2647 O O . PRO A 1 328 ? 26.168 -8.105 -22.151 1.00 96.12 328 PRO A O 1
ATOM 2650 N N . ARG A 1 329 ? 28.316 -8.634 -22.535 1.00 95.19 329 ARG A N 1
ATOM 2651 C CA . ARG A 1 329 ? 28.030 -9.728 -23.494 1.00 95.19 329 ARG A CA 1
ATOM 2652 C C . ARG A 1 329 ? 27.164 -10.858 -22.924 1.00 95.19 329 ARG A C 1
ATOM 2654 O O . ARG A 1 329 ? 26.538 -11.560 -23.705 1.00 95.19 329 ARG A O 1
ATOM 2661 N N . SER A 1 330 ? 27.119 -11.008 -21.601 1.00 95.88 330 SER A N 1
ATOM 2662 C CA . SER A 1 330 ? 26.228 -11.944 -20.908 1.00 95.88 330 SER A CA 1
ATOM 2663 C C . SER A 1 330 ? 24.745 -11.578 -21.033 1.00 95.88 330 SER A C 1
ATOM 2665 O O . SER A 1 330 ? 23.902 -12.455 -20.896 1.00 95.88 330 SER A O 1
ATOM 2667 N N . VAL A 1 331 ? 24.424 -10.310 -21.314 1.00 97.25 331 VAL A N 1
ATOM 2668 C CA . VAL A 1 331 ? 23.051 -9.815 -21.458 1.00 97.25 331 VAL A CA 1
ATOM 2669 C C . VAL A 1 331 ? 22.628 -9.878 -22.925 1.00 97.25 331 VAL A C 1
ATOM 2671 O O . VAL A 1 331 ? 23.297 -9.321 -23.809 1.00 97.25 331 VAL A O 1
ATOM 2674 N N . GLN A 1 332 ? 21.490 -10.521 -23.181 1.00 96.31 332 GLN A N 1
ATOM 2675 C CA . GLN A 1 332 ? 20.874 -10.610 -24.501 1.00 96.31 332 GLN A CA 1
ATOM 2676 C C . GLN A 1 332 ? 20.227 -9.278 -24.871 1.00 96.31 332 GLN A C 1
ATOM 2678 O O . GLN A 1 332 ? 19.458 -8.713 -24.097 1.00 96.31 332 GLN A O 1
ATOM 2683 N N . ILE A 1 333 ? 20.516 -8.780 -26.072 1.00 95.56 333 ILE A N 1
ATOM 2684 C CA . ILE A 1 333 ? 19.888 -7.563 -26.590 1.00 95.56 333 ILE A CA 1
ATOM 2685 C C . ILE A 1 333 ? 18.706 -7.964 -27.470 1.00 95.56 333 ILE A C 1
ATOM 2687 O O . ILE A 1 333 ? 18.876 -8.725 -28.423 1.00 95.56 333 ILE A O 1
ATOM 2691 N N . HIS A 1 334 ? 17.520 -7.452 -27.159 1.00 94.69 334 HIS A N 1
ATOM 2692 C CA . HIS A 1 334 ? 16.336 -7.555 -28.006 1.00 94.69 334 HIS A CA 1
ATOM 2693 C C . HIS A 1 334 ? 16.021 -6.184 -28.593 1.00 94.69 334 HIS A C 1
ATOM 2695 O O . HIS A 1 334 ? 15.805 -5.225 -27.857 1.00 94.69 334 HIS A O 1
ATOM 2701 N N . TRP A 1 335 ? 15.975 -6.090 -29.913 1.00 91.25 335 TRP A N 1
ATOM 2702 C CA . TRP A 1 335 ? 15.633 -4.854 -30.604 1.00 91.25 335 TRP A CA 1
ATOM 2703 C C . TRP A 1 335 ? 14.148 -4.851 -30.930 1.00 91.25 335 TRP A C 1
ATOM 2705 O O . TRP A 1 335 ? 13.701 -5.664 -31.744 1.00 91.25 335 TRP A O 1
ATOM 2715 N N . ASP A 1 336 ? 13.401 -3.935 -30.315 1.00 89.00 336 ASP A N 1
ATOM 2716 C CA . ASP A 1 336 ? 12.010 -3.687 -30.681 1.00 89.00 336 ASP A CA 1
ATOM 2717 C C . ASP A 1 336 ? 11.930 -2.489 -31.624 1.00 89.00 336 ASP A C 1
ATOM 2719 O O . ASP A 1 336 ? 11.772 -1.329 -31.229 1.00 89.00 336 ASP A O 1
ATOM 2723 N N . VAL A 1 337 ? 12.099 -2.805 -32.904 1.00 80.44 337 VAL A N 1
ATOM 2724 C CA . VAL A 1 337 ? 11.981 -1.856 -34.003 1.00 80.44 337 VAL A CA 1
ATOM 2725 C C . VAL A 1 337 ? 10.511 -1.813 -34.411 1.00 80.44 337 VAL A C 1
ATOM 2727 O O . VAL A 1 337 ? 10.070 -2.527 -35.311 1.00 80.44 337 VAL A O 1
ATOM 2730 N N . ILE A 1 338 ? 9.720 -1.013 -33.700 1.00 67.94 338 ILE A N 1
ATOM 2731 C CA . ILE A 1 338 ? 8.331 -0.737 -34.082 1.00 67.94 338 ILE A CA 1
ATOM 2732 C C . ILE A 1 338 ? 8.345 -0.147 -35.505 1.00 67.94 338 ILE A C 1
ATOM 2734 O O . ILE A 1 338 ? 9.240 0.640 -35.834 1.00 67.94 338 ILE A O 1
ATOM 2738 N N . PRO A 1 339 ? 7.368 -0.475 -36.371 1.00 56.69 339 PRO A N 1
ATOM 2739 C CA . PRO A 1 339 ? 7.301 0.035 -37.742 1.00 56.69 339 PRO A CA 1
ATOM 2740 C C . PRO A 1 339 ? 7.168 1.563 -37.876 1.00 56.69 339 PRO A C 1
ATOM 2742 O O . PRO A 1 339 ? 7.102 2.035 -39.008 1.00 56.69 339 PRO A O 1
ATOM 2745 N N . SER A 1 340 ? 7.156 2.320 -36.773 1.00 52.09 340 SER A N 1
ATOM 2746 C CA . SER A 1 340 ? 7.157 3.785 -36.733 1.00 52.09 340 SER A CA 1
ATOM 2747 C C . SER A 1 340 ? 8.453 4.418 -37.247 1.00 52.09 340 SER A C 1
ATOM 2749 O O . SER A 1 340 ? 8.478 5.623 -37.479 1.00 52.09 340 SER A O 1
ATOM 2751 N N . ILE A 1 341 ? 9.513 3.639 -37.502 1.00 55.72 341 ILE A N 1
ATOM 2752 C CA . ILE A 1 341 ? 10.623 4.112 -38.338 1.00 55.72 341 ILE A CA 1
ATOM 2753 C C . ILE A 1 341 ? 10.110 4.215 -39.789 1.00 55.72 341 ILE A C 1
ATOM 2755 O O . ILE A 1 341 ? 9.773 3.174 -40.373 1.00 55.72 341 ILE A O 1
ATOM 2759 N N . PRO A 1 342 ? 10.059 5.427 -40.386 1.00 54.16 342 PRO A N 1
ATOM 2760 C CA . PRO A 1 342 ? 9.605 5.622 -41.759 1.0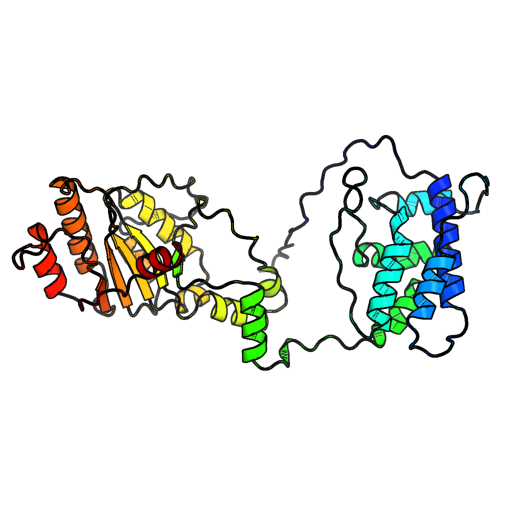0 54.16 342 PRO A CA 1
ATOM 2761 C C . PRO A 1 342 ? 10.313 4.653 -42.706 1.00 54.16 342 PRO A C 1
ATOM 2763 O O . PRO A 1 342 ? 11.513 4.411 -42.569 1.00 54.16 342 PRO A O 1
ATOM 2766 N N . SER A 1 343 ? 9.593 4.099 -43.681 1.00 56.09 343 SER A N 1
ATOM 2767 C CA . SER A 1 343 ? 10.133 3.147 -44.665 1.00 56.09 343 SER A CA 1
ATOM 2768 C C . SER A 1 343 ? 11.394 3.657 -45.380 1.00 56.09 343 SER A C 1
ATOM 2770 O O . SER A 1 343 ? 12.257 2.855 -45.721 1.00 56.09 343 SER A O 1
ATOM 2772 N N . SER A 1 344 ? 11.569 4.978 -45.504 1.00 52.81 344 SER A N 1
ATOM 2773 C CA . SER A 1 344 ? 12.775 5.636 -46.033 1.00 52.81 344 SER A CA 1
ATOM 2774 C C . SER A 1 344 ? 14.044 5.458 -45.182 1.00 52.81 344 SER A C 1
ATOM 2776 O O . SER A 1 344 ? 15.141 5.731 -45.659 1.00 52.81 344 SER A O 1
ATOM 2778 N N . HIS A 1 345 ? 13.920 5.000 -43.934 1.00 52.81 345 HIS A N 1
ATOM 2779 C CA . HIS A 1 345 ? 15.030 4.690 -43.024 1.00 52.81 345 HIS A CA 1
ATOM 2780 C C . HIS A 1 345 ? 15.200 3.183 -42.776 1.00 52.81 345 HIS A C 1
ATOM 2782 O O . HIS A 1 345 ? 16.075 2.783 -42.013 1.00 52.81 345 HIS A O 1
ATOM 2788 N N . ARG A 1 346 ? 14.403 2.330 -43.435 1.00 53.91 346 ARG A N 1
ATOM 2789 C CA . ARG A 1 346 ? 14.540 0.863 -43.376 1.00 53.91 346 ARG A CA 1
ATOM 2790 C C . ARG A 1 346 ? 15.655 0.313 -44.263 1.00 53.91 346 ARG A C 1
ATOM 2792 O O . ARG A 1 346 ? 15.764 -0.900 -44.382 1.00 53.91 346 ARG A O 1
ATOM 2799 N N . VAL A 1 347 ? 16.453 1.179 -44.888 1.00 50.72 347 VAL A N 1
ATOM 2800 C CA . VAL A 1 347 ? 17.553 0.752 -45.752 1.00 50.72 347 VAL A CA 1
ATOM 2801 C C . VAL A 1 347 ? 18.506 -0.101 -44.917 1.00 50.72 347 VAL A C 1
ATOM 2803 O O . VAL A 1 347 ? 19.081 0.371 -43.934 1.00 50.72 347 VAL A O 1
ATOM 2806 N N . GLU A 1 348 ? 18.631 -1.363 -45.313 1.00 54.19 348 GLU A N 1
ATOM 2807 C CA . GLU A 1 348 ? 19.457 -2.406 -44.697 1.00 54.19 348 GLU A CA 1
ATOM 2808 C C . GLU A 1 348 ? 20.946 -1.994 -44.597 1.00 54.19 348 GLU A C 1
ATOM 2810 O O . GLU A 1 348 ? 21.704 -2.574 -43.823 1.00 54.19 348 GLU A O 1
ATOM 2815 N N . ASP A 1 349 ? 21.329 -0.907 -45.278 1.00 50.19 349 ASP A N 1
ATOM 2816 C CA . ASP A 1 349 ? 22.663 -0.301 -45.301 1.00 50.19 349 ASP A CA 1
ATOM 2817 C C . ASP A 1 349 ? 22.924 0.773 -44.223 1.00 50.19 349 ASP A C 1
ATOM 2819 O O . ASP A 1 349 ? 24.011 1.356 -44.181 1.00 50.19 349 ASP A O 1
ATOM 2823 N N . GLN A 1 350 ? 21.970 1.092 -43.335 1.00 67.00 350 GLN A N 1
ATOM 2824 C CA . GLN A 1 350 ? 22.236 2.091 -42.291 1.00 67.00 350 GLN A CA 1
ATOM 2825 C C . GLN A 1 350 ? 23.170 1.547 -41.183 1.00 67.00 350 GLN A C 1
ATOM 2827 O O . GLN A 1 350 ? 22.972 0.434 -40.692 1.00 67.00 350 GLN A O 1
ATOM 2832 N N . PRO A 1 351 ? 24.121 2.357 -40.665 1.00 69.75 351 PRO A N 1
ATOM 2833 C CA . PRO A 1 351 ? 25.016 1.983 -39.556 1.00 69.75 351 PRO A CA 1
ATOM 2834 C C . PRO A 1 351 ? 24.298 1.489 -38.291 1.00 69.75 351 PRO A C 1
ATOM 2836 O O . PRO A 1 351 ? 24.874 0.769 -37.476 1.00 69.75 351 PRO A O 1
ATOM 2839 N N . MET A 1 352 ? 23.039 1.895 -38.107 1.00 70.81 352 MET A N 1
ATOM 2840 C CA . MET A 1 352 ? 22.168 1.395 -37.047 1.00 70.81 352 MET A CA 1
ATOM 2841 C C . MET A 1 352 ? 21.798 -0.076 -37.274 1.00 70.81 352 MET A C 1
ATOM 2843 O O . MET A 1 352 ? 21.904 -0.869 -36.347 1.00 70.81 352 MET A O 1
ATOM 2847 N N . TRP A 1 353 ? 21.421 -0.454 -38.498 1.00 74.50 353 TRP A N 1
ATOM 2848 C CA . TRP A 1 353 ? 21.076 -1.830 -38.860 1.00 74.50 353 TRP A CA 1
ATOM 2849 C C . TRP A 1 353 ? 22.269 -2.772 -38.720 1.00 74.50 353 TRP A C 1
ATOM 2851 O O . TRP A 1 353 ? 22.127 -3.863 -38.174 1.00 74.50 353 TRP A O 1
ATOM 2861 N N . GLN A 1 354 ? 23.464 -2.312 -39.089 1.00 75.06 354 GLN A N 1
ATOM 2862 C CA . GLN A 1 354 ? 24.701 -3.046 -38.824 1.00 75.06 354 GLN A CA 1
ATOM 2863 C C . GLN A 1 354 ? 24.951 -3.219 -37.321 1.00 75.06 354 GLN A C 1
ATOM 2865 O O . GLN A 1 354 ? 25.319 -4.305 -36.882 1.00 75.06 354 GLN A O 1
ATOM 2870 N N . ALA A 1 355 ? 24.713 -2.187 -36.502 1.00 69.56 355 ALA A N 1
ATOM 2871 C CA . ALA A 1 355 ? 24.840 -2.298 -35.048 1.00 69.56 355 ALA A CA 1
ATOM 2872 C C . ALA A 1 355 ? 23.823 -3.295 -34.458 1.00 69.56 355 ALA A C 1
ATOM 2874 O O . ALA A 1 355 ? 24.194 -4.118 -33.620 1.00 69.56 355 ALA A O 1
ATOM 2875 N N . VAL A 1 356 ? 22.581 -3.268 -34.947 1.00 74.25 356 VAL A N 1
ATOM 2876 C CA . VAL A 1 356 ? 21.506 -4.205 -34.587 1.00 74.25 356 VAL A CA 1
ATOM 2877 C C . VAL A 1 356 ? 21.883 -5.643 -34.957 1.00 74.25 356 VAL A C 1
ATOM 2879 O O . VAL A 1 356 ? 21.823 -6.530 -34.108 1.00 74.25 356 VAL A O 1
ATOM 2882 N N . GLN A 1 357 ? 22.334 -5.873 -36.193 1.00 76.25 357 GLN A N 1
ATOM 2883 C CA . GLN A 1 357 ? 22.754 -7.191 -36.686 1.00 76.25 357 GLN A CA 1
ATOM 2884 C C . GLN A 1 357 ? 24.022 -7.699 -36.000 1.00 76.25 357 GLN A C 1
ATOM 2886 O O . GLN A 1 357 ? 24.155 -8.896 -35.763 1.00 76.25 357 GLN A O 1
ATOM 2891 N N . SER A 1 358 ? 24.945 -6.802 -35.639 1.00 82.38 358 SER A N 1
ATOM 2892 C CA . SER A 1 358 ? 26.193 -7.181 -34.969 1.00 82.38 358 SER A CA 1
ATOM 2893 C C . SER A 1 358 ? 25.958 -7.784 -33.586 1.00 82.38 358 SER A C 1
ATOM 2895 O O . SER A 1 358 ? 26.803 -8.531 -33.085 1.00 82.38 358 SER A O 1
ATOM 2897 N N . ARG A 1 359 ? 24.827 -7.448 -32.946 1.00 86.44 359 ARG A N 1
ATOM 2898 C CA . ARG A 1 359 ? 24.506 -7.923 -31.607 1.00 86.44 359 ARG A CA 1
ATOM 2899 C C . ARG A 1 359 ? 23.021 -7.790 -31.271 1.00 86.44 359 ARG A C 1
ATOM 2901 O O . ARG A 1 359 ? 22.526 -6.696 -31.010 1.00 86.44 359 ARG A O 1
ATOM 2908 N N . GLY A 1 360 ? 22.367 -8.934 -31.103 1.00 85.81 360 GLY A N 1
ATOM 2909 C CA . GLY A 1 360 ? 21.014 -9.031 -30.562 1.00 85.81 360 GLY A CA 1
ATOM 2910 C C . GLY A 1 360 ? 20.046 -9.736 -31.502 1.00 85.81 360 GLY A C 1
ATOM 2911 O O . GLY A 1 360 ? 20.398 -10.131 -32.608 1.00 85.81 360 GLY A O 1
ATOM 2912 N N . LEU A 1 361 ? 18.818 -9.911 -31.029 1.00 87.81 361 LEU A N 1
ATOM 2913 C CA . LEU A 1 361 ? 17.714 -10.484 -31.790 1.00 87.81 361 LEU A CA 1
ATOM 2914 C C . LEU A 1 361 ? 16.693 -9.388 -32.067 1.00 87.81 361 LEU A C 1
ATOM 2916 O O . LEU A 1 361 ? 16.304 -8.656 -31.157 1.00 87.81 361 LEU A O 1
ATOM 2920 N N . ILE A 1 362 ? 16.236 -9.284 -33.308 1.00 85.62 362 ILE A N 1
ATOM 2921 C CA . ILE A 1 362 ? 15.133 -8.388 -33.653 1.00 85.62 362 ILE A CA 1
ATOM 2922 C C . ILE A 1 362 ? 13.839 -9.086 -33.259 1.00 85.62 362 ILE A C 1
ATOM 2924 O O . ILE A 1 362 ? 13.541 -10.174 -33.752 1.00 85.62 362 ILE A O 1
ATOM 2928 N N . LYS A 1 363 ? 13.092 -8.478 -32.339 1.00 85.75 363 LYS A N 1
ATOM 2929 C CA . LYS A 1 363 ? 11.818 -9.002 -31.850 1.00 85.75 363 LYS A CA 1
ATOM 2930 C C . LYS A 1 363 ? 10.820 -7.864 -31.751 1.00 85.75 363 LYS A C 1
ATOM 2932 O O . LYS A 1 363 ? 10.909 -7.016 -30.868 1.00 85.75 363 LYS A O 1
ATOM 2937 N N . THR A 1 364 ? 9.870 -7.863 -32.672 1.00 83.12 364 THR A N 1
ATOM 2938 C CA . THR A 1 364 ? 8.826 -6.846 -32.730 1.00 83.12 364 THR A CA 1
ATOM 2939 C C . THR A 1 364 ? 7.802 -7.047 -31.614 1.00 83.12 364 THR A C 1
ATOM 2941 O O . THR A 1 364 ? 7.406 -8.169 -31.289 1.00 83.12 364 THR A O 1
ATOM 2944 N N . GLY A 1 365 ? 7.373 -5.940 -31.007 1.00 82.31 365 GLY A N 1
ATOM 2945 C CA . GLY A 1 365 ? 6.324 -5.926 -29.992 1.00 82.31 365 GLY A CA 1
ATOM 2946 C C . GLY A 1 365 ? 6.765 -6.435 -28.621 1.00 82.31 365 GLY A C 1
ATOM 2947 O O . GLY A 1 365 ? 5.913 -6.832 -27.826 1.00 82.31 365 GLY A O 1
ATOM 2948 N N . GLU A 1 366 ? 8.062 -6.463 -28.314 1.00 84.44 366 GLU A N 1
ATOM 2949 C CA . GLU A 1 366 ? 8.575 -6.801 -26.978 1.00 84.44 366 GLU A CA 1
ATOM 2950 C C . GLU A 1 366 ? 8.535 -5.638 -25.975 1.00 84.44 366 GLU A C 1
ATOM 2952 O O . GLU A 1 366 ? 8.570 -5.886 -24.763 1.00 84.44 366 GLU A O 1
ATOM 2957 N N . SER A 1 367 ? 8.437 -4.402 -26.462 1.00 85.44 367 SER A N 1
ATOM 2958 C CA . SER A 1 367 ? 8.326 -3.184 -25.669 1.00 85.44 367 SER A CA 1
ATOM 2959 C C . SER A 1 367 ? 7.055 -3.222 -24.842 1.00 85.44 367 SER A C 1
ATOM 2961 O O . SER A 1 367 ? 5.930 -3.337 -25.343 1.00 85.44 367 SER A O 1
ATOM 2963 N N . VAL A 1 368 ? 7.2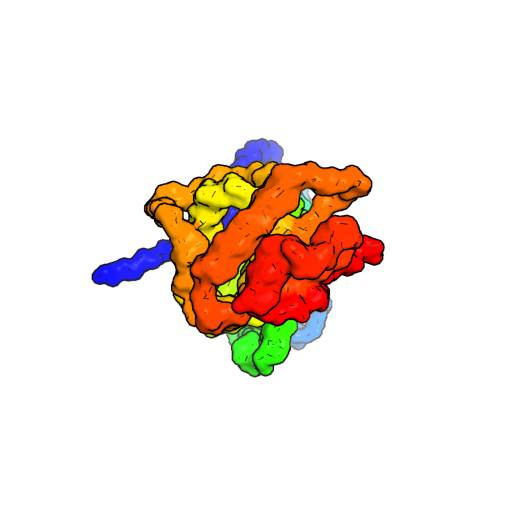35 -3.090 -23.534 1.00 83.56 368 VAL A N 1
ATOM 2964 C CA . VAL A 1 368 ? 6.119 -3.025 -22.603 1.00 83.56 368 VAL A CA 1
ATOM 2965 C C . VAL A 1 368 ? 5.383 -1.698 -22.754 1.00 83.56 368 VAL A C 1
ATOM 2967 O O . VAL A 1 368 ? 4.163 -1.651 -22.604 1.00 83.56 368 VAL A O 1
ATOM 2970 N N . PHE A 1 369 ? 6.105 -0.628 -23.081 1.00 76.69 369 PHE A N 1
ATOM 2971 C CA . PHE A 1 369 ? 5.522 0.693 -23.273 1.00 76.69 369 PHE A CA 1
ATOM 2972 C C . PHE A 1 369 ? 4.536 0.719 -24.446 1.00 76.69 369 PHE A C 1
ATOM 2974 O O . PHE A 1 369 ? 3.411 1.195 -24.290 1.00 76.69 369 PHE A O 1
ATOM 2981 N N . THR A 1 370 ? 4.916 0.135 -25.583 1.00 75.81 370 THR A N 1
ATOM 2982 C CA . THR A 1 370 ? 4.058 0.040 -26.775 1.00 75.81 370 THR A CA 1
ATOM 2983 C C . THR A 1 370 ? 2.790 -0.748 -26.486 1.00 75.81 370 THR A C 1
ATOM 2985 O O . THR A 1 370 ? 1.694 -0.283 -26.784 1.00 75.81 370 THR A O 1
ATOM 2988 N N . ARG A 1 371 ? 2.916 -1.895 -25.804 1.00 76.56 371 ARG A N 1
ATOM 2989 C CA . ARG A 1 371 ? 1.760 -2.714 -25.404 1.00 76.56 371 ARG A CA 1
ATOM 2990 C C . ARG A 1 371 ? 0.792 -1.958 -24.498 1.00 76.56 371 ARG A C 1
ATOM 2992 O O . ARG A 1 371 ? -0.411 -2.145 -24.607 1.00 76.56 371 ARG A O 1
ATOM 2999 N N . VAL A 1 372 ? 1.306 -1.127 -23.593 1.00 70.81 372 VAL A N 1
ATOM 3000 C CA . VAL A 1 372 ? 0.478 -0.382 -22.633 1.00 70.81 372 VAL A CA 1
ATOM 3001 C C . VAL A 1 372 ? -0.224 0.802 -23.295 1.00 70.81 372 VAL A C 1
ATOM 3003 O O . VAL A 1 372 ? -1.376 1.054 -22.958 1.00 70.81 372 VAL A O 1
ATOM 3006 N N . LYS A 1 373 ? 0.419 1.491 -24.250 1.00 67.25 373 LYS A N 1
ATOM 3007 C CA . LYS A 1 373 ? -0.239 2.538 -25.049 1.00 67.25 373 LYS A CA 1
ATOM 3008 C C . LYS A 1 373 ? -1.407 1.980 -25.864 1.00 67.25 373 LYS A C 1
ATOM 3010 O O . LYS A 1 373 ? -2.493 2.529 -25.787 1.00 67.25 373 LYS A O 1
ATOM 3015 N N . CYS A 1 374 ? -1.225 0.846 -26.543 1.00 52.47 374 CYS A N 1
ATOM 3016 C CA . CYS A 1 374 ? -2.282 0.242 -27.365 1.00 52.47 374 CYS A CA 1
ATOM 3017 C C . CYS A 1 374 ? -3.524 -0.220 -26.578 1.00 52.47 374 CYS A C 1
ATOM 3019 O O . CYS A 1 374 ? -4.572 -0.415 -27.177 1.00 52.47 374 CYS A O 1
ATOM 3021 N N . VAL A 1 375 ? -3.416 -0.431 -25.261 1.00 47.00 375 VAL A N 1
ATOM 3022 C CA . VAL A 1 375 ? -4.533 -0.882 -24.406 1.00 47.00 375 VAL A CA 1
ATOM 3023 C C . VAL A 1 375 ? -5.268 0.299 -23.752 1.00 47.00 375 VAL A C 1
ATOM 3025 O O . VAL A 1 375 ? -6.355 0.117 -23.220 1.00 47.00 375 VAL A O 1
ATOM 3028 N N . GLY A 1 376 ? -4.691 1.505 -23.779 1.00 40.75 376 GLY A N 1
ATOM 3029 C CA . GLY A 1 376 ? -5.265 2.705 -23.160 1.00 40.75 376 GLY A CA 1
ATOM 3030 C C . GLY A 1 376 ? -6.264 3.484 -24.023 1.00 40.75 376 GLY A C 1
ATOM 3031 O O . GLY A 1 376 ? -6.842 4.433 -23.508 1.00 40.75 376 GLY A O 1
ATOM 3032 N N . ASP A 1 377 ? -6.461 3.089 -25.285 1.00 30.38 377 ASP A N 1
ATOM 3033 C CA . ASP A 1 377 ? -7.359 3.742 -26.257 1.00 30.38 377 ASP A CA 1
ATOM 3034 C C . ASP A 1 377 ? -8.668 2.947 -26.503 1.00 30.38 377 ASP A C 1
ATOM 3036 O O . ASP A 1 377 ? -9.283 3.079 -27.563 1.00 30.38 377 ASP A O 1
ATOM 3040 N N . VAL A 1 378 ? -9.093 2.102 -25.549 1.00 29.25 378 VAL A N 1
ATOM 3041 C CA . VAL A 1 378 ? -10.370 1.351 -25.591 1.00 29.25 378 VAL A CA 1
ATOM 3042 C C . VAL A 1 378 ? -11.284 1.754 -24.446 1.00 29.25 378 VAL A C 1
ATOM 3044 O O . VAL A 1 378 ? -10.802 1.749 -23.288 1.00 29.25 378 VAL A O 1
#

pLDDT: mean 81.51, std 17.35, range [28.27, 98.06]

Secondary structure (DSSP, 8-state):
-PPP----------------S----HHHHHHHHHHHHHHHHHHHS--S-TT-HHHHHHHHHHTSPPPTT-----TTHHHHHHHHTTSS-GGGHHHHHHHHHHHHHTT-PPPPP---SBTTTBSPPPHHHHHTTHHHHHHHHT--HHHHHHHHHTT-PPP-GGGS-HHHHHHHHHHHSPPPSEEEES--TT-TTS----GGGGGT-HHHHHHHHHHHHTT-EEEEEE-SSHHHHHHHHHHHHHHS-HHHHTT--EEEEEE-S-----PPPPS--SSPPPTTHHHHHHHT-TT--EEEEEE-----SSPPPHHHHHHHHHHHHHHHHHS-TTSEEEEE--TTS-GGG--TTSHHHHHHHHSSEE-TT--HHHHHHHHTT-

Organism: NCBI:txid1168544

InterPro domains:
  IPR038883 Uncharacterized protein AN11006-like [PTHR42085] (152-312)

Solvent-accessible surface area (backbone atoms only — not comparable to full-atom values): 22700 Å² total; per-residue (Å²): 137,83,85,78,85,81,77,82,81,80,66,74,76,76,78,75,75,74,88,66,97,72,68,88,43,54,70,55,30,31,55,48,43,54,31,47,39,36,37,35,54,53,67,68,44,82,77,85,59,95,77,57,77,66,56,59,54,50,34,53,58,53,40,53,82,72,74,86,84,64,90,68,87,52,87,61,23,62,62,47,26,66,67,42,62,86,45,68,38,56,85,47,50,61,60,42,47,50,53,36,51,52,31,25,70,72,52,34,83,62,75,77,62,92,44,59,90,40,80,82,68,36,57,48,64,38,49,76,65,50,57,78,42,27,68,61,48,21,69,63,50,76,40,57,58,52,58,58,48,48,65,43,46,76,69,31,66,78,82,64,68,86,76,48,58,69,68,61,53,51,51,53,46,44,72,53,48,75,76,72,70,60,49,60,49,64,81,66,77,85,68,71,86,61,76,81,76,61,61,64,61,48,69,75,39,73,69,46,24,53,53,50,49,45,69,72,40,43,88,24,32,39,32,35,74,47,30,83,75,44,71,69,58,39,40,54,42,31,50,55,55,69,71,45,53,69,76,59,32,52,32,28,35,33,38,32,40,31,45,39,79,71,70,80,69,80,68,76,78,77,92,61,78,87,59,82,76,62,96,56,28,67,54,50,44,55,64,62,27,79,46,46,45,36,38,35,42,30,64,59,79,79,88,60,93,60,80,78,53,72,68,49,58,50,50,52,36,54,51,52,50,48,49,66,71,59,54,59,88,84,37,44,39,32,36,22,70,60,81,80,59,56,77,90,70,63,54,79,83,39,75,53,47,49,48,46,68,75,55,52,45,84,39,74,80,69,44,64,66,61,58,53,57,72,62,69,82,114

Nearest PDB structures (foldseek):
  3m0m-assembly1_C  TM=3.887E-01  e=6.131E-01  Stutzerimonas stutzeri
  1f3t-assembly2_D  TM=3.780E-01  e=7.488E-01  Trypanosoma brucei
  8sf7-assembly1_NN  TM=3.064E-01  e=2.365E+00  Tetrahymena thermophila
  7ung-assembly1_LJ  TM=3.584E-01  e=8.676E+00  Homo sapiens

Foldseek 3Di:
DDDDPPPDPPPPPPPPCDPDPDQCDLLNLVQLLQLQLLLQVLLPPPDPDLDDPVSLVVSVVSNPGDDSPDPDDDPLSVVSCVLQRVALCSNCLSVLLSQQLVQLSVLHHDDWDFDCPDVRSDTHDTVVNSLVCVVVSCVSSVGDSNVSSVVSNVSRDYDPLVPDDLVVVLVVLCVQAVAAQADEPPPQCVVVPDDPRPCVQLVPDVVSVLSSLLSHQANHEYEYEAELVHQPRLQRLLQVLVPDPLSSLQRDQHYEYEYEHDCPRPDDPRPCPPDDGDPCSPLSSLVSNVNHAEYEYHYDQPPDPDDDPPSSVVRSLVVLLVCLVRHDPNHAYEYAPECSNPPVPVPCPDSSVVSDVVGHHYDHPPDSVVVVVVVVPD

Mean predicted aligned error: 10.43 Å

Radius of gyration: 30.7 Å; Cα contacts (8 Å, |Δi|>4): 412; chains: 1; bounding box: 64×49×86 Å